Protein AF-A0A661FJ66-F1 (afdb_monomer_lite)

Sequence (486 aa):
MSYEKLQQGLIRDVRQMFIFALSGGVLSVCLPQYFNLPLLAVVLPLLCMIIYTWVGYLHSVDSAFMEQFADSVYYLGFLLTLVALVVSLYFYQSDSLEASLLTANFSLALITTIFGLAVRIFINNFQLDLNSIERQVMTEVEHAANELVRKAKLISMQLDVSHQETQIAIQQSIEQAAEGMQKMASLMEKNTQASTTALLNNIQTTNQTISGVVDVFAKNIQNIKLPEEIFAEKLSTPLERLLIRLDETQVLLKEVNIGQGKISQSTQSIVSSISSTATEVDILAKSIGLFNDKLQANTKLNDDFFQVVKDVSTLSEKTLGISESLDQQAEKSSLAMQNFTKLVGAVNSLPDELDTMSFKLKQSSKHVSSAFQAIADNTGSGAKIGADLQDIAHALTNTKETVEQISNFGMHVTSTFKRLETFNTLMEQHTQLMADMGGVAQVDIDLAKQHQQEMAGILQQSRESLGFMQRDLITSIKQNNERLAD

Secondary structure (DSSP, 8-state):
--HHHHHHHHHHHHHHHHHHHHHHHHHHHHHHHHTT-TTHHHHHHHHHHHHHHHHHHHH---HHHHHHHHHHHHHHHHHHHHHHHHHHHHHTTSS---HHHHHHHHHHHHHHHHHHHHHHHHHHHH---HHHHHHHHHHHHHHHHHHHHHHHHHHHHHHHHHHHHHHHHHHHHHHHHHHHHHHHHHHHHHHHHHHHHHHHHHHHHHHHHHHHHHHHHHHHHHTS---HHHIIIIIHHHHHHHHHHHHHHHHHHHHHHHHHHHHHHHHHHHHHHHHHHHHHHHHHHHHHHHHHHHHHHHHHHHHHHHHHHHHHHHHHHHHHHHHHHHHHHHHHHHHHHHHHHHHHHHHHHHHHHHHHHHHHHHHHHHHHHHHHHHHHTT-THHHHHHHHHHHHHHHHHHHHHHHHHHHHHHHHHHHHHHHHHHHHHHHHHHHHHHHHHHHHHHHHHHHHHHHHHHHHHHHHHHHHHHHHHHHHHHHHHHHHHHHHH-

Structure (mmCIF, N/CA/C/O backbone):
data_AF-A0A661FJ66-F1
#
_entry.id   AF-A0A661FJ66-F1
#
loop_
_atom_site.group_PDB
_atom_site.id
_atom_site.type_symbol
_atom_site.label_atom_id
_atom_site.label_alt_id
_atom_site.label_comp_id
_atom_site.label_asym_id
_atom_site.label_entity_id
_atom_site.label_seq_id
_atom_site.pdbx_PDB_ins_code
_atom_site.Cartn_x
_atom_site.Cartn_y
_atom_site.Cartn_z
_atom_site.occupancy
_atom_site.B_iso_or_equiv
_atom_site.auth_seq_id
_atom_site.auth_comp_id
_atom_site.auth_asym_id
_atom_site.auth_atom_id
_atom_site.pdbx_PDB_model_num
ATOM 1 N N . MET A 1 1 ? 34.028 13.816 -15.581 1.00 44.03 1 MET A N 1
ATOM 2 C CA . MET A 1 1 ? 34.763 14.773 -16.439 1.00 44.03 1 MET A CA 1
ATOM 3 C C . MET A 1 1 ? 33.722 15.773 -16.922 1.00 44.03 1 MET A C 1
ATOM 5 O O . MET A 1 1 ? 32.737 15.336 -17.489 1.00 44.03 1 MET A O 1
ATOM 9 N N . SER A 1 2 ? 33.840 17.032 -16.487 1.00 42.62 2 SER A N 1
ATOM 10 C CA . SER A 1 2 ? 32.706 17.938 -16.207 1.00 42.62 2 SER A CA 1
ATOM 11 C C . SER A 1 2 ? 31.762 18.189 -17.392 1.00 42.62 2 SER A C 1
ATOM 13 O O . SER A 1 2 ? 32.231 18.527 -18.478 1.00 42.62 2 SER A O 1
ATOM 15 N N . TYR A 1 3 ? 30.452 18.101 -17.133 1.00 43.50 3 TYR A N 1
ATOM 16 C CA . TYR A 1 3 ? 29.336 18.486 -18.014 1.00 43.50 3 TYR A CA 1
ATOM 17 C C . TYR A 1 3 ? 29.543 19.890 -18.624 1.00 43.50 3 TYR A C 1
ATOM 19 O O . TYR A 1 3 ? 29.245 20.132 -19.791 1.00 43.50 3 TYR A O 1
ATOM 27 N N . GLU A 1 4 ? 30.207 20.783 -17.881 1.00 47.69 4 GLU A N 1
ATOM 28 C CA . GLU A 1 4 ? 30.599 22.123 -18.338 1.00 47.69 4 GLU A CA 1
ATOM 29 C C . GLU A 1 4 ? 31.575 22.123 -19.524 1.00 47.69 4 GLU A C 1
ATOM 31 O O . GLU A 1 4 ? 31.501 23.006 -20.376 1.00 47.69 4 GLU A O 1
ATOM 36 N N . LYS A 1 5 ? 32.500 21.154 -19.611 1.00 50.59 5 LYS A N 1
ATOM 37 C CA . LYS A 1 5 ? 33.467 21.090 -20.724 1.00 50.59 5 LYS A CA 1
ATOM 38 C C . LYS A 1 5 ? 32.805 20.646 -22.027 1.00 50.59 5 LYS A C 1
ATOM 40 O O . LYS A 1 5 ? 33.220 21.105 -23.089 1.00 50.59 5 LYS A O 1
ATOM 45 N N . LEU A 1 6 ? 31.788 19.786 -21.943 1.00 52.44 6 LEU A N 1
ATOM 46 C CA . LEU A 1 6 ? 30.985 19.360 -23.092 1.00 52.44 6 LEU A CA 1
ATOM 47 C C . LEU A 1 6 ? 30.108 20.515 -23.597 1.00 52.44 6 LEU A C 1
ATOM 49 O O . LEU A 1 6 ? 30.172 20.839 -24.782 1.00 52.44 6 LEU A O 1
ATOM 53 N N . GLN A 1 7 ? 29.413 21.225 -22.698 1.00 53.22 7 GLN A N 1
ATOM 54 C CA . GLN A 1 7 ? 28.643 22.424 -23.061 1.00 53.22 7 GLN A CA 1
ATOM 55 C C . GLN A 1 7 ? 29.524 23.533 -23.662 1.00 53.22 7 GLN A C 1
ATOM 57 O O . GLN A 1 7 ? 29.154 24.144 -24.663 1.00 53.22 7 GLN A O 1
ATOM 62 N N . GLN A 1 8 ? 30.723 23.772 -23.115 1.00 55.19 8 GLN A N 1
ATOM 63 C CA . GLN A 1 8 ? 31.659 24.755 -23.677 1.00 55.19 8 GLN A CA 1
ATOM 64 C C . GLN A 1 8 ? 32.150 24.397 -25.089 1.00 55.19 8 GLN A C 1
ATOM 66 O O . GLN A 1 8 ? 32.392 25.306 -25.887 1.00 55.19 8 GLN A O 1
ATOM 71 N N . GLY A 1 9 ? 32.308 23.106 -25.404 1.00 59.19 9 GLY A N 1
ATOM 72 C CA . GLY A 1 9 ? 32.660 22.638 -26.748 1.00 59.19 9 GLY A CA 1
ATOM 73 C C . GLY A 1 9 ? 31.541 22.903 -27.755 1.00 59.19 9 GLY A C 1
ATOM 74 O O . GLY A 1 9 ? 31.776 23.553 -28.772 1.00 59.19 9 GLY A O 1
ATOM 75 N N . LEU A 1 10 ? 30.317 22.505 -27.401 1.00 57.72 10 LEU A N 1
ATOM 76 C CA . LEU A 1 10 ? 29.104 22.693 -28.204 1.00 57.72 10 LEU A CA 1
ATOM 77 C C . LEU A 1 10 ? 28.857 24.167 -28.564 1.00 57.72 10 LEU A C 1
ATOM 79 O O . LEU A 1 10 ? 28.682 24.515 -29.731 1.00 57.72 10 LEU A O 1
ATOM 83 N N . ILE A 1 11 ? 28.915 25.059 -27.568 1.00 59.00 11 ILE A N 1
ATOM 84 C CA . ILE A 1 11 ? 28.684 26.503 -27.751 1.00 59.00 11 ILE A CA 1
ATOM 85 C C . ILE A 1 11 ? 29.738 27.118 -28.688 1.00 59.00 11 ILE A C 1
ATOM 87 O O . ILE A 1 11 ? 29.454 28.057 -29.443 1.00 59.00 11 ILE A O 1
ATOM 91 N N . ARG A 1 12 ? 30.977 26.607 -28.656 1.00 61.66 12 ARG A N 1
ATOM 92 C CA . ARG A 1 12 ? 32.063 27.101 -29.509 1.00 61.66 12 ARG A CA 1
ATOM 93 C C . ARG A 1 12 ? 31.820 26.767 -30.981 1.00 61.66 12 ARG A C 1
ATOM 95 O O . ARG A 1 12 ? 32.084 27.634 -31.818 1.00 61.66 12 ARG A O 1
ATOM 102 N N . ASP A 1 13 ? 31.295 25.582 -31.271 1.00 69.62 13 ASP A N 1
ATOM 103 C CA . ASP A 1 13 ? 31.026 25.127 -32.637 1.00 69.62 13 ASP A CA 1
ATOM 104 C C . ASP A 1 13 ? 29.830 25.872 -33.254 1.00 69.62 13 ASP A C 1
ATOM 106 O O . ASP A 1 13 ? 29.953 26.391 -34.367 1.00 69.62 13 ASP A O 1
ATOM 110 N N . VAL A 1 14 ? 28.735 26.085 -32.501 1.00 71.75 14 VAL A N 1
ATOM 111 C CA . VAL A 1 14 ? 27.588 26.901 -32.969 1.00 71.75 14 VAL A CA 1
ATOM 112 C C . VAL A 1 14 ? 28.029 28.317 -33.326 1.00 71.75 14 VAL A C 1
ATOM 114 O O . VAL A 1 14 ? 27.687 28.839 -34.389 1.00 71.75 14 VAL A O 1
ATOM 117 N N . ARG A 1 15 ? 28.827 28.948 -32.455 1.00 78.88 15 ARG A N 1
ATOM 118 C CA . ARG A 1 15 ? 29.300 30.321 -32.665 1.00 78.88 15 ARG A CA 1
ATOM 119 C C . ARG A 1 15 ? 30.150 30.445 -33.927 1.00 78.88 15 ARG A C 1
ATOM 121 O O . ARG A 1 15 ? 30.012 31.427 -34.652 1.00 78.88 15 ARG A O 1
ATOM 128 N N . GLN A 1 16 ? 31.034 29.482 -34.189 1.00 80.00 16 GLN A N 1
ATOM 129 C CA . GLN A 1 16 ? 31.866 29.498 -35.393 1.00 80.00 16 GLN A CA 1
ATOM 130 C C . GLN A 1 16 ? 31.014 29.335 -36.653 1.00 80.00 16 GLN A C 1
ATOM 132 O O . GLN A 1 16 ? 31.129 30.155 -37.565 1.00 80.00 16 GLN A O 1
ATOM 137 N N . MET A 1 17 ? 30.106 28.355 -36.677 1.00 80.81 17 MET A N 1
ATOM 138 C CA . MET A 1 17 ? 29.196 28.143 -37.807 1.00 80.81 17 MET A CA 1
ATOM 139 C C . MET A 1 17 ? 28.312 29.369 -38.072 1.00 80.81 17 MET A C 1
ATOM 141 O O . MET A 1 17 ? 28.157 29.780 -39.221 1.00 80.81 17 MET A O 1
ATOM 145 N N . PHE A 1 18 ? 27.788 29.999 -37.015 1.00 85.62 18 PHE A N 1
ATOM 146 C CA . PHE A 1 18 ? 26.965 31.203 -37.120 1.00 85.62 18 PHE A CA 1
ATOM 147 C C . PHE A 1 18 ? 27.736 32.390 -37.711 1.00 85.62 18 PHE A C 1
ATOM 149 O O . PHE A 1 18 ? 27.224 33.073 -38.592 1.00 85.62 18 PHE A O 1
ATOM 156 N N . ILE A 1 19 ? 28.980 32.633 -37.280 1.00 87.00 19 ILE A N 1
ATOM 157 C CA . ILE A 1 19 ? 29.797 33.742 -37.804 1.00 87.00 19 ILE A CA 1
ATOM 158 C C . ILE A 1 19 ? 30.110 33.545 -39.295 1.00 87.00 19 ILE A C 1
ATOM 160 O O . ILE A 1 19 ? 30.040 34.507 -40.067 1.00 87.00 19 ILE A O 1
ATOM 164 N N . PHE A 1 20 ? 30.425 32.315 -39.717 1.00 86.50 20 PHE A N 1
ATOM 165 C CA . PHE A 1 20 ? 30.637 32.005 -41.134 1.00 86.50 20 PHE A CA 1
ATOM 166 C C . PHE A 1 20 ? 29.362 32.206 -41.960 1.00 86.50 20 PHE A C 1
ATOM 168 O O . PHE A 1 20 ? 29.415 32.855 -43.006 1.00 86.50 20 PHE A O 1
ATOM 175 N N . ALA A 1 21 ? 28.219 31.719 -41.471 1.00 86.94 21 ALA A N 1
ATOM 176 C CA . ALA A 1 21 ? 26.930 31.886 -42.139 1.00 86.94 21 ALA A CA 1
ATOM 177 C C . ALA A 1 21 ? 26.502 33.359 -42.219 1.00 86.94 21 ALA A C 1
ATOM 179 O O . ALA A 1 21 ? 26.069 33.815 -43.274 1.00 86.94 21 ALA A O 1
ATOM 180 N N . LEU A 1 22 ? 26.693 34.136 -41.149 1.00 89.00 22 LEU A N 1
ATOM 181 C CA . LEU A 1 22 ? 26.397 35.568 -41.125 1.00 89.00 22 LEU A CA 1
ATOM 182 C C . LEU A 1 22 ? 27.273 36.334 -42.120 1.00 89.00 22 LEU A C 1
ATOM 184 O O . LEU A 1 22 ? 26.761 37.127 -42.904 1.00 89.00 22 LEU A O 1
ATOM 188 N N . SER A 1 23 ? 28.581 36.073 -42.131 1.00 88.88 23 SER A N 1
ATOM 189 C CA . SER A 1 23 ? 29.508 36.745 -43.050 1.00 88.88 23 SER A CA 1
ATOM 190 C C . SER A 1 23 ? 29.183 36.419 -44.510 1.00 88.88 23 SER A C 1
ATOM 192 O O . SER A 1 23 ? 29.128 37.317 -45.351 1.00 88.88 23 SER A O 1
ATOM 194 N N . GLY A 1 24 ? 28.903 35.145 -44.806 1.00 87.56 24 GLY A N 1
ATOM 195 C CA . GLY A 1 24 ? 28.470 34.701 -46.131 1.00 87.56 24 GLY A CA 1
ATOM 196 C C . GLY A 1 24 ? 27.129 35.308 -46.550 1.00 87.56 24 GLY A C 1
ATOM 197 O O . GLY A 1 24 ? 26.995 35.791 -47.673 1.00 87.56 24 GLY A O 1
ATOM 198 N N . GLY A 1 25 ? 26.162 35.362 -45.633 1.00 86.06 25 GLY A N 1
ATOM 199 C CA . GLY A 1 25 ? 24.853 35.966 -45.867 1.00 86.06 25 GLY A CA 1
ATOM 200 C C . GLY A 1 25 ? 24.925 37.477 -46.113 1.00 86.06 25 GLY A C 1
ATOM 201 O O . GLY A 1 25 ? 24.265 37.979 -47.016 1.00 86.06 25 GLY A O 1
ATOM 202 N N . VAL A 1 26 ? 25.774 38.213 -45.392 1.00 87.00 26 VAL A N 1
ATOM 203 C CA . VAL A 1 26 ? 25.980 39.656 -45.623 1.00 87.00 26 VAL A CA 1
ATOM 204 C C . VAL A 1 26 ? 26.604 39.913 -46.995 1.00 87.00 26 VAL A C 1
ATOM 206 O O . VAL A 1 26 ? 26.113 40.754 -47.747 1.00 87.00 26 VAL A O 1
ATOM 209 N N . LEU A 1 27 ? 27.643 39.158 -47.368 1.00 86.81 27 LEU A N 1
ATOM 210 C CA . LEU A 1 27 ? 28.235 39.244 -48.710 1.00 86.81 27 LEU A CA 1
ATOM 211 C C . LEU A 1 27 ? 27.202 38.937 -49.795 1.00 86.81 27 LEU A C 1
ATOM 213 O O . LEU A 1 27 ? 27.142 39.615 -50.819 1.00 86.81 27 LEU A O 1
ATOM 217 N N . SER A 1 28 ? 26.355 37.947 -49.536 1.00 84.06 28 SER A N 1
ATOM 218 C CA . SER A 1 28 ? 25.264 37.559 -50.412 1.00 84.06 28 SER A CA 1
ATOM 219 C C . SER A 1 28 ? 24.199 38.646 -50.601 1.00 84.06 28 SER A C 1
ATOM 221 O O . SER A 1 28 ? 23.550 38.650 -51.645 1.00 84.06 28 SER A O 1
ATOM 223 N N . VAL A 1 29 ? 23.986 39.531 -49.626 1.00 82.81 29 VAL A N 1
ATOM 224 C CA . VAL A 1 29 ? 23.084 40.685 -49.764 1.00 82.81 29 VAL A CA 1
ATOM 225 C C . VAL A 1 29 ? 23.770 41.810 -50.546 1.00 82.81 29 VAL A C 1
ATOM 227 O O . VAL A 1 29 ? 23.157 42.424 -51.416 1.00 82.81 29 VAL A O 1
ATOM 230 N N . CYS A 1 30 ? 25.048 42.079 -50.266 1.00 81.25 30 CYS A N 1
ATOM 231 C CA . CYS A 1 30 ? 25.768 43.223 -50.830 1.00 81.25 30 CYS A CA 1
ATOM 232 C C . CYS A 1 30 ? 26.208 43.022 -52.291 1.00 81.25 30 CYS A C 1
ATOM 234 O O . CYS A 1 30 ? 26.119 43.952 -53.093 1.00 81.25 30 CYS A O 1
ATOM 236 N N . LEU A 1 31 ? 26.688 41.826 -52.655 1.00 81.31 31 LEU A N 1
ATOM 237 C CA . LEU A 1 31 ? 27.251 41.562 -53.986 1.00 81.31 31 LEU A CA 1
ATOM 238 C C . LEU A 1 31 ? 26.231 41.761 -55.122 1.00 81.31 31 LEU A C 1
ATOM 240 O O . LEU A 1 31 ? 26.556 42.466 -56.076 1.00 81.31 31 LEU A O 1
ATOM 244 N N . PRO A 1 32 ? 24.996 41.226 -55.059 1.00 78.75 32 PRO A N 1
ATOM 245 C CA . PRO A 1 32 ? 24.031 41.391 -56.146 1.00 78.75 32 PRO A CA 1
ATOM 246 C C . PRO A 1 32 ? 23.573 42.835 -56.369 1.00 78.75 32 PRO A C 1
ATOM 248 O O . PRO A 1 32 ? 23.230 43.189 -57.497 1.00 78.75 32 PRO A O 1
ATOM 251 N N . GLN A 1 33 ? 23.599 43.673 -55.325 1.00 71.50 33 GLN A N 1
ATOM 252 C CA . GLN A 1 33 ? 23.277 45.097 -55.453 1.00 71.50 33 GLN A CA 1
ATOM 253 C C . GLN A 1 33 ? 24.368 45.865 -56.207 1.00 71.50 33 GLN A C 1
ATOM 255 O O . GLN A 1 33 ? 24.053 46.759 -56.982 1.00 71.50 33 GLN A O 1
ATOM 260 N N . TYR A 1 34 ? 25.634 45.457 -56.081 1.00 74.69 34 TYR A N 1
ATOM 261 C CA . TYR A 1 34 ? 26.729 46.031 -56.869 1.00 74.69 34 TYR A CA 1
ATOM 262 C C . TYR A 1 34 ? 26.624 45.703 -58.372 1.00 74.69 34 TYR A C 1
ATOM 264 O O . TYR A 1 34 ? 27.042 46.495 -59.212 1.00 74.69 34 TYR A O 1
ATOM 272 N N . PHE A 1 35 ? 26.041 44.550 -58.721 1.00 76.00 35 PHE A N 1
ATOM 273 C CA . PHE A 1 35 ? 25.871 44.088 -60.107 1.00 76.00 35 PHE A CA 1
ATOM 274 C C . PHE A 1 35 ? 24.471 44.357 -60.698 1.00 76.00 35 PHE A C 1
ATOM 276 O O . PHE A 1 35 ? 24.186 43.883 -61.797 1.00 76.00 35 PHE A O 1
ATOM 283 N N . ASN A 1 36 ? 23.602 45.109 -60.006 1.00 68.38 36 ASN A N 1
ATOM 284 C CA . ASN A 1 36 ? 22.223 45.421 -60.424 1.00 68.38 36 ASN A CA 1
ATOM 285 C C . ASN A 1 36 ? 21.328 44.187 -60.696 1.00 68.38 36 ASN A C 1
ATOM 287 O O . ASN A 1 36 ? 20.531 44.177 -61.634 1.00 68.38 36 ASN A O 1
ATOM 291 N N . LEU A 1 37 ? 21.424 43.140 -59.866 1.00 74.31 37 LEU A N 1
ATOM 292 C CA . LEU A 1 37 ? 20.605 41.920 -59.970 1.00 74.31 37 LEU A CA 1
ATOM 293 C C . LEU A 1 37 ? 19.643 41.775 -58.766 1.00 74.31 37 LEU A C 1
ATOM 295 O O . LEU A 1 37 ? 19.960 41.060 -57.811 1.00 74.31 37 LEU A O 1
ATOM 299 N N . PRO A 1 38 ? 18.446 42.399 -58.792 1.00 66.88 38 PRO A N 1
ATOM 300 C CA . PRO A 1 38 ? 17.554 42.488 -57.627 1.00 66.88 38 PRO A CA 1
ATOM 301 C C . PRO A 1 38 ? 16.993 41.137 -57.155 1.00 66.88 38 PRO A C 1
ATOM 303 O O . PRO A 1 38 ? 16.912 40.891 -55.956 1.00 66.88 38 PRO A O 1
ATOM 306 N N . LEU A 1 39 ? 16.683 40.208 -58.069 1.00 70.50 39 LEU A N 1
ATOM 307 C CA . LEU A 1 39 ? 16.221 38.860 -57.697 1.00 70.50 39 LEU A CA 1
ATOM 308 C C . LEU A 1 39 ? 17.291 38.066 -56.933 1.00 70.50 39 LEU A C 1
ATOM 310 O O . LEU A 1 39 ? 16.989 37.317 -56.002 1.00 70.50 39 LEU A O 1
ATOM 314 N N . LEU A 1 40 ? 18.557 38.244 -57.310 1.00 76.62 40 LEU A N 1
ATOM 315 C CA . LEU A 1 40 ? 19.666 37.501 -56.725 1.00 76.62 40 LEU A CA 1
ATOM 316 C C . LEU A 1 40 ? 20.029 38.028 -55.326 1.00 76.62 40 LEU A C 1
ATOM 318 O O . LEU A 1 40 ? 20.506 37.259 -54.495 1.00 76.62 40 LEU A O 1
ATOM 322 N N . ALA A 1 41 ? 19.710 39.296 -55.035 1.00 69.94 41 ALA A N 1
ATOM 323 C CA . ALA A 1 41 ? 19.883 39.927 -53.723 1.00 69.94 41 ALA A CA 1
ATOM 324 C C . ALA A 1 41 ? 19.042 39.283 -52.607 1.00 69.94 41 ALA A C 1
ATOM 326 O O . ALA A 1 41 ? 19.308 39.513 -51.431 1.00 69.94 41 ALA A O 1
ATOM 327 N N . VAL A 1 42 ? 18.042 38.472 -52.965 1.00 71.44 42 VAL A N 1
ATOM 328 C CA . VAL A 1 42 ? 17.103 37.838 -52.028 1.00 71.44 42 VAL A CA 1
ATOM 329 C C . VAL A 1 42 ? 17.269 36.324 -52.007 1.00 71.44 42 VAL A C 1
ATOM 331 O O . VAL A 1 42 ? 17.284 35.708 -50.940 1.00 71.44 42 VAL A O 1
ATOM 334 N N . VAL A 1 43 ? 17.394 35.709 -53.183 1.00 81.44 43 VAL A N 1
ATOM 335 C CA . VAL A 1 43 ? 17.500 34.249 -53.290 1.00 81.44 43 VAL A CA 1
ATOM 336 C C . VAL A 1 43 ? 18.784 33.751 -52.629 1.00 81.44 43 VAL A C 1
ATOM 338 O O . VAL A 1 43 ? 18.773 32.719 -51.964 1.00 81.44 43 VAL A O 1
ATOM 341 N N . LEU A 1 44 ? 19.883 34.493 -52.769 1.00 84.38 44 LEU A N 1
ATOM 342 C CA . LEU A 1 44 ? 21.197 34.069 -52.293 1.00 84.38 44 LEU A CA 1
ATOM 343 C C . LEU A 1 44 ? 21.297 34.099 -50.744 1.00 84.38 44 LEU A C 1
ATOM 345 O O . LEU A 1 44 ? 21.761 33.106 -50.176 1.00 84.38 44 LEU A O 1
ATOM 349 N N . PRO A 1 45 ? 20.758 35.115 -50.029 1.00 85.00 45 PRO A N 1
ATOM 350 C CA . PRO A 1 45 ? 20.703 35.096 -48.563 1.00 85.00 45 PRO A CA 1
ATOM 351 C C . PRO A 1 45 ? 19.798 33.995 -48.006 1.00 85.00 45 PRO A C 1
ATOM 353 O O . PRO A 1 45 ? 20.155 33.338 -47.027 1.00 85.00 45 PRO A O 1
ATOM 356 N N . LEU A 1 46 ? 18.652 33.746 -48.650 1.00 85.69 46 LEU A N 1
ATOM 357 C CA . LEU A 1 46 ? 17.751 32.660 -48.262 1.00 85.69 46 LEU A CA 1
ATOM 358 C C . LEU A 1 46 ? 18.417 31.290 -48.451 1.00 85.69 46 LEU A C 1
ATOM 360 O O . LEU A 1 46 ? 18.339 30.431 -47.577 1.00 85.69 46 LEU A O 1
ATOM 364 N N . LEU A 1 47 ? 19.130 31.098 -49.562 1.00 88.38 47 LEU A N 1
ATOM 365 C CA . LEU A 1 47 ? 19.888 29.879 -49.834 1.00 88.38 47 LEU A CA 1
ATOM 366 C C . LEU A 1 47 ? 20.998 29.677 -48.789 1.00 88.38 47 LEU A C 1
ATOM 368 O O . LEU A 1 47 ? 21.171 28.567 -48.287 1.00 88.38 47 LEU A O 1
ATOM 372 N N . CYS A 1 48 ? 21.688 30.747 -48.384 1.00 87.88 48 CYS A N 1
ATOM 373 C CA . CYS A 1 48 ? 22.669 30.705 -47.298 1.00 87.88 48 CYS A CA 1
ATOM 374 C C . CYS A 1 48 ? 22.039 30.244 -45.970 1.00 87.88 48 CYS A C 1
ATOM 376 O O . CYS A 1 48 ? 22.592 29.368 -45.302 1.00 87.88 48 CYS A O 1
ATOM 378 N N . MET A 1 49 ? 20.849 30.751 -45.625 1.00 88.44 49 MET A N 1
ATOM 379 C CA . MET A 1 49 ? 20.102 30.289 -44.449 1.00 88.44 49 MET A CA 1
ATOM 380 C C . MET A 1 49 ? 19.678 28.820 -44.542 1.00 88.44 49 MET A C 1
ATOM 382 O O . MET A 1 49 ? 19.755 28.105 -43.543 1.00 88.44 49 MET A O 1
ATOM 386 N N . ILE A 1 50 ? 19.250 28.354 -45.719 1.00 89.69 50 ILE A N 1
ATOM 387 C CA . ILE A 1 50 ? 18.865 26.952 -45.940 1.00 89.69 50 ILE A CA 1
ATOM 388 C C . ILE A 1 50 ? 20.075 26.033 -45.755 1.00 89.69 50 ILE A C 1
ATOM 390 O O . ILE A 1 50 ? 19.979 25.048 -45.027 1.00 89.69 50 ILE A O 1
ATOM 394 N N . ILE A 1 51 ? 21.225 26.371 -46.349 1.00 88.75 51 ILE A N 1
ATOM 395 C CA . ILE A 1 51 ? 22.465 25.598 -46.183 1.00 88.75 51 ILE A CA 1
ATOM 396 C C . ILE A 1 51 ? 22.885 25.568 -44.714 1.00 88.75 51 ILE A C 1
ATOM 398 O O . ILE A 1 51 ? 23.207 24.503 -44.195 1.00 88.75 51 ILE A O 1
ATOM 402 N N . TYR A 1 52 ? 22.856 26.714 -44.031 1.00 88.19 52 TYR A N 1
ATOM 403 C CA . TYR A 1 52 ? 23.195 26.793 -42.612 1.00 88.19 52 TYR A CA 1
ATOM 404 C C . TYR A 1 52 ? 22.277 25.911 -41.752 1.00 88.19 52 TYR A C 1
ATOM 406 O O . TYR A 1 52 ? 22.764 25.133 -40.933 1.00 88.19 52 TYR A O 1
ATOM 414 N N . THR A 1 53 ? 20.965 25.975 -41.995 1.00 87.06 53 THR A N 1
ATOM 415 C CA . THR A 1 53 ? 19.962 25.157 -41.296 1.00 87.06 53 THR A CA 1
ATOM 416 C C . THR A 1 53 ? 20.195 23.666 -41.536 1.00 87.06 53 THR A C 1
ATOM 418 O O . THR A 1 53 ? 20.190 22.879 -40.594 1.00 87.06 53 THR A O 1
ATOM 421 N N . TRP A 1 54 ? 20.454 23.278 -42.787 1.00 87.50 54 TRP A N 1
ATOM 422 C CA . TRP A 1 54 ? 20.708 21.892 -43.174 1.00 87.50 54 TRP A CA 1
ATOM 423 C C . TRP A 1 54 ? 21.978 21.328 -42.529 1.00 87.50 54 TRP A C 1
ATOM 425 O O . TRP A 1 54 ? 21.953 20.252 -41.937 1.00 87.50 54 TRP A O 1
ATOM 435 N N . VAL A 1 55 ? 23.091 22.063 -42.609 1.00 84.06 55 VAL A N 1
ATOM 436 C CA . VAL A 1 55 ? 24.380 21.631 -42.045 1.00 84.06 55 VAL A CA 1
ATOM 437 C C . VAL A 1 55 ? 24.303 21.493 -40.528 1.00 84.06 55 VAL A C 1
ATOM 439 O O . VAL A 1 55 ? 24.837 20.522 -39.991 1.00 84.06 55 VAL A O 1
ATOM 442 N N . GLY A 1 56 ? 23.634 22.430 -39.850 1.00 82.75 56 GLY A N 1
ATOM 443 C CA . GLY A 1 56 ? 23.448 22.346 -38.406 1.00 82.75 56 GLY A CA 1
ATOM 444 C C . GLY A 1 56 ? 22.546 21.184 -38.007 1.00 82.75 56 GLY A C 1
ATOM 445 O O . GLY A 1 56 ? 22.929 20.430 -37.126 1.00 82.75 56 GLY A O 1
ATOM 446 N N . TYR A 1 57 ? 21.442 20.946 -38.726 1.00 80.94 57 TYR A N 1
ATOM 447 C CA . TYR A 1 57 ? 20.564 19.799 -38.471 1.00 80.94 57 TYR A CA 1
ATOM 448 C C . TYR A 1 57 ? 21.293 18.449 -38.594 1.00 80.94 57 TYR A C 1
ATOM 450 O O . TYR A 1 57 ? 21.080 17.568 -37.769 1.00 80.94 57 TYR A O 1
ATOM 458 N N . LEU A 1 58 ? 22.197 18.292 -39.571 1.00 76.50 58 LEU A N 1
ATOM 459 C CA . LEU A 1 58 ? 22.999 17.067 -39.731 1.00 76.50 58 LEU A CA 1
ATOM 460 C C . LEU A 1 58 ? 24.040 16.853 -38.616 1.00 76.50 58 LEU A C 1
ATOM 462 O O . LEU A 1 58 ? 24.454 15.718 -38.397 1.00 76.50 58 LEU A O 1
ATOM 466 N N . HIS A 1 59 ? 24.496 17.918 -37.951 1.00 71.44 59 HIS A N 1
ATOM 467 C CA . HIS A 1 59 ? 25.483 17.840 -36.864 1.00 71.44 59 HIS A CA 1
ATOM 468 C C . HIS A 1 59 ? 24.844 17.738 -35.470 1.00 71.44 59 HIS A C 1
ATOM 470 O O . HIS A 1 59 ? 25.557 17.566 -34.480 1.00 71.44 59 HIS A O 1
ATOM 476 N N . SER A 1 60 ? 23.520 17.846 -35.374 1.00 61.47 60 SER A N 1
ATOM 477 C CA . SER A 1 60 ? 22.795 17.879 -34.108 1.00 61.47 60 SER A CA 1
ATOM 478 C C . SER A 1 60 ? 22.608 16.489 -33.506 1.00 61.47 60 SER A C 1
ATOM 480 O O . SER A 1 60 ? 21.785 15.711 -33.979 1.00 61.47 60 SER A O 1
ATOM 482 N N . VAL A 1 61 ? 23.341 16.201 -32.429 1.00 55.28 61 VAL A N 1
ATOM 483 C CA . VAL A 1 61 ? 23.239 14.938 -31.667 1.00 55.28 61 VAL A CA 1
ATOM 484 C C . VAL A 1 61 ? 22.544 15.133 -30.307 1.00 55.28 61 VAL A C 1
ATOM 486 O O . VAL A 1 61 ? 22.101 14.163 -29.705 1.00 55.28 61 VAL A O 1
ATOM 489 N N . ASP A 1 62 ? 22.410 16.376 -29.827 1.00 63.41 62 ASP A N 1
ATOM 490 C CA . ASP A 1 62 ? 21.946 16.700 -28.468 1.00 63.41 62 ASP A CA 1
ATOM 491 C C . ASP A 1 62 ? 20.752 17.681 -28.487 1.00 63.41 62 ASP A C 1
ATOM 493 O O . ASP A 1 62 ? 20.715 18.610 -29.303 1.00 63.41 62 ASP A O 1
ATOM 497 N N . SER A 1 63 ? 19.776 17.500 -27.592 1.00 61.22 63 SER A N 1
ATOM 498 C CA . SER A 1 63 ? 18.539 18.301 -27.535 1.00 61.22 63 SER A CA 1
ATOM 499 C C . SER A 1 63 ? 18.812 19.745 -27.101 1.00 61.22 63 SER A C 1
ATOM 501 O O . SER A 1 63 ? 18.298 20.690 -27.703 1.00 61.22 63 SER A O 1
ATOM 503 N N . ALA A 1 64 ? 19.735 19.944 -26.154 1.00 64.06 64 ALA A N 1
ATOM 504 C CA . ALA A 1 64 ? 20.153 21.276 -25.710 1.00 64.06 64 ALA A CA 1
ATOM 505 C C . ALA A 1 64 ? 20.900 22.067 -26.807 1.00 64.06 64 ALA A C 1
ATOM 507 O O . ALA A 1 64 ? 20.821 23.296 -26.863 1.00 64.06 64 ALA A O 1
ATOM 508 N N . PHE A 1 65 ? 21.615 21.375 -27.705 1.00 74.06 65 PHE A N 1
ATOM 509 C CA . PHE A 1 65 ? 22.247 21.998 -28.875 1.00 74.06 65 PHE A CA 1
ATOM 510 C C . PHE A 1 65 ? 21.206 22.510 -29.865 1.00 74.06 65 PHE A C 1
ATOM 512 O O . PHE A 1 65 ? 21.342 23.608 -30.402 1.00 74.06 65 PHE A O 1
ATOM 519 N N . MET A 1 66 ? 20.174 21.702 -30.105 1.00 74.50 66 MET A N 1
ATOM 520 C CA . MET A 1 66 ? 19.135 21.996 -31.082 1.00 74.50 66 MET A CA 1
ATOM 521 C C . MET A 1 66 ? 18.305 23.216 -30.712 1.00 74.50 66 MET A C 1
ATOM 523 O O . MET A 1 66 ? 18.035 24.031 -31.591 1.00 74.50 66 MET A O 1
ATOM 527 N N . GLU A 1 67 ? 17.980 23.393 -29.432 1.00 76.94 67 GLU A N 1
ATOM 528 C CA . GLU A 1 67 ? 17.243 24.569 -28.960 1.00 76.94 67 GLU A CA 1
ATOM 529 C C . GLU A 1 67 ? 18.043 25.865 -29.191 1.00 76.94 67 GLU A C 1
ATOM 531 O O . GLU A 1 67 ? 17.543 26.838 -29.764 1.00 76.94 67 GLU A O 1
ATOM 536 N N . GLN A 1 68 ? 19.334 25.861 -28.840 1.00 80.25 68 GLN A N 1
ATOM 537 C CA . GLN A 1 68 ? 20.204 27.022 -29.037 1.00 80.25 68 GLN A CA 1
ATOM 538 C C . GLN A 1 68 ? 20.517 27.283 -30.523 1.00 80.25 68 GLN A C 1
ATOM 540 O O . GLN A 1 68 ? 20.652 28.437 -30.942 1.00 80.25 68 GLN A O 1
ATOM 545 N N . PHE A 1 69 ? 20.617 26.228 -31.333 1.00 84.94 69 PHE A N 1
ATOM 546 C CA . PHE A 1 69 ? 20.801 26.317 -32.781 1.00 84.94 69 PHE A CA 1
ATOM 547 C C . PHE A 1 69 ? 19.550 26.857 -33.496 1.00 84.94 69 PHE A C 1
ATOM 549 O O . PHE A 1 69 ? 19.644 27.689 -34.400 1.00 84.94 69 PHE A O 1
ATOM 556 N N . ALA A 1 70 ? 18.360 26.435 -33.075 1.00 85.56 70 ALA A N 1
ATOM 557 C CA . ALA A 1 70 ? 17.096 26.946 -33.593 1.00 85.56 70 ALA A CA 1
ATOM 558 C C . ALA A 1 70 ? 16.960 28.459 -33.353 1.00 85.56 70 ALA A C 1
ATOM 560 O O . ALA A 1 70 ? 16.569 29.212 -34.254 1.00 85.56 70 ALA A O 1
ATOM 561 N N . ASP A 1 71 ? 17.367 28.922 -32.169 1.00 87.62 71 ASP A N 1
ATOM 562 C CA . ASP A 1 71 ? 17.449 30.346 -31.856 1.00 87.62 71 ASP A CA 1
ATOM 563 C C . ASP A 1 71 ? 18.473 31.068 -32.748 1.00 87.62 71 ASP A C 1
ATOM 565 O O . ASP A 1 71 ? 18.190 32.159 -33.253 1.00 87.62 71 ASP A O 1
ATOM 569 N N . SER A 1 72 ? 19.638 30.470 -33.027 1.00 89.00 72 SER A N 1
ATOM 570 C CA . SER A 1 72 ? 20.641 31.095 -33.899 1.00 89.00 72 SER A CA 1
ATOM 571 C C . SER A 1 72 ? 20.185 31.208 -35.358 1.00 89.00 72 SER A C 1
ATOM 573 O O . SER A 1 72 ? 20.447 32.234 -35.986 1.00 89.00 72 SER A O 1
ATOM 575 N N . VAL A 1 73 ? 19.448 30.234 -35.905 1.00 89.38 73 VAL A N 1
ATOM 576 C CA . VAL A 1 73 ? 18.842 30.334 -37.252 1.00 89.38 73 VAL A CA 1
ATOM 577 C C . VAL A 1 73 ? 17.827 31.482 -37.322 1.00 89.38 73 VAL A C 1
ATOM 579 O O . VAL A 1 73 ? 17.814 32.243 -38.295 1.00 89.38 73 VAL A O 1
ATOM 582 N N . TYR A 1 74 ? 17.017 31.656 -36.277 1.00 92.25 74 TYR A N 1
ATOM 583 C CA . TYR A 1 74 ? 16.080 32.774 -36.176 1.00 92.25 74 TYR A CA 1
ATOM 584 C C . TYR A 1 74 ? 16.802 34.129 -36.172 1.00 92.25 74 TYR A C 1
ATOM 586 O O . TYR A 1 74 ? 16.477 35.012 -36.973 1.00 92.25 74 TYR A O 1
ATOM 594 N N . TYR A 1 75 ? 17.827 34.284 -35.327 1.00 91.81 75 TYR A N 1
ATOM 595 C CA . TYR A 1 75 ? 18.613 35.519 -35.274 1.00 91.81 75 TYR A CA 1
ATOM 596 C C . TYR A 1 75 ? 19.366 35.798 -36.578 1.00 91.81 75 TYR A C 1
ATOM 598 O O . TYR A 1 75 ? 19.498 36.960 -36.964 1.00 91.81 75 TYR A O 1
ATOM 606 N N . LEU A 1 76 ? 19.814 34.760 -37.291 1.00 90.06 76 LEU A N 1
ATOM 607 C CA . LEU A 1 76 ? 20.451 34.911 -38.597 1.00 90.06 76 LEU A CA 1
ATOM 608 C C . LEU A 1 76 ? 19.495 35.555 -39.611 1.00 90.06 76 LEU A C 1
ATOM 610 O O . LEU A 1 76 ? 19.861 36.539 -40.251 1.00 90.06 76 LEU A O 1
ATOM 614 N N . GLY A 1 77 ? 18.259 35.057 -39.723 1.00 89.94 77 GLY A N 1
ATOM 615 C CA . GLY A 1 77 ? 17.260 35.614 -40.647 1.00 89.94 77 GLY A CA 1
ATOM 616 C C . GLY A 1 77 ? 16.870 37.050 -40.315 1.00 89.94 77 GLY A C 1
ATOM 617 O O . GLY A 1 77 ? 16.779 37.898 -41.206 1.00 89.94 77 GLY A O 1
ATOM 618 N N . PHE A 1 78 ? 16.732 37.347 -39.023 1.00 90.69 78 PHE A N 1
ATOM 619 C CA . PHE A 1 78 ? 16.484 38.703 -38.542 1.00 90.69 78 PHE A CA 1
ATOM 620 C C . PHE A 1 78 ? 17.615 39.672 -38.930 1.00 90.69 78 PHE A C 1
ATOM 622 O O . PHE A 1 78 ? 17.360 40.741 -39.490 1.00 90.69 78 PHE A O 1
ATOM 629 N N . LEU A 1 79 ? 18.875 39.295 -38.689 1.00 90.88 79 LEU A N 1
ATOM 630 C CA . LEU A 1 79 ? 20.028 40.139 -39.012 1.00 90.88 79 LEU A CA 1
ATOM 631 C C . LEU A 1 79 ? 20.198 40.340 -40.519 1.00 90.88 79 LEU A C 1
ATOM 633 O O . LEU A 1 79 ? 20.455 41.462 -40.952 1.00 90.88 79 LEU A O 1
ATOM 637 N N . LEU A 1 80 ? 20.015 39.294 -41.328 1.00 87.69 80 LEU A N 1
ATOM 638 C CA . LEU A 1 80 ? 20.090 39.418 -42.786 1.00 87.69 80 LEU A CA 1
ATOM 639 C C . LEU A 1 80 ? 18.987 40.326 -43.338 1.00 87.69 80 LEU A C 1
ATOM 641 O O . LEU A 1 80 ? 19.252 41.117 -44.242 1.00 87.69 80 LEU A O 1
ATOM 645 N N . THR A 1 81 ? 17.790 40.294 -42.745 1.00 89.06 81 THR A N 1
ATOM 646 C CA . THR A 1 81 ? 16.704 41.225 -43.089 1.00 89.06 81 THR A CA 1
ATOM 647 C C . THR A 1 81 ? 17.081 42.672 -42.763 1.00 89.06 81 THR A C 1
ATOM 649 O O . THR A 1 81 ? 16.890 43.556 -43.597 1.00 89.06 81 THR A O 1
ATOM 652 N N . LEU A 1 82 ? 17.659 42.930 -41.583 1.00 88.19 82 LEU A N 1
ATOM 653 C CA . LEU A 1 82 ? 18.134 44.267 -41.208 1.00 88.19 82 LEU A CA 1
ATOM 654 C C . LEU A 1 82 ? 19.237 44.775 -42.142 1.00 88.19 82 LEU A C 1
ATOM 656 O O . LEU A 1 82 ? 19.218 45.936 -42.544 1.00 88.19 82 LEU A O 1
ATOM 660 N N . VAL A 1 83 ? 20.179 43.912 -42.521 1.00 86.88 83 VAL A N 1
ATOM 661 C CA . VAL A 1 83 ? 21.242 44.270 -43.467 1.00 86.88 83 VAL A CA 1
ATOM 662 C C . VAL A 1 83 ? 20.651 44.571 -44.844 1.00 86.88 83 VAL A C 1
ATOM 664 O O . VAL A 1 83 ? 20.957 45.614 -45.414 1.00 86.88 83 VAL A O 1
ATOM 667 N N . ALA A 1 84 ? 19.749 43.730 -45.354 1.00 83.38 84 ALA A N 1
ATOM 668 C CA . ALA A 1 84 ? 19.066 43.966 -46.626 1.00 83.38 84 ALA A CA 1
ATOM 669 C C . ALA A 1 84 ? 18.288 45.289 -46.636 1.00 83.38 84 ALA A C 1
ATOM 671 O O . ALA A 1 84 ? 18.316 46.013 -47.632 1.00 83.38 84 ALA A O 1
ATOM 672 N N . LEU A 1 85 ? 17.657 45.641 -45.516 1.00 83.25 85 LEU A N 1
ATOM 673 C CA . LEU A 1 85 ? 16.991 46.923 -45.307 1.00 83.25 85 LEU A CA 1
ATOM 674 C C . LEU A 1 85 ? 17.949 48.114 -45.377 1.00 83.25 85 LEU A C 1
ATOM 676 O O . LEU A 1 85 ? 17.704 49.059 -46.127 1.00 83.25 85 LEU A O 1
ATOM 680 N N . VAL A 1 86 ? 19.043 48.066 -44.615 1.00 84.25 86 VAL A N 1
ATOM 681 C CA . VAL A 1 86 ? 20.048 49.139 -44.578 1.00 84.25 86 VAL A CA 1
ATOM 682 C C . VAL A 1 86 ? 20.667 49.349 -45.958 1.00 84.25 86 VAL A C 1
ATOM 684 O O . VAL A 1 86 ? 20.775 50.485 -46.416 1.00 84.25 86 VAL A O 1
ATOM 687 N N . VAL A 1 87 ? 21.026 48.263 -46.643 1.00 80.44 87 VAL A N 1
ATOM 688 C CA . VAL A 1 87 ? 21.631 48.322 -47.978 1.00 80.44 87 VAL A CA 1
ATOM 689 C C . VAL A 1 87 ? 20.619 48.854 -49.002 1.00 80.44 87 VAL A C 1
ATOM 691 O O . VAL A 1 87 ? 20.945 49.772 -49.751 1.00 80.44 87 VAL A O 1
ATOM 694 N N . SER A 1 88 ? 19.366 48.383 -48.976 1.00 77.81 88 SER A N 1
ATOM 695 C CA . SER A 1 88 ? 18.316 48.881 -49.881 1.00 77.81 88 SER A CA 1
ATOM 696 C C . SER A 1 88 ? 18.050 50.382 -49.705 1.00 77.81 88 SER A C 1
ATOM 698 O O . SER A 1 88 ? 17.857 51.085 -50.693 1.00 77.81 88 SER A O 1
ATOM 700 N N . LEU A 1 89 ? 18.087 50.898 -48.470 1.00 79.31 89 LEU A N 1
ATOM 701 C CA . LEU A 1 89 ? 17.941 52.334 -48.191 1.00 79.31 89 LEU A CA 1
ATOM 702 C C . LEU A 1 89 ? 19.164 53.161 -48.610 1.00 79.31 89 LEU A C 1
ATOM 704 O O . LEU A 1 89 ? 19.010 54.316 -49.003 1.00 79.31 89 LEU A O 1
ATOM 708 N N . TYR A 1 90 ? 20.368 52.591 -48.532 1.00 78.19 90 TYR A N 1
ATOM 709 C CA . TYR A 1 90 ? 21.602 53.262 -48.940 1.00 78.19 90 TYR A CA 1
ATOM 710 C C . TYR A 1 90 ? 21.647 53.501 -50.457 1.00 78.19 90 TYR A C 1
ATOM 712 O O . TYR A 1 90 ? 21.897 54.622 -50.897 1.00 78.19 90 TYR A O 1
ATOM 720 N N . PHE A 1 91 ? 21.334 52.479 -51.260 1.00 70.44 91 PHE A N 1
ATOM 721 C CA . PHE A 1 91 ? 21.337 52.590 -52.724 1.00 70.44 91 PHE A CA 1
ATOM 722 C C . PHE A 1 91 ? 20.164 53.424 -53.276 1.00 70.44 91 PHE A C 1
ATOM 724 O O . PHE A 1 91 ? 20.301 54.059 -54.324 1.00 70.44 91 PHE A O 1
ATOM 731 N N . TYR A 1 92 ? 19.050 53.520 -52.539 1.00 68.00 92 TYR A N 1
ATOM 732 C CA . TYR A 1 92 ? 17.876 54.330 -52.901 1.00 68.00 92 TYR A CA 1
ATOM 733 C C . TYR A 1 92 ? 18.153 55.847 -52.987 1.00 68.00 92 TYR A C 1
ATOM 735 O O . TYR A 1 92 ? 17.373 56.577 -53.589 1.00 68.00 92 TYR A O 1
ATOM 743 N N . GLN A 1 93 ? 19.266 56.352 -52.437 1.00 62.81 93 GLN A N 1
ATOM 744 C CA . GLN A 1 93 ? 19.601 57.786 -52.494 1.00 62.81 93 GLN A CA 1
ATOM 745 C C . GLN A 1 93 ? 20.076 58.277 -53.877 1.00 62.81 93 GLN A C 1
ATOM 747 O O . GLN A 1 93 ? 20.242 59.483 -54.049 1.00 62.81 93 GLN A O 1
ATOM 752 N N . SER A 1 94 ? 20.321 57.381 -54.842 1.00 56.88 94 SER A N 1
ATOM 753 C CA . SER A 1 94 ? 21.131 57.700 -56.031 1.00 56.88 94 SER A CA 1
ATOM 754 C C . SER A 1 94 ? 20.437 57.657 -57.398 1.00 56.88 94 SER A C 1
ATOM 756 O O . SER A 1 94 ? 21.041 58.146 -58.348 1.00 56.88 94 SER A O 1
ATOM 758 N N . ASP A 1 95 ? 19.194 57.175 -57.530 1.00 55.00 95 ASP A N 1
ATOM 759 C CA . ASP A 1 95 ? 18.523 57.117 -58.841 1.00 55.00 95 ASP A CA 1
ATOM 760 C C . ASP A 1 95 ? 16.993 57.294 -58.778 1.00 55.00 95 ASP A C 1
ATOM 762 O O . ASP A 1 95 ? 16.361 57.139 -57.732 1.00 55.00 95 ASP A O 1
ATOM 766 N N . SER A 1 96 ? 16.406 57.687 -59.912 1.00 52.19 96 SER A N 1
ATOM 767 C CA . SER A 1 96 ? 15.005 58.106 -60.085 1.00 52.19 96 SER A CA 1
ATOM 768 C C . SER A 1 96 ? 13.943 57.135 -59.535 1.00 52.19 96 SER A C 1
ATOM 770 O O . SER A 1 96 ? 14.071 55.920 -59.643 1.00 52.19 96 SER A O 1
ATOM 772 N N . LEU A 1 97 ? 12.859 57.716 -58.997 1.00 53.41 97 LEU A N 1
ATOM 773 C CA . LEU A 1 97 ? 11.737 57.080 -58.292 1.00 53.41 97 LEU A CA 1
ATOM 774 C C . LEU A 1 97 ? 11.175 55.793 -58.945 1.00 53.41 97 LEU A C 1
ATOM 776 O O . LEU A 1 97 ? 10.314 55.869 -59.820 1.00 53.41 97 LEU A O 1
ATOM 780 N N . GLU A 1 98 ? 11.495 54.62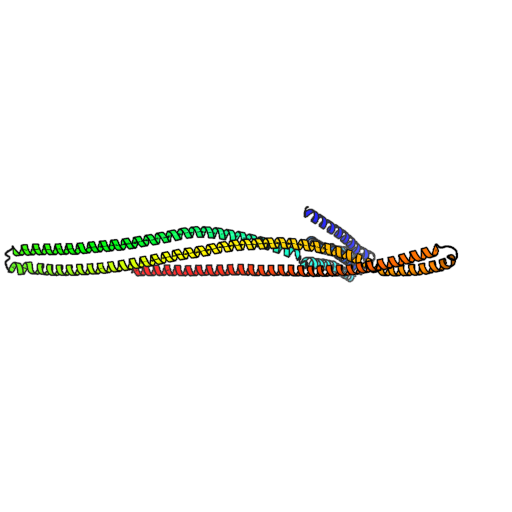7 -58.374 1.00 62.72 98 GLU A N 1
ATOM 781 C CA . GLU A 1 98 ? 10.666 53.412 -58.461 1.00 62.72 98 GLU A CA 1
ATOM 782 C C . GLU A 1 98 ? 10.401 52.830 -57.059 1.00 62.72 98 GLU A C 1
ATOM 784 O O . GLU A 1 98 ? 11.053 51.897 -56.589 1.00 62.72 98 GLU A O 1
ATOM 789 N N . ALA A 1 99 ? 9.396 53.374 -56.363 1.00 64.50 99 ALA A N 1
ATOM 790 C CA . ALA A 1 99 ? 8.947 52.878 -55.053 1.00 64.50 99 ALA A CA 1
ATOM 791 C C . ALA A 1 99 ? 8.487 51.400 -55.080 1.00 64.50 99 ALA A C 1
ATOM 793 O O . ALA A 1 99 ? 8.466 50.722 -54.048 1.00 64.50 99 ALA A O 1
ATOM 794 N N . SER A 1 100 ? 8.149 50.882 -56.264 1.00 66.25 100 SER A N 1
ATOM 795 C CA . SER A 1 100 ? 7.809 49.480 -56.516 1.00 66.25 100 SER A CA 1
ATOM 796 C C . SER A 1 100 ? 8.988 48.536 -56.266 1.00 66.25 100 SER A C 1
ATOM 798 O O . SER A 1 100 ? 8.806 47.507 -55.617 1.00 66.25 100 SER A O 1
ATOM 800 N N . LEU A 1 101 ? 10.196 48.891 -56.716 1.00 67.12 101 LEU A N 1
ATOM 801 C CA . LEU A 1 101 ? 11.397 48.063 -56.566 1.00 67.12 101 LEU A CA 1
ATOM 802 C C . LEU A 1 101 ? 11.844 47.982 -55.100 1.00 67.12 101 LEU A C 1
ATOM 804 O O . LEU A 1 101 ? 12.188 46.907 -54.606 1.00 67.12 101 LEU A O 1
ATOM 808 N N . LEU A 1 102 ? 11.767 49.106 -54.381 1.00 71.31 102 LEU A N 1
ATOM 809 C CA . LEU A 1 102 ? 12.052 49.163 -52.946 1.00 71.31 102 LEU A CA 1
ATOM 810 C C . LEU A 1 102 ? 11.090 48.267 -52.156 1.00 71.31 102 LEU A C 1
ATOM 812 O O . LEU A 1 102 ? 11.521 47.473 -51.320 1.00 71.31 102 LEU A O 1
ATOM 816 N N . THR A 1 103 ? 9.794 48.364 -52.459 1.00 72.56 103 THR A N 1
ATOM 817 C CA . THR A 1 103 ? 8.763 47.546 -51.808 1.00 72.56 103 THR A CA 1
ATOM 818 C C . THR A 1 103 ? 8.974 46.058 -52.097 1.00 72.56 103 THR A C 1
ATOM 820 O O . THR A 1 103 ? 8.907 45.247 -51.178 1.00 72.56 103 THR A O 1
ATOM 823 N N . ALA A 1 104 ? 9.306 45.694 -53.340 1.00 69.38 104 ALA A N 1
ATOM 824 C CA . ALA A 1 104 ? 9.569 44.310 -53.727 1.00 69.38 104 ALA A CA 1
ATOM 825 C C . ALA A 1 104 ? 10.788 43.716 -52.999 1.00 69.38 104 ALA A C 1
ATOM 827 O O . ALA A 1 104 ? 10.689 42.626 -52.437 1.00 69.38 104 ALA A O 1
ATOM 828 N N . ASN A 1 105 ? 11.907 44.444 -52.938 1.00 72.12 105 ASN A N 1
ATOM 829 C CA . ASN A 1 105 ? 13.110 44.005 -52.221 1.00 72.12 105 ASN A CA 1
ATOM 830 C C . ASN A 1 105 ? 12.867 43.895 -50.708 1.00 72.12 105 ASN A C 1
ATOM 832 O O . ASN A 1 105 ? 13.360 42.968 -50.066 1.00 72.12 105 ASN A O 1
ATOM 836 N N . PHE A 1 106 ? 12.056 44.794 -50.147 1.00 73.94 106 PHE A N 1
ATOM 837 C CA . PHE A 1 106 ? 11.658 44.747 -48.743 1.00 73.94 106 PHE A CA 1
ATOM 838 C C . PHE A 1 106 ? 10.784 43.528 -48.418 1.00 73.94 106 PHE A C 1
ATOM 840 O O . PHE A 1 106 ? 11.093 42.773 -47.495 1.00 73.94 106 PHE A O 1
ATOM 847 N N . SER A 1 107 ? 9.722 43.293 -49.194 1.00 74.19 107 SER A N 1
ATOM 848 C CA . SER A 1 107 ? 8.835 42.136 -49.013 1.00 74.19 107 SER A CA 1
ATOM 849 C C . SER A 1 107 ? 9.573 40.811 -49.175 1.00 74.19 107 SER A C 1
ATOM 851 O O . SER A 1 107 ? 9.306 39.854 -48.453 1.00 74.19 107 SER A O 1
ATOM 853 N N . LEU A 1 108 ? 10.531 40.765 -50.096 1.00 73.00 108 LEU A N 1
ATOM 854 C CA . LEU A 1 108 ? 11.370 39.602 -50.318 1.00 73.00 108 LEU A CA 1
ATOM 855 C C . LEU A 1 108 ? 12.387 39.374 -49.182 1.00 73.00 108 LEU A C 1
ATOM 857 O O . LEU A 1 108 ? 12.594 38.229 -48.783 1.00 73.00 108 LEU A O 1
ATOM 861 N N . ALA A 1 109 ? 12.967 40.426 -48.594 1.00 78.94 109 ALA A N 1
ATOM 862 C CA . ALA A 1 109 ? 13.847 40.299 -47.427 1.00 78.94 109 ALA A CA 1
ATOM 863 C C . ALA A 1 109 ? 13.114 39.718 -46.201 1.00 78.94 109 ALA A C 1
ATOM 865 O O . ALA A 1 109 ? 13.674 38.875 -45.497 1.00 78.94 109 ALA A O 1
ATOM 866 N N . LEU A 1 110 ? 11.839 40.078 -45.991 1.00 84.69 110 LEU A N 1
ATOM 867 C CA . LEU A 1 110 ? 11.004 39.541 -44.903 1.00 84.69 110 LEU A CA 1
ATOM 868 C C . LEU A 1 110 ? 10.848 38.011 -44.946 1.00 84.69 110 LEU A C 1
ATOM 870 O O . LEU A 1 110 ? 10.675 37.389 -43.896 1.00 84.69 110 LEU A O 1
ATOM 874 N N . ILE A 1 111 ? 10.976 37.383 -46.121 1.00 86.31 111 ILE A N 1
ATOM 875 C CA . ILE A 1 111 ? 10.918 35.919 -46.270 1.00 86.31 111 ILE A CA 1
ATOM 876 C C . ILE A 1 111 ? 12.024 35.234 -45.454 1.00 86.31 111 ILE A C 1
ATOM 878 O O . ILE A 1 111 ? 11.783 34.178 -44.874 1.00 86.31 111 ILE A O 1
ATOM 882 N N . THR A 1 112 ? 13.207 35.845 -45.334 1.00 86.19 112 THR A N 1
ATOM 883 C CA . THR A 1 112 ? 14.314 35.284 -44.536 1.00 86.19 112 THR A CA 1
ATOM 884 C C . THR A 1 112 ? 13.992 35.254 -43.037 1.00 86.19 112 THR A C 1
ATOM 886 O O . THR A 1 112 ? 14.304 34.278 -42.354 1.00 86.19 112 THR A O 1
ATOM 889 N N . THR A 1 113 ? 13.268 36.259 -42.533 1.00 90.94 113 THR A N 1
ATOM 890 C CA . THR A 1 113 ? 12.772 36.280 -41.147 1.00 90.94 113 THR A CA 1
ATOM 891 C C . THR A 1 113 ? 11.656 35.256 -40.932 1.00 90.94 113 THR A C 1
ATOM 893 O O . THR A 1 113 ? 11.671 34.537 -39.933 1.00 90.94 113 THR A O 1
ATOM 896 N N . ILE A 1 114 ? 10.712 35.146 -41.874 1.00 89.56 114 ILE A N 1
ATOM 897 C CA . ILE A 1 114 ? 9.630 34.149 -41.805 1.00 89.56 114 ILE A CA 1
ATOM 898 C C . ILE A 1 114 ? 10.214 32.732 -41.784 1.00 89.56 114 ILE A C 1
ATOM 900 O O . ILE A 1 114 ? 9.815 31.916 -40.957 1.00 89.56 114 ILE A O 1
ATOM 904 N N . PHE A 1 115 ? 11.193 32.456 -42.648 1.00 90.38 115 PHE A N 1
ATOM 905 C CA . PHE A 1 115 ? 11.885 31.172 -42.689 1.00 90.38 115 PHE A CA 1
ATOM 906 C C . PHE A 1 115 ? 12.612 30.872 -41.370 1.00 90.38 115 PHE A C 1
ATOM 908 O O . PHE A 1 115 ? 12.433 29.794 -40.808 1.00 90.38 115 PHE A O 1
ATOM 915 N N . GLY A 1 116 ? 13.364 31.838 -40.828 1.00 88.19 116 GLY A N 1
ATOM 916 C CA . GLY A 1 116 ? 14.054 31.675 -39.545 1.00 88.19 116 GLY A CA 1
ATOM 917 C C . GLY A 1 116 ? 13.103 31.377 -38.381 1.00 88.19 116 GLY A C 1
ATOM 918 O O . GLY A 1 116 ? 13.385 30.511 -37.554 1.00 88.19 116 GLY A O 1
ATOM 919 N N . LEU A 1 117 ? 11.941 32.038 -38.340 1.00 90.00 117 LEU A N 1
ATOM 920 C CA . LEU A 1 117 ? 10.906 31.769 -37.339 1.00 90.00 117 LEU A CA 1
ATOM 921 C C . LEU A 1 117 ? 10.272 30.380 -37.526 1.00 90.00 117 LEU A C 1
ATOM 923 O O . LEU A 1 117 ? 10.071 29.663 -36.549 1.00 90.00 117 LEU A O 1
ATOM 927 N N . ALA A 1 118 ? 9.973 29.987 -38.767 1.00 87.25 118 ALA A N 1
ATOM 928 C CA . ALA A 1 118 ? 9.367 28.693 -39.069 1.00 87.25 118 ALA A CA 1
ATOM 929 C C . ALA A 1 118 ? 10.272 27.526 -38.646 1.00 87.25 118 ALA A C 1
ATOM 931 O O . ALA A 1 118 ? 9.800 26.585 -38.009 1.00 87.25 118 ALA A O 1
ATOM 932 N N . VAL A 1 119 ? 11.575 27.620 -38.929 1.00 87.00 119 VAL A N 1
ATOM 933 C CA . VAL A 1 119 ? 12.569 26.627 -38.493 1.00 87.00 119 VAL A CA 1
ATOM 934 C C . VAL A 1 119 ? 12.639 26.556 -36.968 1.00 87.00 119 VAL A C 1
ATOM 936 O O . VAL A 1 119 ? 12.616 25.460 -36.412 1.00 87.00 119 VAL A O 1
ATOM 939 N N . ARG A 1 120 ? 12.653 27.707 -36.281 1.00 86.06 120 ARG A N 1
ATOM 940 C CA . ARG A 1 120 ? 12.663 27.757 -34.813 1.00 86.06 120 ARG A CA 1
ATOM 941 C C . ARG A 1 120 ? 11.459 27.044 -34.204 1.00 86.06 120 ARG A C 1
ATOM 943 O O . ARG A 1 120 ? 11.611 26.248 -33.285 1.00 86.06 120 ARG A O 1
ATOM 950 N N . ILE A 1 121 ? 10.265 27.317 -34.730 1.00 84.56 121 ILE A N 1
ATOM 951 C CA . ILE A 1 121 ? 9.027 26.679 -34.268 1.00 84.56 121 ILE A CA 1
ATOM 952 C C . ILE A 1 121 ? 9.080 25.172 -34.523 1.00 84.56 121 ILE A C 1
ATOM 954 O O . ILE A 1 121 ? 8.720 24.409 -33.630 1.00 84.56 121 ILE A O 1
ATOM 958 N N . PHE A 1 122 ? 9.539 24.756 -35.706 1.00 83.50 122 PHE A N 1
ATOM 959 C CA . PHE A 1 122 ? 9.624 23.349 -36.085 1.00 83.50 122 PHE A CA 1
ATOM 960 C C . PHE A 1 122 ? 10.578 22.560 -35.180 1.00 83.50 122 PHE A C 1
ATOM 962 O O . PHE A 1 122 ? 10.219 21.492 -34.701 1.00 83.50 122 PHE A O 1
ATOM 969 N N . ILE A 1 123 ? 11.767 23.093 -34.897 1.00 80.88 123 ILE A N 1
ATOM 970 C CA . ILE A 1 123 ? 12.752 22.401 -34.058 1.00 80.88 123 ILE A CA 1
ATOM 971 C C . ILE A 1 123 ? 12.311 22.398 -32.588 1.00 80.88 123 ILE A C 1
ATOM 973 O O . ILE A 1 123 ? 12.300 21.339 -31.967 1.00 80.88 123 ILE A O 1
ATOM 977 N N . ASN A 1 124 ? 11.876 23.540 -32.045 1.00 77.50 124 ASN A N 1
ATOM 978 C CA . ASN A 1 124 ? 11.606 23.652 -30.608 1.00 77.50 124 ASN A CA 1
ATOM 979 C C . ASN A 1 124 ? 10.272 23.024 -30.176 1.00 77.50 124 ASN A C 1
ATOM 981 O O . ASN A 1 124 ? 10.172 22.560 -29.048 1.00 77.50 124 ASN A O 1
ATOM 985 N N . ASN A 1 125 ? 9.235 23.008 -31.026 1.00 72.06 125 ASN A N 1
ATOM 986 C CA . ASN A 1 125 ? 7.925 22.460 -30.629 1.00 72.06 125 ASN A CA 1
ATOM 987 C C . ASN A 1 125 ? 7.728 20.984 -30.995 1.00 72.06 125 ASN A C 1
ATOM 989 O O . ASN A 1 125 ? 6.827 20.358 -30.444 1.00 72.06 125 ASN A O 1
ATOM 993 N N . PHE A 1 126 ? 8.518 20.424 -31.919 1.00 65.38 126 PHE A N 1
ATOM 994 C CA . PHE A 1 126 ? 8.336 19.039 -32.378 1.00 65.38 126 PHE A CA 1
ATOM 995 C C . PHE A 1 126 ? 9.431 18.069 -31.908 1.00 65.38 126 PHE A C 1
ATOM 997 O O . PHE A 1 126 ? 9.356 16.884 -32.228 1.00 65.38 126 PHE A O 1
ATOM 1004 N N . GLN A 1 127 ? 10.415 18.516 -31.119 1.00 60.03 127 GLN A N 1
ATOM 1005 C CA . GLN A 1 127 ? 11.323 17.608 -30.411 1.00 60.03 127 GLN A CA 1
ATOM 1006 C C . GLN A 1 127 ? 10.656 17.067 -29.142 1.00 60.03 127 GLN A C 1
ATOM 1008 O O . GLN A 1 127 ? 10.826 17.591 -28.047 1.00 60.03 127 GLN A O 1
ATOM 1013 N N . LEU A 1 128 ? 9.881 15.996 -29.302 1.00 49.97 128 LEU A N 1
ATOM 1014 C CA . LEU A 1 128 ? 9.554 15.097 -28.199 1.00 49.97 128 LEU A CA 1
ATOM 1015 C C . LEU A 1 128 ? 10.759 14.178 -27.990 1.00 49.97 128 LEU A C 1
ATOM 1017 O O . LEU A 1 128 ? 10.982 13.253 -28.769 1.00 49.97 128 LEU A O 1
ATOM 1021 N N . ASP A 1 129 ? 11.562 14.463 -26.973 1.00 50.25 129 ASP A N 1
ATOM 1022 C CA . ASP A 1 129 ? 12.653 13.583 -26.564 1.00 50.25 129 ASP A CA 1
ATOM 1023 C C . ASP A 1 129 ? 12.071 12.393 -25.783 1.00 50.25 129 ASP A C 1
ATOM 1025 O O . ASP A 1 129 ? 11.779 12.473 -24.592 1.00 50.25 129 ASP A O 1
ATOM 1029 N N . LEU A 1 130 ? 11.819 11.290 -26.490 1.00 46.75 130 LEU A N 1
ATOM 1030 C CA . LEU A 1 130 ? 11.196 10.084 -25.934 1.00 46.75 130 LEU A CA 1
ATOM 1031 C C . LEU A 1 130 ? 12.085 9.395 -24.879 1.00 46.75 130 LEU A C 1
ATOM 1033 O O . LEU A 1 130 ? 11.567 8.782 -23.948 1.00 46.75 130 LEU A O 1
ATOM 1037 N N . ASN A 1 131 ? 13.408 9.565 -24.963 1.00 47.72 131 ASN A N 1
ATOM 1038 C CA . ASN A 1 131 ? 14.368 8.903 -24.075 1.00 47.72 131 ASN A CA 1
ATOM 1039 C C . ASN A 1 131 ? 14.506 9.599 -22.712 1.00 47.72 131 ASN A C 1
ATOM 1041 O O . ASN A 1 131 ? 14.788 8.947 -21.702 1.00 47.72 131 ASN A O 1
ATOM 1045 N N . SER A 1 132 ? 14.312 10.921 -22.649 1.00 49.03 132 SER A N 1
ATOM 1046 C CA . SER A 1 132 ? 14.319 11.648 -21.373 1.00 49.03 132 SER A CA 1
ATOM 1047 C C . SER A 1 132 ? 13.037 11.417 -20.577 1.00 49.03 132 SER A C 1
ATOM 1049 O O . SER A 1 132 ? 13.109 11.303 -19.353 1.00 49.03 132 SER A O 1
ATOM 1051 N N . ILE A 1 133 ? 11.900 11.234 -21.253 1.00 50.44 133 ILE A N 1
ATOM 1052 C CA . ILE A 1 133 ? 10.620 10.906 -20.612 1.00 50.44 133 ILE A CA 1
ATOM 1053 C C . ILE A 1 133 ? 10.690 9.535 -19.924 1.00 50.44 133 ILE A C 1
ATOM 1055 O O . ILE A 1 133 ? 10.295 9.428 -18.767 1.00 50.44 133 ILE A O 1
ATOM 1059 N N . GLU A 1 134 ? 11.255 8.504 -20.561 1.00 48.09 134 GLU A N 1
ATOM 1060 C CA . GLU A 1 134 ? 11.378 7.167 -19.953 1.00 48.09 134 GLU A CA 1
ATOM 1061 C C . GLU A 1 134 ? 12.262 7.180 -18.694 1.00 48.09 134 GLU A C 1
ATOM 1063 O O . GLU A 1 134 ? 11.878 6.661 -17.642 1.00 48.09 134 GLU A O 1
ATOM 1068 N N . ARG A 1 135 ? 13.423 7.847 -18.759 1.00 54.53 135 ARG A N 1
ATOM 1069 C CA . ARG A 1 135 ? 14.331 7.990 -17.607 1.00 54.53 135 ARG A CA 1
ATOM 1070 C C . ARG A 1 135 ? 13.710 8.795 -16.472 1.00 54.53 135 ARG A C 1
ATOM 1072 O O . ARG A 1 135 ? 13.900 8.456 -15.303 1.00 54.53 135 ARG A O 1
ATOM 1079 N N . GLN A 1 136 ? 12.976 9.852 -16.802 1.00 51.62 136 GLN A N 1
ATOM 1080 C CA . GLN A 1 136 ? 12.318 10.702 -15.819 1.00 51.62 136 GLN A CA 1
ATOM 1081 C C . GLN A 1 136 ? 11.154 9.967 -15.141 1.00 51.62 136 GLN A C 1
ATOM 1083 O O . GLN A 1 136 ? 11.077 9.974 -13.915 1.00 51.62 136 GLN A O 1
ATOM 1088 N N . VAL A 1 137 ? 10.337 9.234 -15.905 1.00 55.03 137 VAL A N 1
ATOM 1089 C CA . VAL A 1 137 ? 9.253 8.391 -15.376 1.00 55.03 137 VAL A CA 1
ATOM 1090 C C . VAL A 1 137 ? 9.804 7.268 -14.495 1.00 55.03 137 VAL A C 1
ATOM 1092 O O . VAL A 1 137 ? 9.301 7.064 -13.395 1.00 55.03 137 VAL A O 1
ATOM 1095 N N . MET A 1 138 ? 10.876 6.580 -14.905 1.00 55.25 138 MET A N 1
ATOM 1096 C CA . MET A 1 138 ? 11.504 5.539 -14.076 1.00 55.25 138 MET A CA 1
ATOM 1097 C C . MET A 1 138 ? 12.048 6.094 -12.755 1.00 55.25 138 MET A C 1
ATOM 1099 O O . MET A 1 138 ? 11.861 5.480 -11.705 1.00 55.25 138 MET A O 1
ATOM 1103 N N . THR A 1 139 ? 12.657 7.283 -12.785 1.00 61.75 139 THR A N 1
ATOM 1104 C CA . THR A 1 139 ? 13.173 7.943 -11.575 1.00 61.75 139 THR A CA 1
ATOM 1105 C C . THR A 1 139 ? 12.035 8.394 -10.653 1.00 61.75 139 THR A C 1
ATOM 1107 O O . THR A 1 139 ? 12.124 8.237 -9.437 1.00 61.75 139 THR A O 1
ATOM 1110 N N . GLU A 1 140 ? 10.940 8.924 -11.207 1.00 59.94 140 GLU A N 1
ATOM 1111 C CA . GLU A 1 140 ? 9.754 9.314 -10.436 1.00 59.94 140 GLU A CA 1
ATOM 1112 C C . GLU A 1 140 ? 9.039 8.104 -9.819 1.00 59.94 140 GLU A C 1
ATOM 1114 O O . GLU A 1 140 ? 8.643 8.163 -8.652 1.00 59.94 140 GLU A O 1
ATOM 1119 N N . VAL A 1 141 ? 8.939 6.987 -10.547 1.00 60.91 141 VAL A N 1
ATOM 1120 C CA . VAL A 1 141 ? 8.389 5.719 -10.040 1.00 60.91 141 VAL A CA 1
ATOM 1121 C C . VAL A 1 141 ? 9.256 5.161 -8.913 1.00 60.91 141 VAL A C 1
ATOM 1123 O O . VAL A 1 141 ? 8.720 4.757 -7.881 1.00 60.91 141 VAL A O 1
ATOM 1126 N N . GLU A 1 142 ? 10.584 5.184 -9.052 1.00 64.00 142 GLU A N 1
ATOM 1127 C CA . GLU A 1 142 ? 11.503 4.759 -7.991 1.00 64.00 142 GLU A CA 1
ATOM 1128 C C . GLU A 1 142 ? 11.342 5.623 -6.731 1.00 64.00 142 GLU A C 1
ATOM 1130 O O . GLU A 1 142 ? 11.240 5.106 -5.612 1.00 64.00 142 GLU A O 1
ATOM 1135 N N . HIS A 1 143 ? 11.256 6.945 -6.901 1.00 67.88 143 HIS A N 1
ATOM 1136 C CA . HIS A 1 143 ? 11.071 7.873 -5.790 1.00 67.88 143 HIS A CA 1
ATOM 1137 C C . HIS A 1 143 ? 9.719 7.678 -5.093 1.00 67.88 143 HIS A C 1
ATOM 1139 O O . HIS A 1 143 ? 9.665 7.632 -3.859 1.00 67.88 143 HIS A O 1
ATOM 1145 N N . ALA A 1 144 ? 8.642 7.518 -5.865 1.00 63.25 144 ALA A N 1
ATOM 1146 C CA . ALA A 1 144 ? 7.300 7.272 -5.353 1.00 63.25 144 ALA A CA 1
ATOM 1147 C C . ALA A 1 144 ? 7.201 5.916 -4.637 1.00 63.25 144 ALA A C 1
ATOM 1149 O O . ALA A 1 144 ? 6.618 5.839 -3.554 1.00 63.25 144 ALA A O 1
ATOM 1150 N N . ALA A 1 145 ? 7.822 4.865 -5.183 1.00 63.12 145 ALA A N 1
ATOM 1151 C CA . ALA A 1 145 ? 7.890 3.548 -4.557 1.00 63.12 145 ALA A CA 1
ATOM 1152 C C . ALA A 1 145 ? 8.643 3.605 -3.220 1.00 63.12 145 ALA A C 1
ATOM 1154 O O . ALA A 1 145 ? 8.143 3.111 -2.207 1.00 63.12 145 ALA A O 1
ATOM 1155 N N . ASN A 1 146 ? 9.798 4.277 -3.175 1.00 68.12 146 ASN A N 1
ATOM 1156 C CA . ASN A 1 146 ? 10.565 4.462 -1.941 1.00 68.12 146 ASN A CA 1
ATOM 1157 C C . ASN A 1 146 ? 9.808 5.293 -0.892 1.00 68.12 146 ASN A C 1
ATOM 1159 O O . ASN A 1 146 ? 9.866 4.996 0.306 1.00 68.12 146 ASN A O 1
ATOM 1163 N N . GLU A 1 147 ? 9.077 6.326 -1.313 1.00 70.94 147 GLU A N 1
ATOM 1164 C CA . GLU A 1 147 ? 8.270 7.136 -0.402 1.00 70.94 147 GLU A CA 1
ATOM 1165 C C . GLU A 1 147 ? 7.070 6.356 0.151 1.00 70.94 147 GLU A C 1
ATOM 1167 O O . GLU A 1 147 ? 6.810 6.407 1.359 1.00 70.94 147 GLU A O 1
ATOM 1172 N N . LEU A 1 148 ? 6.378 5.590 -0.698 1.00 66.50 148 LEU A N 1
ATOM 1173 C CA . LEU A 1 148 ? 5.288 4.699 -0.299 1.00 66.50 148 LEU A CA 1
ATOM 1174 C C . LEU A 1 148 ? 5.779 3.673 0.723 1.00 66.50 148 LEU A C 1
ATOM 1176 O O . LEU A 1 148 ? 5.184 3.531 1.789 1.00 66.50 148 LEU A O 1
ATOM 1180 N N . VAL A 1 149 ? 6.909 3.029 0.439 1.00 69.12 149 VAL A N 1
ATOM 1181 C CA . VAL A 1 149 ? 7.578 2.076 1.328 1.00 69.12 149 VAL A CA 1
ATOM 1182 C C . VAL A 1 149 ? 7.893 2.700 2.688 1.00 69.12 149 VAL A C 1
ATOM 1184 O O . VAL A 1 149 ? 7.6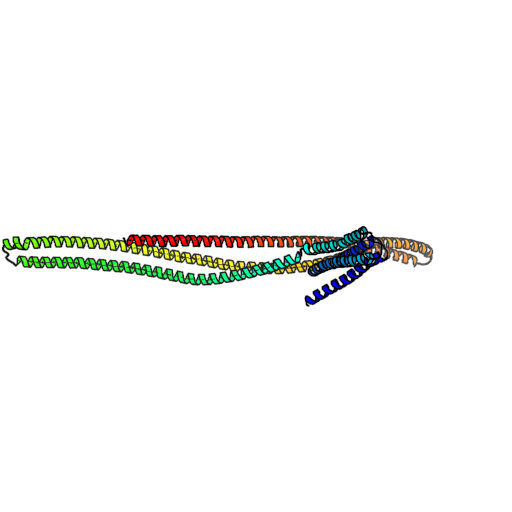00 2.122 3.740 1.00 69.12 149 VAL A O 1
ATOM 1187 N N . ARG A 1 150 ? 8.459 3.909 2.698 1.00 70.31 150 ARG A N 1
ATOM 1188 C CA . ARG A 1 150 ? 8.794 4.612 3.938 1.00 70.31 150 ARG A CA 1
ATOM 1189 C C . ARG A 1 150 ? 7.543 4.957 4.747 1.00 70.31 150 ARG A C 1
ATOM 1191 O O . ARG A 1 150 ? 7.542 4.770 5.965 1.00 70.31 150 ARG A O 1
ATOM 1198 N N . LYS A 1 151 ? 6.488 5.455 4.097 1.00 68.25 151 LYS A N 1
ATOM 1199 C CA . LYS A 1 151 ? 5.213 5.781 4.757 1.00 68.25 151 LYS A CA 1
ATOM 1200 C C . LYS A 1 151 ? 4.516 4.526 5.282 1.00 68.25 151 LYS A C 1
ATOM 1202 O O . LYS A 1 151 ? 4.075 4.535 6.428 1.00 68.25 151 LYS A O 1
ATOM 1207 N N . ALA A 1 152 ? 4.496 3.442 4.509 1.00 63.81 152 ALA A N 1
ATOM 1208 C CA . ALA A 1 152 ? 3.958 2.150 4.928 1.00 63.81 152 ALA A CA 1
ATOM 1209 C C . ALA A 1 152 ? 4.676 1.617 6.176 1.00 63.81 152 ALA A C 1
ATOM 1211 O O . ALA A 1 152 ? 4.022 1.193 7.125 1.00 63.81 152 ALA A O 1
ATOM 1212 N N . LYS A 1 153 ? 6.010 1.736 6.240 1.00 69.38 153 LYS A N 1
ATOM 1213 C CA . LYS A 1 153 ? 6.795 1.345 7.422 1.00 69.38 153 LYS A CA 1
ATOM 1214 C C . LYS A 1 153 ? 6.451 2.163 8.668 1.00 69.38 153 LYS A C 1
ATOM 1216 O O . LYS A 1 153 ? 6.323 1.598 9.750 1.00 69.38 153 LYS A O 1
ATOM 1221 N N . LEU A 1 154 ? 6.297 3.481 8.529 1.00 71.25 154 LEU A N 1
ATOM 1222 C CA . LEU A 1 154 ? 5.917 4.352 9.647 1.00 71.25 154 LEU A CA 1
ATOM 1223 C C . LEU A 1 154 ? 4.514 4.024 10.167 1.00 71.25 154 LEU A C 1
ATOM 1225 O O . LEU A 1 154 ? 4.324 3.925 11.376 1.00 71.25 154 LEU A O 1
ATOM 1229 N N . ILE A 1 155 ? 3.561 3.806 9.257 1.00 67.00 155 ILE A N 1
ATOM 1230 C CA . ILE A 1 155 ? 2.202 3.385 9.608 1.00 67.00 155 ILE A CA 1
ATOM 1231 C C . ILE A 1 155 ? 2.235 2.024 10.307 1.00 67.00 155 ILE A C 1
ATOM 1233 O O . ILE A 1 155 ? 1.602 1.879 11.344 1.00 67.00 155 ILE A O 1
ATOM 1237 N N . SER A 1 156 ? 3.008 1.062 9.791 1.00 67.81 156 SER A N 1
ATOM 1238 C CA . SER A 1 156 ? 3.154 -0.270 10.390 1.00 67.81 156 SER A CA 1
ATOM 1239 C C . SER A 1 156 ? 3.690 -0.188 11.823 1.00 67.81 156 SER A C 1
ATOM 1241 O O . SER A 1 156 ? 3.063 -0.703 12.741 1.00 67.81 156 SER A O 1
ATOM 1243 N N . MET A 1 157 ? 4.777 0.560 12.051 1.00 71.62 157 MET A N 1
ATOM 1244 C CA . MET A 1 157 ? 5.343 0.747 13.395 1.00 71.62 157 MET A CA 1
ATOM 1245 C C . MET A 1 157 ? 4.372 1.436 14.361 1.00 71.62 157 MET A C 1
ATOM 1247 O O . MET A 1 157 ? 4.274 1.051 15.523 1.00 71.62 157 MET A O 1
ATOM 1251 N N . GLN A 1 158 ? 3.666 2.473 13.903 1.00 66.88 158 GLN A N 1
ATOM 1252 C CA . GLN A 1 158 ? 2.729 3.203 14.754 1.00 66.88 158 GLN A CA 1
ATOM 1253 C C . GLN A 1 158 ? 1.480 2.375 15.073 1.00 66.88 158 GLN A C 1
ATOM 1255 O O . GLN A 1 158 ? 0.963 2.455 16.187 1.00 66.88 158 GLN A O 1
ATOM 1260 N N . LEU A 1 159 ? 1.025 1.562 14.117 1.00 68.38 159 LEU A N 1
ATOM 1261 C CA . LEU A 1 159 ? -0.062 0.616 14.316 1.00 68.38 159 LEU A CA 1
ATOM 1262 C C . LEU A 1 159 ? 0.337 -0.469 15.321 1.00 68.38 159 LEU A C 1
ATOM 1264 O O . LEU A 1 159 ? -0.455 -0.757 16.208 1.00 68.38 159 LEU A O 1
ATOM 1268 N N . ASP A 1 160 ? 1.561 -0.998 15.241 1.00 71.00 160 ASP A N 1
ATOM 1269 C CA . ASP A 1 160 ? 2.070 -2.038 16.145 1.00 71.00 160 ASP A CA 1
ATOM 1270 C C . ASP A 1 160 ? 2.144 -1.546 17.604 1.00 71.00 160 ASP A C 1
ATOM 1272 O O . ASP A 1 160 ? 1.592 -2.170 18.510 1.00 71.00 160 ASP A O 1
ATOM 1276 N N . VAL A 1 161 ? 2.712 -0.352 17.830 1.00 72.75 161 VAL A N 1
ATOM 1277 C CA . VAL A 1 161 ? 2.773 0.268 19.169 1.00 72.75 161 VAL A CA 1
ATOM 1278 C C . VAL A 1 161 ? 1.376 0.589 19.704 1.00 72.75 161 VAL A C 1
ATOM 1280 O O . VAL A 1 161 ? 1.043 0.216 20.829 1.00 72.75 161 VAL A O 1
ATOM 1283 N N . SER A 1 162 ? 0.538 1.252 18.899 1.00 65.00 162 SER A N 1
ATOM 1284 C CA . SER A 1 162 ? -0.832 1.594 19.297 1.00 65.00 162 SER A CA 1
ATOM 1285 C C . SER A 1 162 ? -1.639 0.345 19.638 1.00 65.00 162 SER A C 1
ATOM 1287 O O . SER A 1 162 ? -2.462 0.369 20.553 1.00 65.00 162 SER A O 1
ATOM 1289 N N . HIS A 1 163 ? -1.424 -0.738 18.897 1.00 68.31 163 HIS A N 1
ATOM 1290 C CA . HIS A 1 163 ? -2.104 -2.005 19.097 1.00 68.31 163 HIS A CA 1
ATOM 1291 C C . HIS A 1 163 ? -1.670 -2.672 20.398 1.00 68.31 163 HIS A C 1
ATOM 1293 O O . HIS A 1 163 ? -2.523 -3.057 21.194 1.00 68.31 163 HIS A O 1
ATOM 1299 N N . GLN A 1 164 ? -0.367 -2.724 20.668 1.00 71.25 164 GLN A N 1
ATOM 1300 C CA . GLN A 1 164 ? 0.171 -3.320 21.887 1.00 71.25 164 GLN A CA 1
ATOM 1301 C C . GLN A 1 164 ? -0.307 -2.580 23.149 1.00 71.25 164 GLN A C 1
ATOM 1303 O O . GLN A 1 164 ? -0.738 -3.213 24.115 1.00 71.25 164 GLN A O 1
ATOM 1308 N N . GLU A 1 165 ? -0.311 -1.243 23.131 1.00 71.19 165 GLU A N 1
ATOM 1309 C CA . GLU A 1 165 ? -0.835 -0.436 24.242 1.00 71.19 165 GLU A CA 1
ATOM 1310 C C . GLU A 1 165 ? -2.346 -0.623 24.428 1.00 71.19 165 GLU A C 1
ATOM 1312 O O . GLU A 1 165 ? -2.819 -0.845 25.547 1.00 71.19 165 GLU A O 1
ATOM 1317 N N . THR A 1 166 ? -3.108 -0.593 23.330 1.00 69.94 166 THR A N 1
ATOM 1318 C CA . THR A 1 166 ? -4.567 -0.777 23.363 1.00 69.94 166 THR A CA 1
ATOM 1319 C C . THR A 1 166 ? -4.935 -2.180 23.845 1.00 69.94 166 THR A C 1
ATOM 1321 O O . THR A 1 166 ? -5.865 -2.334 24.633 1.00 69.94 166 THR A O 1
ATOM 1324 N N . GLN A 1 167 ? -4.183 -3.204 23.440 1.00 68.56 167 GLN A N 1
ATOM 1325 C CA . GLN A 1 167 ? -4.379 -4.585 23.868 1.00 68.56 167 GLN A CA 1
ATOM 1326 C C . GLN A 1 167 ? -4.187 -4.736 25.375 1.00 68.56 167 GLN A C 1
ATOM 1328 O O . GLN A 1 167 ? -5.056 -5.292 26.046 1.00 68.56 167 GLN A O 1
ATOM 1333 N N . ILE A 1 168 ? -3.073 -4.230 25.912 1.00 76.56 168 ILE A N 1
ATOM 1334 C CA . ILE A 1 168 ? -2.787 -4.302 27.350 1.00 76.56 168 ILE A CA 1
ATOM 1335 C C . ILE A 1 168 ? -3.885 -3.576 28.133 1.00 76.56 168 ILE A C 1
ATOM 1337 O O . ILE A 1 168 ? -4.409 -4.124 29.103 1.00 76.56 168 ILE A O 1
ATOM 1341 N N . ALA A 1 169 ? -4.286 -2.384 27.682 1.00 72.56 169 ALA A N 1
ATOM 1342 C CA . ALA A 1 169 ? -5.330 -1.600 28.332 1.00 72.56 169 ALA A CA 1
ATOM 1343 C C . ALA A 1 169 ? -6.695 -2.307 28.314 1.00 72.56 169 ALA A C 1
ATOM 1345 O O . ALA A 1 169 ? -7.386 -2.350 29.335 1.00 72.56 169 ALA A O 1
ATOM 1346 N N . ILE A 1 170 ? -7.084 -2.891 27.177 1.00 73.75 170 ILE A N 1
ATOM 1347 C CA . ILE A 1 170 ? -8.339 -3.636 27.053 1.00 73.75 170 ILE A CA 1
ATOM 1348 C C . ILE A 1 170 ? -8.304 -4.887 27.928 1.00 73.75 170 ILE A C 1
ATOM 1350 O O . ILE A 1 170 ? -9.260 -5.137 28.656 1.00 73.75 170 ILE A O 1
ATOM 1354 N N . GLN A 1 171 ? -7.217 -5.656 27.895 1.00 76.75 171 GLN A N 1
ATOM 1355 C CA . GLN A 1 171 ? -7.115 -6.897 28.654 1.00 76.75 171 GLN A CA 1
ATOM 1356 C C . GLN A 1 171 ? -7.177 -6.635 30.162 1.00 76.75 171 GLN A C 1
ATOM 1358 O O . GLN A 1 171 ? -7.956 -7.280 30.861 1.00 76.75 171 GLN A O 1
ATOM 1363 N N . GLN A 1 172 ? -6.463 -5.613 30.641 1.00 81.19 172 GLN A N 1
ATOM 1364 C CA . GLN A 1 172 ? -6.557 -5.159 32.030 1.00 81.19 172 GLN A CA 1
ATOM 1365 C C . GLN A 1 172 ? -7.968 -4.678 32.389 1.00 81.19 172 GLN A C 1
ATOM 1367 O O . GLN A 1 172 ? -8.465 -4.995 33.466 1.00 81.19 172 GLN A O 1
ATOM 1372 N N . SER A 1 173 ? -8.633 -3.939 31.496 1.00 75.31 173 SER A N 1
ATOM 1373 C CA . SER A 1 173 ? -9.993 -3.439 31.739 1.00 75.31 173 SER A CA 1
ATOM 1374 C C . SER A 1 173 ? -11.019 -4.570 31.823 1.00 75.31 173 SER A C 1
ATOM 1376 O O . SER A 1 173 ? -11.892 -4.542 32.686 1.00 75.31 173 SER A O 1
ATOM 1378 N N . ILE A 1 174 ? -10.906 -5.577 30.953 1.00 79.38 174 ILE A N 1
ATOM 1379 C CA . ILE A 1 174 ? -11.761 -6.771 30.948 1.00 79.38 174 ILE A CA 1
ATOM 1380 C C . ILE A 1 174 ? -11.564 -7.566 32.238 1.00 79.38 174 ILE A C 1
ATOM 1382 O O . ILE A 1 174 ? -12.547 -7.935 32.878 1.00 79.38 174 ILE A O 1
ATOM 1386 N N . GLU A 1 175 ? -10.317 -7.805 32.641 1.00 81.81 175 GLU A N 1
ATOM 1387 C CA . GLU A 1 175 ? -10.005 -8.562 33.855 1.00 81.81 175 GLU A CA 1
ATOM 1388 C C . GLU A 1 175 ? -10.512 -7.835 35.109 1.00 81.81 175 GLU A C 1
ATOM 1390 O O . GLU A 1 175 ? -11.219 -8.422 35.929 1.00 81.81 175 GLU A O 1
ATOM 1395 N N . GLN A 1 176 ? -10.282 -6.521 35.203 1.00 83.56 176 GLN A N 1
ATOM 1396 C CA . GLN A 1 176 ? -10.817 -5.691 36.287 1.00 83.56 176 GLN A CA 1
ATOM 1397 C C . GLN A 1 176 ? -12.350 -5.652 36.303 1.00 83.56 176 GLN A C 1
ATOM 1399 O O . GLN A 1 176 ? -12.951 -5.688 37.380 1.00 83.56 176 GLN A O 1
ATOM 1404 N N . ALA A 1 177 ? -12.999 -5.591 35.136 1.00 77.69 177 ALA A N 1
ATOM 1405 C CA . ALA A 1 177 ? -14.453 -5.627 35.036 1.00 77.69 177 ALA A CA 1
ATOM 1406 C C . ALA A 1 177 ? -15.004 -6.979 35.505 1.00 77.69 177 ALA A C 1
ATOM 1408 O O . ALA A 1 177 ? -15.917 -7.007 36.330 1.00 77.69 177 ALA A O 1
ATOM 1409 N N . ALA A 1 178 ? -14.417 -8.090 35.052 1.00 80.56 178 ALA A N 1
ATOM 1410 C CA . ALA A 1 178 ? -14.822 -9.435 35.446 1.00 80.56 178 ALA A CA 1
ATOM 1411 C C . ALA A 1 178 ? -14.665 -9.658 36.961 1.00 80.56 178 ALA A C 1
ATOM 1413 O O . ALA A 1 178 ? -15.613 -10.087 37.626 1.00 80.56 178 ALA A O 1
ATOM 1414 N N . GLU A 1 179 ? -13.514 -9.300 37.535 1.00 85.69 179 GLU A N 1
ATOM 1415 C CA . GLU A 1 179 ? -13.286 -9.388 38.981 1.00 85.69 179 GLU A CA 1
ATOM 1416 C C . GLU A 1 179 ? -14.222 -8.471 39.779 1.00 85.69 179 GLU A C 1
ATOM 1418 O O . GLU A 1 179 ? -14.787 -8.875 40.801 1.00 85.69 179 GLU A O 1
ATOM 1423 N N . GLY A 1 180 ? -14.399 -7.227 39.324 1.00 84.62 180 GLY A N 1
ATOM 1424 C CA . GLY A 1 180 ? -15.272 -6.244 39.962 1.00 84.62 180 GLY A CA 1
ATOM 1425 C C . GLY A 1 180 ? -16.727 -6.705 39.985 1.00 84.62 180 GLY A C 1
ATOM 1426 O O . GLY A 1 180 ? -17.403 -6.597 41.011 1.00 84.62 180 GLY A O 1
ATOM 1427 N N . MET A 1 181 ? -17.188 -7.298 38.887 1.00 82.38 181 MET A N 1
ATOM 1428 C CA . MET A 1 181 ? -18.519 -7.877 38.758 1.00 82.38 181 MET A CA 1
ATOM 1429 C C . MET A 1 181 ? -18.722 -9.082 39.678 1.00 82.38 181 MET A C 1
ATOM 1431 O O . MET A 1 181 ? -19.732 -9.143 40.381 1.00 82.38 181 MET A O 1
ATOM 1435 N N . GLN A 1 182 ? -17.755 -10.000 39.758 1.00 85.38 182 GLN A N 1
ATOM 1436 C CA . GLN A 1 182 ? -17.827 -11.133 40.689 1.00 85.38 182 GLN A CA 1
ATOM 1437 C C . GLN A 1 182 ? -17.857 -10.675 42.154 1.00 85.38 182 GLN A C 1
ATOM 1439 O O . GLN A 1 182 ? -18.677 -11.155 42.943 1.00 85.38 182 GLN A O 1
ATOM 1444 N N . LYS A 1 183 ? -17.015 -9.700 42.524 1.00 88.56 183 LYS A N 1
ATOM 1445 C CA . LYS A 1 183 ? -17.042 -9.091 43.864 1.00 88.56 183 LYS A CA 1
ATOM 1446 C C . LYS A 1 183 ? -18.382 -8.432 44.158 1.00 88.56 183 LYS A C 1
ATOM 1448 O O . LYS A 1 183 ? -18.904 -8.612 45.256 1.00 88.56 183 LYS A O 1
ATOM 1453 N N . MET A 1 184 ? -18.944 -7.694 43.201 1.00 83.38 184 MET A N 1
ATOM 1454 C CA . MET A 1 184 ? -20.244 -7.043 43.358 1.00 83.38 184 MET A CA 1
ATOM 1455 C C . MET A 1 184 ? -21.361 -8.070 43.570 1.00 83.38 184 MET A C 1
ATOM 1457 O O . MET A 1 184 ? -22.144 -7.919 44.505 1.00 83.38 184 MET A O 1
ATOM 1461 N N . ALA A 1 185 ? -21.402 -9.139 42.768 1.00 86.69 185 ALA A N 1
ATOM 1462 C CA . ALA A 1 185 ? -22.374 -10.220 42.926 1.00 86.69 185 ALA A CA 1
ATOM 1463 C C . ALA A 1 185 ? -22.305 -10.842 44.332 1.00 86.69 185 ALA A C 1
ATOM 1465 O O . ALA A 1 185 ? -23.319 -10.928 45.026 1.00 86.69 185 ALA A O 1
ATOM 1466 N N . SER A 1 186 ? -21.095 -11.180 44.792 1.00 89.31 186 SER A N 1
ATOM 1467 C CA . SER A 1 186 ? -20.874 -11.740 46.130 1.00 89.31 186 SER A CA 1
ATOM 1468 C C . SER A 1 186 ? -21.263 -10.768 47.253 1.00 89.31 186 SER A C 1
ATOM 1470 O O . SER A 1 186 ? -21.904 -11.164 48.230 1.00 89.31 186 SER A O 1
ATOM 1472 N N . LEU A 1 187 ? -20.917 -9.483 47.120 1.00 89.00 187 LEU A N 1
ATOM 1473 C CA . LEU A 1 187 ? -21.283 -8.447 48.087 1.00 89.00 187 LEU A CA 1
ATOM 1474 C C . LEU A 1 187 ? -22.799 -8.261 48.166 1.00 89.00 187 LEU A C 1
ATOM 1476 O O . LEU A 1 187 ? -23.333 -8.176 49.270 1.00 89.00 187 LEU A O 1
ATOM 1480 N N . MET A 1 188 ? -23.497 -8.230 47.028 1.00 85.88 188 MET A N 1
ATOM 1481 C CA . MET A 1 188 ? -24.954 -8.096 46.991 1.00 85.88 188 MET A CA 1
ATOM 1482 C C . MET A 1 188 ? -25.659 -9.280 47.650 1.00 85.88 188 MET A C 1
ATOM 1484 O O . MET A 1 188 ? -26.579 -9.074 48.448 1.00 85.88 188 MET A O 1
ATOM 1488 N N . GLU A 1 189 ? -25.218 -10.504 47.359 1.00 88.31 189 GLU A N 1
ATOM 1489 C CA . GLU A 1 189 ? -25.783 -11.719 47.946 1.00 88.31 189 GLU A CA 1
ATOM 1490 C C . GLU A 1 189 ? -25.558 -11.750 49.463 1.00 88.31 189 GLU A C 1
ATOM 1492 O O . GLU A 1 189 ? -26.511 -11.893 50.235 1.00 88.31 189 GLU A O 1
ATOM 1497 N N . LYS A 1 190 ? -24.325 -11.473 49.909 1.00 90.38 190 LYS A N 1
ATOM 1498 C CA . LYS A 1 190 ? -23.977 -11.397 51.333 1.00 90.38 190 LYS A CA 1
ATOM 1499 C C . LYS A 1 190 ? -24.773 -10.318 52.066 1.00 90.38 190 LYS A C 1
ATOM 1501 O O . LYS A 1 190 ? -25.273 -10.573 53.161 1.00 90.38 190 LYS A O 1
ATOM 1506 N N . ASN A 1 191 ? -24.903 -9.124 51.487 1.00 87.00 191 ASN A N 1
ATOM 1507 C CA . ASN A 1 191 ? -25.627 -8.018 52.112 1.00 87.00 191 ASN A CA 1
ATOM 1508 C C . ASN A 1 191 ? -27.131 -8.321 52.198 1.00 87.00 191 ASN A C 1
ATOM 1510 O O . ASN A 1 191 ? -27.744 -8.132 53.244 1.00 87.00 191 ASN A O 1
ATOM 1514 N N . THR A 1 192 ? -27.711 -8.897 51.143 1.00 88.00 192 THR A N 1
ATOM 1515 C CA . THR A 1 192 ? -29.117 -9.330 51.121 1.00 88.00 192 THR A CA 1
ATOM 1516 C C . THR A 1 192 ? -29.391 -10.425 52.150 1.00 88.00 192 THR A C 1
ATOM 1518 O O . THR A 1 192 ? -30.394 -10.368 52.866 1.00 88.00 192 THR A O 1
ATOM 1521 N N . GLN A 1 193 ? -28.496 -11.405 52.281 1.00 88.12 193 GLN A N 1
ATOM 1522 C CA . GLN A 1 193 ? -28.629 -12.478 53.263 1.00 88.12 193 GLN A CA 1
ATOM 1523 C C . GLN A 1 193 ? -28.472 -11.961 54.699 1.00 88.12 193 GLN A C 1
ATOM 1525 O O . GLN A 1 193 ? -29.256 -12.335 55.577 1.00 88.12 193 GLN A O 1
ATOM 1530 N N . ALA A 1 194 ? -27.516 -11.057 54.936 1.00 89.44 194 ALA A N 1
ATOM 1531 C CA . ALA A 1 194 ? -27.332 -10.396 56.224 1.00 89.44 194 ALA A CA 1
ATOM 1532 C C . ALA A 1 194 ? -28.567 -9.567 56.609 1.00 89.44 194 ALA A C 1
ATOM 1534 O O . ALA A 1 194 ? -29.088 -9.735 57.711 1.00 89.44 194 ALA A O 1
ATOM 1535 N N . SER A 1 195 ? -29.094 -8.746 55.692 1.00 84.88 195 SER A N 1
ATOM 1536 C CA . SER A 1 195 ? -30.324 -7.973 55.908 1.00 84.88 195 SER A CA 1
ATOM 1537 C C . SER A 1 195 ? -31.533 -8.865 56.172 1.00 84.88 195 SER A C 1
ATOM 1539 O O . SER A 1 195 ? -32.293 -8.587 57.094 1.00 84.88 195 SER A O 1
ATOM 1541 N N . THR A 1 196 ? -31.688 -9.965 55.428 1.00 85.38 196 THR A N 1
ATOM 1542 C CA . THR A 1 196 ? -32.787 -10.925 55.633 1.00 85.38 196 THR A CA 1
ATOM 1543 C C . THR A 1 196 ? -32.706 -11.566 57.016 1.00 85.38 196 THR A C 1
ATOM 1545 O O . THR A 1 196 ? -33.696 -11.613 57.741 1.00 85.38 196 THR A O 1
ATOM 1548 N N . THR A 1 197 ? -31.512 -12.003 57.420 1.00 88.62 197 THR A N 1
ATOM 1549 C CA . THR A 1 197 ? -31.282 -12.615 58.737 1.00 88.62 197 THR A CA 1
ATOM 1550 C C . THR A 1 197 ? -31.534 -11.613 59.866 1.00 88.62 197 THR A C 1
ATOM 1552 O O . THR A 1 197 ? -32.200 -11.937 60.847 1.00 88.62 197 THR A O 1
ATOM 1555 N N . ALA A 1 198 ? -31.052 -10.375 59.718 1.00 88.44 198 ALA A N 1
ATOM 1556 C CA . ALA A 1 198 ? -31.278 -9.305 60.685 1.00 88.44 198 ALA A CA 1
ATOM 1557 C C . ALA A 1 198 ? -32.769 -8.957 60.815 1.00 88.44 198 ALA A C 1
ATOM 1559 O O . ALA A 1 198 ? -33.264 -8.805 61.929 1.00 88.44 198 ALA A O 1
ATOM 1560 N N . LEU A 1 199 ? -33.501 -8.887 59.699 1.00 87.12 199 LEU A N 1
ATOM 1561 C CA . LEU A 1 199 ? -34.948 -8.664 59.696 1.00 87.12 199 LEU A CA 1
ATOM 1562 C C . LEU A 1 199 ? -35.703 -9.792 60.395 1.00 87.12 199 LEU A C 1
ATOM 1564 O O . LEU A 1 199 ? -36.524 -9.506 61.261 1.00 87.12 199 LEU A O 1
ATOM 1568 N N . LEU A 1 200 ? -35.402 -11.056 60.084 1.00 86.44 200 LEU A N 1
ATOM 1569 C CA . LEU A 1 200 ? -36.034 -12.203 60.745 1.00 86.44 200 LEU A CA 1
ATOM 1570 C C . LEU A 1 200 ? -35.780 -12.195 62.259 1.00 86.44 200 LEU A C 1
ATOM 1572 O O . LEU A 1 200 ? -36.720 -12.356 63.038 1.00 86.44 200 LEU A O 1
ATOM 1576 N N . ASN A 1 201 ? -34.541 -11.922 62.678 1.00 89.38 201 ASN A N 1
ATOM 1577 C CA . ASN A 1 201 ? -34.193 -11.789 64.094 1.00 89.38 201 ASN A CA 1
ATOM 1578 C C . ASN A 1 201 ? -34.934 -10.625 64.767 1.00 89.38 201 ASN A C 1
ATOM 1580 O O . ASN A 1 201 ? -35.427 -10.782 65.885 1.00 89.38 201 ASN A O 1
ATOM 1584 N N . ASN A 1 202 ? -35.054 -9.476 64.097 1.00 86.44 202 ASN A N 1
ATOM 1585 C CA . ASN A 1 202 ? -35.799 -8.329 64.613 1.00 86.44 202 ASN A CA 1
ATOM 1586 C C . ASN A 1 202 ? -37.292 -8.644 64.744 1.00 86.44 202 ASN A C 1
ATOM 1588 O O . ASN A 1 202 ? -37.849 -8.416 65.810 1.00 86.44 202 ASN A O 1
ATOM 1592 N N . ILE A 1 203 ? -37.925 -9.240 63.727 1.00 85.81 203 ILE A N 1
ATOM 1593 C CA . ILE A 1 203 ? -39.337 -9.658 63.779 1.00 85.81 203 ILE A CA 1
ATOM 1594 C C . ILE A 1 203 ? -39.564 -10.623 64.947 1.00 85.81 203 ILE A C 1
ATOM 1596 O O . ILE A 1 203 ? -40.508 -10.456 65.719 1.00 85.81 203 ILE A O 1
ATOM 1600 N N . GLN A 1 204 ? -38.681 -11.610 65.117 1.00 87.00 204 GLN A N 1
ATOM 1601 C CA . GLN A 1 204 ? -38.771 -12.565 66.217 1.00 87.00 204 GLN A CA 1
ATOM 1602 C C . GLN A 1 204 ? -38.605 -11.885 67.582 1.00 87.00 204 GLN A C 1
ATOM 1604 O O . GLN A 1 204 ? -39.394 -12.143 68.490 1.00 87.00 204 GLN A O 1
ATOM 1609 N N . THR A 1 205 ? -37.634 -10.982 67.717 1.00 88.62 205 THR A N 1
ATOM 1610 C CA . THR A 1 205 ? -37.389 -10.227 68.955 1.00 88.62 205 THR A CA 1
ATOM 1611 C C . THR A 1 205 ? -38.564 -9.307 69.284 1.00 88.62 205 THR A C 1
ATOM 1613 O O . THR A 1 205 ? -39.002 -9.249 70.433 1.00 88.62 205 THR A O 1
ATOM 1616 N N . THR A 1 206 ? -39.127 -8.622 68.286 1.00 84.62 206 THR A N 1
ATOM 1617 C CA . THR A 1 206 ? -40.314 -7.778 68.441 1.00 84.62 206 THR A CA 1
ATOM 1618 C C . THR A 1 206 ? -41.515 -8.612 68.874 1.00 84.62 206 THR A C 1
ATOM 1620 O O . THR A 1 206 ? -42.172 -8.245 69.843 1.00 84.62 206 THR A O 1
ATOM 1623 N N . ASN A 1 207 ? -41.755 -9.769 68.250 1.00 82.75 207 ASN A N 1
ATOM 1624 C CA . ASN A 1 207 ? -42.833 -10.678 68.650 1.00 82.75 207 ASN A CA 1
ATOM 1625 C C . ASN A 1 207 ? -42.657 -11.197 70.084 1.00 82.75 207 ASN A C 1
ATOM 1627 O O . ASN A 1 207 ? -43.615 -11.197 70.855 1.00 82.75 207 ASN A O 1
ATOM 1631 N N . GLN A 1 208 ? -41.440 -11.589 70.474 1.00 87.31 208 GLN A N 1
ATOM 1632 C CA . GLN A 1 208 ? -41.140 -12.010 71.846 1.00 87.31 208 GLN A CA 1
ATOM 1633 C C . GLN A 1 208 ? -41.345 -10.872 72.850 1.00 87.31 208 GLN A C 1
ATOM 1635 O O . GLN A 1 208 ? -41.919 -11.089 73.915 1.00 87.31 208 GLN A O 1
ATOM 1640 N N . THR A 1 209 ? -40.922 -9.654 72.504 1.00 87.31 209 THR A N 1
ATOM 1641 C CA . THR A 1 209 ? -41.092 -8.470 73.355 1.00 87.31 209 THR A CA 1
ATOM 1642 C C . THR A 1 209 ? -42.570 -8.134 73.532 1.00 87.31 209 THR A C 1
ATOM 1644 O O . THR A 1 209 ? -43.019 -7.938 74.657 1.00 87.31 209 THR A O 1
ATOM 1647 N N . ILE A 1 210 ? -43.342 -8.122 72.441 1.00 83.94 210 ILE A N 1
ATOM 1648 C CA . ILE A 1 210 ? -44.791 -7.899 72.470 1.00 83.94 210 ILE A CA 1
ATOM 1649 C C . ILE A 1 210 ? -45.472 -8.960 73.335 1.00 83.94 210 ILE A C 1
ATOM 1651 O O . ILE A 1 210 ? -46.211 -8.604 74.249 1.00 83.94 210 ILE A O 1
ATOM 1655 N N . SER A 1 211 ? -45.186 -10.244 73.100 1.00 83.94 211 SER A N 1
ATOM 1656 C CA . SER A 1 211 ? -45.756 -11.342 73.888 1.00 83.94 211 SER A CA 1
ATOM 1657 C C . SER A 1 211 ? -45.416 -11.202 75.371 1.00 83.94 211 SER A C 1
ATOM 1659 O O . SER A 1 211 ? -46.300 -11.312 76.212 1.00 83.94 211 SER A O 1
ATOM 1661 N N . GLY A 1 212 ? -44.159 -10.892 75.701 1.00 86.88 212 GLY A N 1
ATOM 1662 C CA . GLY A 1 212 ? -43.723 -10.704 77.083 1.00 86.88 212 GLY A CA 1
ATOM 1663 C C . GLY A 1 212 ? -44.399 -9.516 77.771 1.00 86.88 212 GLY A C 1
ATOM 1664 O O . GLY A 1 212 ? -44.819 -9.631 78.921 1.00 86.88 212 GLY A O 1
ATOM 1665 N N . VAL A 1 213 ? -44.556 -8.384 77.074 1.00 84.44 213 VAL A N 1
ATOM 1666 C CA . VAL A 1 213 ? -45.276 -7.211 77.599 1.00 84.44 213 VAL A CA 1
ATOM 1667 C C . VAL A 1 213 ? -46.753 -7.539 77.826 1.00 84.44 213 VAL A C 1
ATOM 1669 O O . VAL A 1 213 ? -47.289 -7.194 78.880 1.00 84.44 213 VAL A O 1
ATOM 1672 N N . VAL A 1 214 ? -47.397 -8.237 76.884 1.00 83.81 214 VAL A N 1
ATOM 1673 C CA . VAL A 1 214 ? -48.795 -8.680 77.010 1.00 83.81 214 VAL A CA 1
ATOM 1674 C C . VAL A 1 214 ? -48.961 -9.654 78.180 1.00 83.81 214 VAL A C 1
ATOM 1676 O O . VAL A 1 214 ? -49.877 -9.475 78.979 1.00 83.81 214 VAL A O 1
ATOM 1679 N N . ASP A 1 215 ? -48.055 -10.619 78.354 1.00 84.44 215 ASP A N 1
ATOM 1680 C CA . ASP A 1 215 ? -48.091 -11.584 79.461 1.00 84.44 215 ASP A CA 1
ATOM 1681 C C . ASP A 1 215 ? -47.915 -10.915 80.831 1.00 84.44 215 ASP A C 1
ATOM 1683 O O . ASP A 1 215 ? -48.636 -11.225 81.785 1.00 84.44 215 ASP A O 1
ATOM 1687 N N . VAL A 1 216 ? -46.963 -9.981 80.952 1.00 86.25 216 VAL A N 1
ATOM 1688 C CA . VAL A 1 216 ? -46.748 -9.210 82.188 1.00 86.25 216 VAL A CA 1
ATOM 1689 C C . VAL A 1 216 ? -47.967 -8.345 82.493 1.00 86.25 216 VAL A C 1
ATOM 1691 O O . VAL A 1 216 ? -48.422 -8.302 83.637 1.00 86.25 216 VAL A O 1
ATOM 1694 N N . PHE A 1 217 ? -48.528 -7.688 81.478 1.00 82.75 217 PHE A N 1
ATOM 1695 C CA . PHE A 1 217 ? -49.739 -6.893 81.628 1.00 82.75 217 PHE A CA 1
ATOM 1696 C C . PHE A 1 217 ? -50.932 -7.751 82.074 1.00 82.75 217 PHE A C 1
ATOM 1698 O O . PHE A 1 217 ? -51.605 -7.400 83.043 1.00 82.75 217 PHE A O 1
ATOM 1705 N N . ALA A 1 218 ? -51.148 -8.909 81.443 1.00 80.81 218 ALA A N 1
ATOM 1706 C CA . ALA A 1 218 ? -52.211 -9.848 81.796 1.00 80.81 218 ALA A CA 1
ATOM 1707 C C . ALA A 1 218 ? -52.083 -10.346 83.246 1.00 80.81 218 ALA A C 1
ATOM 1709 O O . ALA A 1 218 ? -53.064 -10.331 83.993 1.00 80.81 218 ALA A O 1
ATOM 1710 N N . LYS A 1 219 ? -50.869 -10.715 83.680 1.00 83.81 219 LYS A N 1
ATOM 1711 C CA . LYS A 1 219 ? -50.591 -11.097 85.077 1.00 83.81 219 LYS A CA 1
ATOM 1712 C C . LYS A 1 219 ? -50.861 -9.959 86.060 1.00 83.81 219 LYS A C 1
ATOM 1714 O O . LYS A 1 219 ? -51.436 -10.190 87.122 1.00 83.81 219 LYS A O 1
ATOM 1719 N N . ASN A 1 220 ? -50.461 -8.735 85.720 1.00 81.88 220 ASN A N 1
ATOM 1720 C CA . ASN A 1 220 ? -50.682 -7.572 86.577 1.00 81.88 220 ASN A CA 1
ATOM 1721 C C . ASN A 1 220 ? -52.175 -7.244 86.716 1.00 81.88 220 ASN A C 1
ATOM 1723 O O . ASN A 1 220 ? -52.616 -6.942 87.820 1.00 81.88 220 ASN A O 1
ATOM 1727 N N . ILE A 1 221 ? -52.962 -7.366 85.641 1.00 76.31 221 ILE A N 1
ATOM 1728 C CA . ILE A 1 221 ? -54.422 -7.181 85.673 1.00 76.31 221 ILE A CA 1
ATOM 1729 C C . ILE A 1 221 ? -55.094 -8.254 86.544 1.00 76.31 221 ILE A C 1
ATOM 1731 O O . ILE A 1 221 ? -55.946 -7.916 87.360 1.00 76.31 221 ILE A O 1
ATOM 1735 N N . GLN A 1 222 ? -54.693 -9.528 86.433 1.00 73.94 222 GLN A N 1
ATOM 1736 C CA 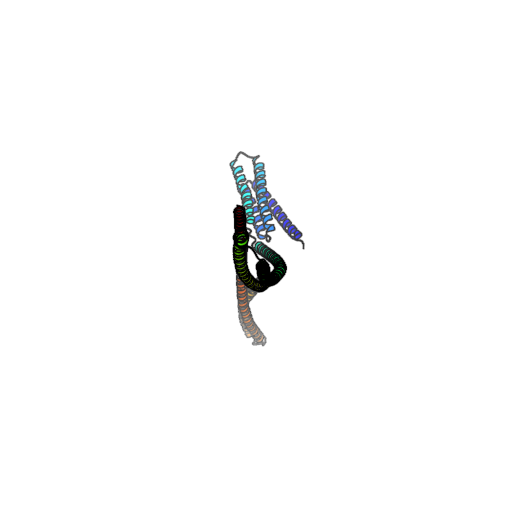. GLN A 1 222 ? -55.263 -10.619 87.246 1.00 73.94 222 GLN A CA 1
ATOM 1737 C C . GLN A 1 222 ? -55.068 -10.422 88.757 1.00 73.94 222 GLN A C 1
ATOM 1739 O O . GLN A 1 222 ? -55.903 -10.853 89.550 1.00 73.94 222 GLN A O 1
ATOM 1744 N N . ASN A 1 223 ? -53.984 -9.758 89.162 1.00 74.38 223 ASN A N 1
ATOM 1745 C CA . ASN A 1 223 ? -53.674 -9.502 90.569 1.00 74.38 223 ASN A CA 1
ATOM 1746 C C . ASN A 1 223 ? -54.400 -8.278 91.155 1.00 74.38 223 ASN A C 1
ATOM 1748 O O . ASN A 1 223 ? -54.330 -8.049 92.364 1.00 74.38 223 ASN A O 1
ATOM 1752 N N . ILE A 1 224 ? -55.105 -7.491 90.337 1.00 71.44 224 ILE A N 1
ATOM 1753 C CA . ILE A 1 224 ? -55.828 -6.299 90.782 1.00 71.44 224 ILE A CA 1
ATOM 1754 C C . ILE A 1 224 ? -57.330 -6.614 90.818 1.00 71.44 224 ILE A C 1
ATOM 1756 O O . ILE A 1 224 ? -57.950 -6.872 89.790 1.00 71.44 224 ILE A O 1
ATOM 1760 N N . LYS A 1 225 ? -57.954 -6.534 92.002 1.00 65.19 225 LYS A N 1
ATOM 1761 C CA . LYS A 1 225 ? -59.423 -6.541 92.132 1.00 65.19 225 LYS A CA 1
ATOM 1762 C C . LYS A 1 225 ? -59.985 -5.195 91.669 1.00 65.19 225 LYS A C 1
ATOM 1764 O O . LYS A 1 225 ? -60.167 -4.287 92.477 1.00 65.19 225 LYS A O 1
ATOM 1769 N N . LEU A 1 226 ? -60.219 -5.055 90.368 1.00 66.44 226 LEU A N 1
ATOM 1770 C CA . LEU A 1 226 ? -60.881 -3.886 89.789 1.00 66.44 226 LEU A CA 1
ATOM 1771 C C . LEU A 1 226 ? -62.412 -4.006 89.918 1.00 66.44 226 LEU A C 1
ATOM 1773 O O . LEU A 1 226 ? -62.958 -5.055 89.576 1.00 66.44 226 LEU A O 1
ATOM 1777 N N . PRO A 1 227 ? -63.118 -2.953 90.371 1.00 72.75 227 PRO A N 1
ATOM 1778 C CA . PRO A 1 227 ? -64.569 -2.844 90.211 1.00 72.75 227 PRO A CA 1
ATOM 1779 C C . PRO A 1 227 ? -64.955 -2.856 88.721 1.00 72.75 227 PRO A C 1
ATOM 1781 O O . PRO A 1 227 ? -64.262 -2.230 87.914 1.00 72.75 227 PRO A O 1
ATOM 1784 N N . GLU A 1 228 ? -66.064 -3.517 88.362 1.00 68.50 228 GLU A N 1
ATOM 1785 C CA . GLU A 1 228 ? -66.549 -3.638 86.969 1.00 68.50 228 GLU A CA 1
ATOM 1786 C C . GLU A 1 228 ? -66.673 -2.282 86.254 1.00 6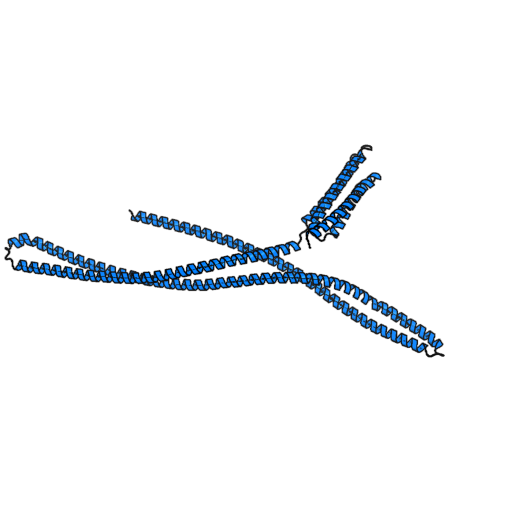8.50 228 GLU A C 1
ATOM 1788 O O . GLU A 1 228 ? -66.295 -2.166 85.089 1.00 68.50 228 GLU A O 1
ATOM 1793 N N . GLU A 1 229 ? -67.111 -1.236 86.960 1.00 68.38 229 GLU A N 1
ATOM 1794 C CA . GLU A 1 229 ? -67.287 0.113 86.403 1.00 68.38 229 GLU A CA 1
ATOM 1795 C C . GLU A 1 229 ? -65.964 0.754 85.955 1.00 68.38 229 GLU A C 1
ATOM 1797 O O . GLU A 1 229 ? -65.892 1.310 84.863 1.00 68.38 229 GLU A O 1
ATOM 1802 N N . ILE A 1 230 ? -64.877 0.623 86.727 1.00 71.19 230 ILE A N 1
ATOM 1803 C CA . ILE A 1 230 ? -63.571 1.193 86.341 1.00 71.19 230 ILE A CA 1
ATOM 1804 C C . ILE A 1 230 ? -62.982 0.439 85.144 1.00 71.19 230 ILE A C 1
ATOM 1806 O O . ILE A 1 230 ? -62.356 1.046 84.271 1.00 71.19 230 ILE A O 1
ATOM 1810 N N . PHE A 1 231 ? -63.196 -0.874 85.072 1.00 73.62 231 PHE A N 1
ATOM 1811 C CA . PHE A 1 231 ? -62.740 -1.671 83.939 1.00 73.62 231 PHE A CA 1
ATOM 1812 C C . PHE A 1 231 ? -63.486 -1.290 82.650 1.00 73.62 231 PHE A C 1
ATOM 1814 O O . PHE A 1 231 ? -62.857 -1.006 81.625 1.00 73.62 231 PHE A O 1
ATOM 1821 N N . ALA A 1 232 ? -64.817 -1.213 82.724 1.00 69.12 232 ALA A N 1
ATOM 1822 C CA . ALA A 1 232 ? -65.674 -0.873 81.595 1.00 69.12 232 ALA A CA 1
ATOM 1823 C C . ALA A 1 232 ? -65.485 0.577 81.115 1.00 69.12 232 ALA A C 1
ATOM 1825 O O . ALA A 1 232 ? -65.463 0.811 79.908 1.00 69.12 232 ALA A O 1
ATOM 1826 N N . GLU A 1 233 ? -65.299 1.538 82.025 1.00 71.94 233 GLU A N 1
ATOM 1827 C CA . GLU A 1 233 ? -65.301 2.970 81.693 1.00 71.94 233 GLU A CA 1
ATOM 1828 C C . GLU A 1 233 ? -63.897 3.549 81.408 1.00 71.94 233 GLU A C 1
ATOM 1830 O O . GLU A 1 233 ? -63.766 4.500 80.637 1.00 71.94 233 GLU A O 1
ATOM 1835 N N . LYS A 1 234 ? -62.822 2.993 81.997 1.00 76.38 234 LYS A N 1
ATOM 1836 C CA . LYS A 1 234 ? -61.449 3.542 81.875 1.00 76.38 234 LYS A CA 1
ATOM 1837 C C . LYS A 1 234 ? -60.474 2.658 81.093 1.00 76.38 234 LYS A C 1
ATOM 1839 O O . LYS A 1 234 ? -59.522 3.195 80.529 1.00 76.38 234 LYS A O 1
ATOM 1844 N N . LEU A 1 235 ? -60.659 1.334 81.084 1.00 76.50 235 LEU A N 1
ATOM 1845 C CA . LEU A 1 235 ? -59.681 0.375 80.538 1.00 76.50 235 LEU A CA 1
ATOM 1846 C C . LEU A 1 235 ? -60.102 -0.263 79.210 1.00 76.50 235 LEU A C 1
ATOM 1848 O O . LEU A 1 235 ? -59.219 -0.580 78.417 1.00 76.50 235 LEU A O 1
ATOM 1852 N N . SER A 1 236 ? -61.404 -0.392 78.936 1.00 78.69 236 SER A N 1
ATOM 1853 C CA . SER A 1 236 ? -61.941 -1.003 77.708 1.00 78.69 236 SER A CA 1
ATOM 1854 C C . SER A 1 236 ? -61.399 -0.354 76.425 1.00 78.69 236 SER A C 1
ATOM 1856 O O . SER A 1 236 ? -60.758 -1.023 75.616 1.00 78.69 236 SER A O 1
ATOM 1858 N N . THR A 1 237 ? -61.563 0.963 76.269 1.00 84.44 237 THR A N 1
ATOM 1859 C CA . THR A 1 237 ? -61.141 1.698 75.067 1.00 84.44 237 THR A CA 1
ATOM 1860 C C . THR A 1 237 ? -59.619 1.686 74.852 1.00 84.44 237 THR A C 1
ATOM 1862 O O . THR A 1 237 ? -59.187 1.461 73.721 1.00 84.44 237 THR A O 1
ATOM 1865 N N . PRO A 1 238 ? -58.758 1.909 75.870 1.00 82.44 238 PRO A N 1
ATOM 1866 C CA . PRO A 1 238 ? -57.313 1.738 75.707 1.00 82.44 238 PRO A CA 1
ATOM 1867 C C . PRO A 1 238 ? -56.890 0.317 75.308 1.00 82.44 238 PRO A C 1
ATOM 1869 O O . PRO A 1 238 ? -55.993 0.182 74.478 1.00 82.44 238 PRO A O 1
ATOM 1872 N N . LEU A 1 239 ? -57.526 -0.725 75.861 1.00 81.62 239 LEU A N 1
ATOM 1873 C CA . LEU A 1 239 ? -57.253 -2.127 75.506 1.00 81.62 239 LEU A CA 1
ATOM 1874 C C . LEU A 1 239 ? -57.662 -2.439 74.066 1.00 81.62 239 LEU A C 1
ATOM 1876 O O . LEU A 1 239 ? -56.914 -3.088 73.342 1.00 81.62 239 LEU A O 1
ATOM 1880 N N . GLU A 1 240 ? -58.814 -1.936 73.637 1.00 84.81 240 GLU A N 1
ATOM 1881 C CA . GLU A 1 240 ? -59.289 -2.077 72.263 1.00 84.81 240 GLU A CA 1
ATOM 1882 C C . GLU A 1 240 ? -58.345 -1.376 71.275 1.00 84.81 240 GLU A C 1
ATOM 1884 O O . GLU A 1 240 ? -57.930 -1.970 70.281 1.00 84.81 240 GLU A O 1
ATOM 1889 N N . ARG A 1 241 ? -57.888 -0.154 71.592 1.00 85.19 241 ARG A N 1
ATOM 1890 C CA . ARG A 1 241 ? -56.862 0.536 70.789 1.00 85.19 241 ARG A CA 1
ATOM 1891 C C . ARG A 1 241 ? -55.536 -0.217 70.760 1.00 85.19 241 ARG A C 1
ATOM 1893 O O . ARG A 1 241 ? -54.883 -0.228 69.721 1.00 85.19 241 ARG A O 1
ATOM 1900 N N . LEU A 1 242 ? -55.122 -0.819 71.875 1.00 84.19 242 LEU A N 1
ATOM 1901 C CA . LEU A 1 242 ? -53.908 -1.633 71.929 1.00 84.19 242 LEU A CA 1
ATOM 1902 C C . LEU A 1 242 ? -54.038 -2.863 71.024 1.00 84.19 242 LEU A C 1
ATOM 1904 O O . LEU A 1 242 ? -53.116 -3.139 70.265 1.00 84.19 242 LEU A O 1
ATOM 1908 N N . LEU A 1 243 ? -55.173 -3.567 71.071 1.00 82.50 243 LEU A N 1
ATOM 1909 C CA . LEU A 1 243 ? -55.453 -4.720 70.210 1.00 82.50 243 LEU A CA 1
ATOM 1910 C C . LEU A 1 243 ? -55.399 -4.343 68.729 1.00 82.50 243 LEU A C 1
ATOM 1912 O O . LEU A 1 243 ? -54.702 -5.008 67.968 1.00 82.50 243 LEU A O 1
ATOM 1916 N N . ILE A 1 244 ? -56.048 -3.240 68.344 1.00 87.69 244 ILE A N 1
ATOM 1917 C CA . ILE A 1 244 ? -55.992 -2.715 66.971 1.00 87.69 244 ILE A CA 1
ATOM 1918 C C . ILE A 1 244 ? -54.544 -2.408 66.577 1.00 87.69 244 ILE A C 1
ATOM 1920 O O . ILE A 1 244 ? -54.084 -2.831 65.522 1.00 87.69 244 ILE A O 1
ATOM 1924 N N . ARG A 1 245 ? -53.787 -1.727 67.446 1.00 85.12 245 ARG A N 1
ATOM 1925 C CA . ARG A 1 245 ? -52.388 -1.379 67.170 1.00 85.12 245 ARG A CA 1
ATOM 1926 C C . ARG A 1 245 ? -51.508 -2.619 67.017 1.00 85.12 245 ARG A C 1
ATOM 1928 O O . ARG A 1 245 ? -50.614 -2.631 66.176 1.00 85.12 245 ARG A O 1
ATOM 1935 N N . LEU A 1 246 ? -51.733 -3.653 67.825 1.00 84.62 246 LEU A N 1
ATOM 1936 C CA . LEU A 1 246 ? -51.010 -4.922 67.734 1.00 84.62 246 LEU A CA 1
ATOM 1937 C C . LEU A 1 246 ? -51.310 -5.645 66.420 1.00 84.62 246 LEU A C 1
ATOM 1939 O O . LEU A 1 246 ? -50.380 -6.148 65.790 1.00 84.62 246 LEU A O 1
ATOM 1943 N N . ASP A 1 247 ? -52.569 -5.639 65.987 1.00 84.81 247 ASP A N 1
ATOM 1944 C CA . ASP A 1 247 ? -52.987 -6.220 64.711 1.00 84.81 247 ASP A CA 1
ATOM 1945 C C . ASP A 1 247 ? -52.363 -5.464 63.523 1.00 84.81 247 ASP A C 1
ATOM 1947 O O . ASP A 1 247 ? -51.696 -6.065 62.679 1.00 84.81 247 ASP A O 1
ATOM 1951 N N . GLU A 1 248 ? -52.427 -4.126 63.533 1.00 87.62 248 GLU A N 1
ATOM 1952 C CA . GLU A 1 248 ? -51.738 -3.263 62.560 1.00 87.62 248 GLU A CA 1
ATOM 1953 C C . GLU A 1 248 ? -50.232 -3.562 62.498 1.00 87.62 248 GLU A C 1
ATOM 1955 O O . GLU A 1 248 ? -49.646 -3.654 61.418 1.00 87.62 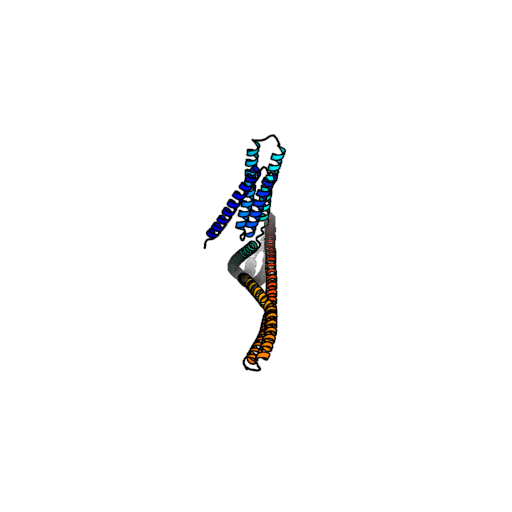248 GLU A O 1
ATOM 1960 N N . THR A 1 249 ? -49.589 -3.761 63.654 1.00 84.06 249 THR A N 1
ATOM 1961 C CA . THR A 1 249 ? -48.149 -4.051 63.717 1.00 84.06 249 THR A CA 1
ATOM 1962 C C . THR A 1 249 ? -47.828 -5.421 63.113 1.00 84.06 249 THR A C 1
ATOM 1964 O O . THR A 1 249 ? -46.846 -5.545 62.384 1.00 84.06 249 THR A O 1
ATOM 1967 N N . GLN A 1 250 ? -48.652 -6.450 63.352 1.00 82.12 250 GLN A N 1
ATOM 1968 C CA . GLN A 1 250 ? -48.469 -7.763 62.720 1.00 82.12 250 GLN A CA 1
ATOM 1969 C C . GLN A 1 250 ? -48.624 -7.699 61.198 1.00 82.12 250 GLN A C 1
ATOM 1971 O O . GLN A 1 250 ? -47.836 -8.317 60.475 1.00 82.12 250 GLN A O 1
ATOM 1976 N N . VAL A 1 251 ? -49.599 -6.929 60.705 1.00 87.00 251 VAL A N 1
ATOM 1977 C CA . VAL A 1 251 ? -49.795 -6.706 59.267 1.00 87.00 251 VAL A CA 1
ATOM 1978 C C . VAL A 1 251 ? -48.568 -6.026 58.655 1.00 87.00 251 VAL A C 1
ATOM 1980 O O . VAL A 1 251 ? -48.027 -6.533 57.671 1.00 87.00 251 VAL A O 1
ATOM 1983 N N . LEU A 1 252 ? -48.064 -4.954 59.276 1.00 86.12 252 LEU A N 1
ATOM 1984 C CA . LEU A 1 252 ? -46.863 -4.250 58.816 1.00 86.12 252 LEU A CA 1
ATOM 1985 C C . LEU A 1 252 ? -45.624 -5.158 58.808 1.00 86.12 252 LEU A C 1
ATOM 1987 O O . LEU A 1 252 ? -44.865 -5.154 57.842 1.00 86.12 252 LEU A O 1
ATOM 1991 N N . LEU A 1 253 ? -45.423 -5.984 59.841 1.00 84.31 253 LEU A N 1
ATOM 1992 C CA . LEU A 1 253 ? -44.304 -6.937 59.885 1.00 84.31 253 LEU A CA 1
ATOM 1993 C C . LEU A 1 253 ? -44.402 -7.985 58.765 1.00 84.31 253 LEU A C 1
ATOM 1995 O O . LEU A 1 253 ? -43.389 -8.354 58.166 1.00 84.31 253 LEU A O 1
ATOM 1999 N N . LYS A 1 254 ? -45.617 -8.442 58.442 1.00 84.81 254 LYS A N 1
ATOM 2000 C CA . LYS A 1 254 ? -45.859 -9.359 57.322 1.00 84.81 254 LYS A CA 1
ATOM 2001 C C . LYS A 1 254 ? -45.563 -8.694 55.978 1.00 84.81 254 LYS A C 1
ATOM 2003 O O . LYS A 1 254 ? -44.939 -9.318 55.122 1.00 84.81 254 LYS A O 1
ATOM 2008 N N . GLU A 1 255 ? -45.966 -7.440 55.802 1.00 87.19 255 GLU A N 1
ATOM 2009 C CA . GLU A 1 255 ? -45.704 -6.665 54.589 1.00 87.19 255 GLU A CA 1
ATOM 2010 C C . GLU A 1 255 ? -44.206 -6.394 54.392 1.00 87.19 255 GLU A C 1
ATOM 2012 O O . GLU A 1 255 ? -43.682 -6.614 53.299 1.00 87.19 255 GLU A O 1
ATOM 2017 N N . VAL A 1 256 ? -43.482 -6.049 55.463 1.00 85.75 256 VAL A N 1
ATOM 2018 C CA . VAL A 1 256 ? -42.015 -5.914 55.454 1.00 85.75 256 VAL A CA 1
ATOM 2019 C C . VAL A 1 256 ? -41.338 -7.232 55.064 1.00 85.75 256 VAL A C 1
ATOM 2021 O O . VAL A 1 256 ? -40.426 -7.228 54.237 1.00 85.75 256 VAL A O 1
ATOM 2024 N N . ASN A 1 257 ? -41.797 -8.373 55.589 1.00 84.50 257 ASN A N 1
ATOM 2025 C CA . ASN A 1 257 ? -41.247 -9.684 55.230 1.00 84.50 257 ASN A CA 1
ATOM 2026 C C . ASN A 1 257 ? -41.487 -10.036 53.746 1.00 84.50 257 ASN A C 1
ATOM 2028 O O . ASN A 1 257 ? -40.596 -10.553 53.071 1.00 84.50 257 ASN A O 1
ATOM 2032 N N . ILE A 1 258 ? -42.666 -9.706 53.204 1.00 88.06 258 ILE A N 1
ATOM 2033 C CA . ILE A 1 258 ? -42.967 -9.859 51.769 1.00 88.06 258 ILE A CA 1
ATOM 2034 C C . ILE A 1 258 ? -42.073 -8.936 50.927 1.00 88.06 258 ILE A C 1
ATOM 2036 O O . ILE A 1 258 ? -41.521 -9.372 49.913 1.00 88.06 258 ILE A O 1
ATOM 2040 N N . GLY A 1 259 ? -41.902 -7.678 51.346 1.00 86.75 259 GLY A N 1
ATOM 2041 C CA . GLY A 1 259 ? -40.998 -6.718 50.712 1.00 86.75 259 GLY A CA 1
ATOM 2042 C C . GLY A 1 259 ? -39.558 -7.229 50.667 1.00 86.75 259 GLY A C 1
ATOM 2043 O O . GLY A 1 259 ? -38.925 -7.192 49.613 1.00 86.75 259 GLY A O 1
ATOM 2044 N N . GLN A 1 260 ? -39.073 -7.812 51.765 1.00 85.44 260 GLN A N 1
ATOM 2045 C CA . GLN A 1 260 ? -37.749 -8.429 51.832 1.00 85.44 260 GLN A CA 1
ATOM 2046 C C . GLN A 1 260 ? -37.615 -9.640 50.897 1.00 85.44 260 GLN A C 1
ATOM 2048 O O . GLN A 1 260 ? -36.579 -9.808 50.254 1.00 85.44 260 GLN A O 1
ATOM 2053 N N . GLY A 1 261 ? -38.666 -10.455 50.760 1.00 86.06 261 GLY A N 1
ATOM 2054 C CA . GLY A 1 261 ? -38.706 -11.546 49.782 1.00 86.06 261 GLY A CA 1
ATOM 2055 C C . GLY A 1 261 ? -38.538 -11.048 48.342 1.00 86.06 261 GLY A C 1
ATOM 2056 O O . GLY A 1 261 ? -37.728 -11.592 47.592 1.00 86.06 261 GLY A O 1
ATOM 2057 N N . LYS A 1 262 ? -39.228 -9.956 47.982 1.00 88.06 262 LYS A N 1
ATOM 2058 C CA . LYS A 1 262 ? -39.066 -9.299 46.673 1.00 88.06 262 LYS A CA 1
ATOM 2059 C C . LYS A 1 262 ? -37.654 -8.743 46.479 1.00 88.06 262 LYS A C 1
ATOM 2061 O O . LYS A 1 262 ? -37.094 -8.913 45.402 1.00 88.06 262 LYS A O 1
ATOM 2066 N N . ILE A 1 263 ? -37.062 -8.126 47.507 1.00 87.12 263 ILE A N 1
ATOM 2067 C CA . ILE A 1 263 ? -35.668 -7.648 47.463 1.00 87.12 263 ILE A CA 1
ATOM 2068 C C . ILE A 1 263 ? -34.716 -8.816 47.192 1.00 87.12 263 ILE A C 1
ATOM 2070 O O . ILE A 1 263 ? -33.871 -8.711 46.311 1.00 87.12 263 ILE A O 1
ATOM 2074 N N . SER A 1 264 ? -34.890 -9.945 47.882 1.00 87.31 264 SER A N 1
ATOM 2075 C CA . SER A 1 264 ? -34.064 -11.140 47.678 1.00 87.31 264 SER A CA 1
ATOM 2076 C C . SER A 1 264 ? -34.155 -11.678 46.245 1.00 87.31 264 SER A C 1
ATOM 2078 O O . SER A 1 264 ? -33.136 -11.962 45.612 1.00 87.31 264 SER A O 1
ATOM 2080 N N . GLN A 1 265 ? -35.368 -11.732 45.689 1.00 89.00 265 GLN A N 1
ATOM 2081 C CA . GLN A 1 265 ? -35.604 -12.169 44.313 1.00 89.00 265 GLN A CA 1
ATOM 2082 C C . GLN A 1 265 ? -35.016 -11.196 43.274 1.00 89.00 265 GLN A C 1
ATOM 2084 O O . GLN A 1 265 ? -34.399 -11.626 42.295 1.00 89.00 265 GLN A O 1
ATOM 2089 N N . SER A 1 266 ? -35.157 -9.886 43.494 1.00 88.25 266 SER A N 1
ATOM 2090 C CA . SER A 1 266 ? -34.515 -8.863 42.661 1.00 88.25 266 SER A CA 1
ATOM 2091 C C . SER A 1 266 ? -32.992 -8.961 42.730 1.00 88.25 266 SER A C 1
ATOM 2093 O O . SER A 1 266 ? -32.341 -8.907 41.690 1.00 88.25 266 SER A O 1
ATOM 2095 N N . THR A 1 267 ? -32.411 -9.177 43.916 1.00 86.88 267 THR A N 1
ATOM 2096 C CA . THR A 1 267 ? -30.966 -9.396 44.066 1.00 86.88 267 THR A CA 1
ATOM 2097 C C . THR A 1 267 ? -30.507 -10.618 43.276 1.00 86.88 267 THR A C 1
ATOM 2099 O O . THR A 1 267 ? -29.532 -10.513 42.540 1.00 86.88 267 THR A O 1
ATOM 2102 N N . GLN A 1 268 ? -31.203 -11.756 43.368 1.00 88.75 268 GLN A N 1
ATOM 2103 C CA . GLN A 1 268 ? -30.856 -12.951 42.584 1.00 88.75 268 GLN A CA 1
ATOM 2104 C C . GLN A 1 268 ? -30.921 -12.690 41.078 1.00 88.75 268 GLN A C 1
ATOM 2106 O O . GLN A 1 268 ? -30.041 -13.128 40.338 1.00 88.75 268 GLN A O 1
ATOM 2111 N N . SER A 1 269 ? -31.916 -11.922 40.633 1.00 91.19 269 SER A N 1
ATOM 2112 C CA . SER A 1 269 ? -32.024 -11.514 39.231 1.00 91.19 269 SER A CA 1
ATOM 2113 C C . SER A 1 269 ? -30.823 -10.656 38.817 1.00 91.19 269 SER A C 1
ATOM 2115 O O . SER A 1 269 ? -30.192 -10.945 37.805 1.00 91.19 269 SER A O 1
ATOM 2117 N N . ILE A 1 270 ? -30.429 -9.671 39.632 1.00 87.94 270 ILE A N 1
ATOM 2118 C CA . ILE A 1 270 ? -29.244 -8.835 39.380 1.00 87.94 270 ILE A CA 1
ATOM 2119 C C . ILE A 1 270 ? -27.965 -9.679 39.351 1.00 87.94 270 ILE A C 1
ATOM 2121 O O . ILE A 1 270 ? -27.166 -9.527 38.433 1.00 87.94 270 ILE A O 1
ATOM 2125 N N . VAL A 1 271 ? -27.782 -10.601 40.300 1.00 89.62 271 VAL A N 1
ATOM 2126 C CA . VAL A 1 271 ? -26.632 -11.521 40.334 1.00 89.62 271 VAL A CA 1
ATOM 2127 C C . VAL A 1 271 ? -26.577 -12.373 39.063 1.00 89.62 271 VAL A C 1
ATOM 2129 O O . VAL A 1 271 ? -25.508 -12.513 38.469 1.00 89.62 271 VAL A O 1
ATOM 2132 N N . SER A 1 272 ? -27.719 -12.886 38.596 1.00 89.25 272 SER A N 1
ATOM 2133 C CA . SER A 1 272 ? -27.783 -13.652 37.346 1.00 89.25 272 SER A CA 1
ATOM 2134 C C . SER A 1 272 ? -27.412 -12.805 36.124 1.00 89.25 272 SER A C 1
ATOM 2136 O O . SER A 1 272 ? -26.613 -13.248 35.298 1.00 89.25 272 SER A O 1
ATOM 2138 N N . SER A 1 273 ? -27.891 -11.558 36.051 1.00 88.38 273 SER A N 1
ATOM 2139 C CA . SER A 1 273 ? -27.529 -10.617 34.989 1.00 88.38 273 SER A CA 1
ATOM 2140 C C . SER A 1 273 ? -26.039 -10.280 35.020 1.00 88.38 273 SER A C 1
ATOM 2142 O O . SER A 1 273 ? -25.394 -10.313 33.979 1.00 88.38 273 SER A O 1
ATOM 2144 N N . ILE A 1 274 ? -25.464 -10.040 36.205 1.00 86.88 274 ILE A N 1
ATOM 2145 C CA . ILE A 1 274 ? -24.023 -9.808 36.377 1.00 86.88 274 ILE A CA 1
ATOM 2146 C C . ILE A 1 274 ? -23.227 -11.020 35.877 1.00 86.88 274 ILE A C 1
ATOM 2148 O O . ILE A 1 274 ? -22.250 -10.855 35.151 1.00 86.88 274 ILE A O 1
ATOM 2152 N N . SER A 1 275 ? -23.650 -12.241 36.208 1.00 85.38 275 SER A N 1
ATOM 2153 C CA . SER A 1 275 ? -22.988 -13.458 35.724 1.00 85.38 275 SER A CA 1
ATOM 2154 C C . SER A 1 275 ? -23.074 -13.612 34.199 1.00 85.38 275 SER A C 1
ATOM 2156 O O . SER A 1 275 ? -22.102 -14.031 33.566 1.00 85.38 275 SER A O 1
ATOM 2158 N N . SER A 1 276 ? -24.215 -13.266 33.597 1.00 88.25 276 SER A N 1
ATOM 2159 C CA . SER A 1 276 ? -24.388 -13.275 32.140 1.00 88.25 276 SER A CA 1
ATOM 2160 C C . SER A 1 276 ? -23.469 -12.255 31.470 1.00 88.25 276 SER A C 1
ATOM 2162 O O . SER A 1 276 ? -22.705 -12.609 30.575 1.00 88.25 276 SER A O 1
ATOM 2164 N N . THR A 1 277 ? -23.453 -11.012 31.958 1.00 82.69 277 THR A N 1
ATOM 2165 C CA . THR A 1 277 ? -22.567 -9.962 31.441 1.00 82.69 277 THR A CA 1
ATOM 2166 C C . THR A 1 277 ? -21.091 -10.334 31.618 1.00 82.69 277 THR A C 1
ATOM 2168 O O . THR A 1 277 ? -20.292 -10.065 30.730 1.00 82.69 277 THR A O 1
ATOM 2171 N N . ALA A 1 278 ? -20.706 -11.013 32.708 1.00 80.31 278 ALA A N 1
ATOM 2172 C CA . ALA A 1 278 ? -19.323 -11.468 32.896 1.00 80.31 278 ALA A CA 1
ATOM 2173 C C . ALA A 1 278 ? -18.915 -12.468 31.804 1.00 80.31 278 ALA A C 1
ATOM 2175 O O . ALA A 1 278 ? -17.787 -12.445 31.316 1.00 80.31 278 ALA A O 1
ATOM 2176 N N . THR A 1 279 ? -19.857 -13.316 31.389 1.00 84.88 279 THR A N 1
ATOM 2177 C CA . THR A 1 279 ? -19.656 -14.281 30.304 1.00 84.88 279 THR A CA 1
ATOM 2178 C C . THR A 1 279 ? -19.536 -13.578 28.949 1.00 84.88 279 THR A C 1
ATOM 2180 O O . THR A 1 279 ? -18.672 -13.927 28.150 1.00 84.88 279 THR A O 1
ATOM 2183 N N . GLU A 1 280 ? -20.352 -12.554 28.690 1.00 84.25 280 GLU A N 1
ATOM 2184 C CA . GLU A 1 280 ? -20.241 -11.732 27.475 1.00 84.25 280 GLU A CA 1
ATOM 2185 C C . GLU A 1 280 ? -18.900 -10.988 27.401 1.00 84.25 280 GLU A C 1
ATOM 2187 O O . GLU A 1 280 ? -18.280 -10.942 26.339 1.00 84.25 280 GLU A O 1
ATOM 2192 N N . VAL A 1 281 ? -18.414 -10.466 28.531 1.00 81.38 281 VAL A N 1
ATOM 2193 C CA . VAL A 1 281 ? -17.097 -9.820 28.641 1.00 81.38 281 VAL A CA 1
ATOM 2194 C C . VAL A 1 281 ? -15.957 -10.811 28.355 1.00 81.38 281 VAL A C 1
ATOM 2196 O O . VAL A 1 281 ? -15.012 -10.457 27.651 1.00 81.38 281 VAL A O 1
ATOM 2199 N N . ASP A 1 282 ? -16.057 -12.068 28.801 1.00 80.56 282 ASP A N 1
ATOM 2200 C CA . ASP A 1 282 ? -15.093 -13.131 28.457 1.00 80.56 282 ASP A CA 1
ATOM 2201 C C . ASP A 1 282 ? -15.110 -13.482 26.955 1.00 80.56 282 ASP A C 1
ATOM 2203 O O . ASP A 1 282 ? -14.063 -13.636 26.318 1.00 80.56 282 ASP A O 1
ATOM 2207 N N . ILE A 1 283 ? -16.297 -13.559 26.345 1.00 84.12 283 ILE A N 1
ATOM 2208 C CA . ILE A 1 283 ? -16.440 -13.784 24.896 1.00 84.12 283 ILE A CA 1
ATOM 2209 C C . ILE A 1 283 ? -15.843 -12.615 24.102 1.00 84.12 283 ILE A C 1
ATOM 2211 O O . ILE A 1 283 ? -15.170 -12.829 23.085 1.00 84.12 283 ILE A O 1
ATOM 2215 N N . LEU A 1 284 ? -16.058 -11.382 24.566 1.00 80.00 284 LEU A N 1
ATOM 2216 C CA . LEU A 1 284 ? -15.453 -10.191 23.981 1.00 80.00 284 LEU A CA 1
ATOM 2217 C C . LEU A 1 284 ? -13.921 -10.269 24.061 1.00 80.00 284 LEU A C 1
ATOM 2219 O O . LEU A 1 284 ? -13.254 -10.031 23.056 1.00 80.00 284 LEU A O 1
ATOM 2223 N N . ALA A 1 285 ? -13.366 -10.691 25.201 1.00 77.81 285 ALA A N 1
ATOM 2224 C CA . ALA A 1 285 ? -11.926 -10.885 25.376 1.00 77.81 285 ALA A CA 1
ATOM 2225 C C . ALA A 1 285 ? -11.345 -11.870 24.349 1.00 77.81 285 ALA A C 1
ATOM 2227 O O . ALA A 1 285 ? -10.352 -11.574 23.683 1.00 77.81 285 ALA A O 1
ATOM 2228 N N . LYS A 1 286 ? -12.007 -13.017 24.153 1.00 82.50 286 LYS A N 1
ATOM 2229 C CA . LYS A 1 286 ? -11.619 -14.014 23.139 1.00 82.50 286 LYS A CA 1
ATOM 2230 C C . LYS A 1 286 ? -11.703 -13.463 21.718 1.00 82.50 286 LYS A C 1
ATOM 2232 O O . LYS A 1 286 ? -10.818 -13.722 20.906 1.00 82.50 286 LYS A O 1
ATOM 2237 N N . SER A 1 287 ? -12.744 -12.689 21.417 1.00 79.94 287 SER A N 1
ATOM 2238 C CA . SER A 1 287 ? -12.919 -12.064 20.100 1.00 79.94 287 SER A CA 1
ATOM 2239 C C . SER A 1 287 ? -11.823 -11.040 19.807 1.00 79.94 287 SER A C 1
ATOM 2241 O O . SER A 1 287 ? -11.328 -10.978 18.684 1.00 79.94 287 SER A O 1
ATOM 2243 N N . ILE A 1 288 ? -11.395 -10.285 20.821 1.00 76.19 288 ILE A N 1
ATOM 2244 C CA . ILE A 1 288 ? -10.271 -9.348 20.720 1.00 76.19 288 ILE A CA 1
ATOM 2245 C C . ILE A 1 288 ? -8.949 -10.096 20.517 1.00 76.19 288 ILE A C 1
ATOM 2247 O O . ILE A 1 288 ? -8.140 -9.669 19.696 1.00 76.19 288 ILE A O 1
ATOM 2251 N N . GLY A 1 289 ? -8.764 -11.253 21.161 1.00 79.25 289 GLY A N 1
ATOM 2252 C CA . GLY A 1 289 ? -7.639 -12.154 20.882 1.00 79.25 289 GLY A CA 1
ATOM 2253 C C . GLY A 1 289 ? -7.599 -12.629 19.423 1.00 79.25 289 GLY A C 1
ATOM 2254 O O . GLY A 1 289 ? -6.579 -12.494 18.755 1.00 79.25 289 GLY A O 1
ATOM 2255 N N . LEU A 1 290 ? -8.727 -13.094 18.878 1.00 80.88 290 LEU A N 1
ATOM 2256 C CA . LEU A 1 290 ? -8.813 -13.509 17.469 1.00 80.88 290 LEU A CA 1
ATOM 2257 C C . LEU A 1 290 ? -8.597 -12.348 16.489 1.00 80.88 290 LEU A C 1
ATOM 2259 O O . LEU A 1 290 ? -7.992 -12.524 15.430 1.00 80.88 290 LEU A O 1
ATOM 2263 N N . PHE A 1 291 ? -9.119 -11.165 16.815 1.00 75.31 291 PHE A N 1
ATOM 2264 C CA . PHE A 1 291 ? -8.888 -9.957 16.029 1.00 75.31 291 PHE A CA 1
ATOM 2265 C C . PHE A 1 291 ? -7.399 -9.589 16.007 1.00 75.31 291 PHE A C 1
ATOM 2267 O O . PHE A 1 291 ? -6.872 -9.285 14.938 1.00 75.31 291 PHE A O 1
ATOM 2274 N N . ASN A 1 292 ? -6.716 -9.698 17.151 1.00 72.88 292 ASN A N 1
ATOM 2275 C CA . ASN A 1 292 ? -5.273 -9.507 17.274 1.00 72.88 292 ASN A CA 1
ATOM 2276 C C . ASN A 1 292 ? -4.481 -10.467 16.373 1.00 72.88 292 ASN A C 1
ATOM 2278 O O . ASN A 1 292 ? -3.651 -10.013 15.588 1.00 72.88 292 ASN A O 1
ATOM 2282 N N . ASP A 1 293 ? -4.786 -11.765 16.407 1.00 80.19 293 ASP A N 1
ATOM 2283 C CA . ASP A 1 293 ? -4.099 -12.754 15.564 1.00 80.19 293 ASP A CA 1
ATOM 2284 C C . ASP A 1 293 ? -4.253 -12.424 14.068 1.00 80.19 293 ASP A C 1
ATOM 2286 O O . ASP A 1 293 ? -3.310 -12.532 13.279 1.00 80.19 293 ASP A O 1
ATOM 2290 N N . LYS A 1 294 ? -5.443 -11.954 13.668 1.00 75.19 294 LYS A N 1
ATOM 2291 C CA . LYS A 1 294 ? -5.717 -11.499 12.297 1.00 75.19 294 LYS A CA 1
ATOM 2292 C C . LYS A 1 294 ? -4.958 -10.229 11.926 1.00 75.19 294 LYS A C 1
ATOM 2294 O O . LYS A 1 294 ? -4.499 -10.114 10.791 1.00 75.19 294 LYS A O 1
ATOM 2299 N N . LEU A 1 295 ? -4.830 -9.284 12.851 1.00 71.94 295 LEU A N 1
ATOM 2300 C CA . LEU A 1 295 ? -4.050 -8.066 12.644 1.00 71.94 295 LEU A CA 1
ATOM 2301 C C . LEU A 1 295 ? -2.562 -8.382 12.475 1.00 71.94 295 LEU A C 1
ATOM 2303 O O . LEU A 1 295 ? -1.944 -7.861 11.552 1.00 71.94 295 LEU A O 1
ATOM 2307 N N . GLN A 1 296 ? -2.015 -9.291 13.283 1.00 75.31 296 GLN A N 1
ATOM 2308 C CA . GLN A 1 296 ? -0.623 -9.732 13.173 1.00 75.31 296 GLN A CA 1
ATOM 2309 C C . GLN A 1 296 ? -0.347 -10.483 11.857 1.00 75.31 296 GLN A C 1
ATOM 2311 O O . GLN A 1 296 ? 0.715 -10.352 11.250 1.00 75.31 296 GLN A O 1
ATOM 2316 N N . ALA A 1 297 ? -1.320 -11.251 11.361 1.00 75.56 297 ALA A N 1
ATOM 2317 C CA . ALA A 1 297 ? -1.229 -11.827 10.021 1.00 75.56 297 ALA A CA 1
ATOM 2318 C C . ALA A 1 297 ? -1.208 -10.740 8.926 1.00 75.56 297 ALA A C 1
ATOM 2320 O O . ALA A 1 297 ? -0.525 -10.894 7.914 1.00 75.56 297 ALA A O 1
ATOM 2321 N N . ASN A 1 298 ? -1.926 -9.633 9.133 1.00 69.81 298 ASN A N 1
ATOM 2322 C CA . ASN A 1 298 ? -1.973 -8.513 8.196 1.00 69.81 298 ASN A CA 1
ATOM 2323 C C . ASN A 1 298 ? -0.682 -7.671 8.216 1.00 69.81 298 ASN A C 1
ATOM 2325 O O . ASN A 1 298 ? -0.200 -7.259 7.165 1.00 69.81 298 ASN A O 1
ATOM 2329 N N . THR A 1 299 ? -0.056 -7.468 9.381 1.00 69.06 299 THR A N 1
ATOM 2330 C CA . THR A 1 299 ? 1.267 -6.819 9.447 1.00 69.06 299 THR A CA 1
ATOM 2331 C C . THR A 1 299 ? 2.322 -7.637 8.705 1.00 69.06 299 THR A C 1
ATOM 2333 O O . THR A 1 299 ? 3.099 -7.070 7.941 1.00 69.06 299 THR A O 1
ATOM 2336 N N . LYS A 1 300 ? 2.274 -8.970 8.810 1.00 74.31 300 LYS A N 1
ATOM 2337 C CA . LYS A 1 300 ? 3.133 -9.861 8.019 1.00 74.31 300 LYS A CA 1
ATOM 2338 C C . LYS A 1 300 ? 2.888 -9.753 6.508 1.00 74.31 300 LYS A C 1
ATOM 2340 O O . LYS A 1 300 ? 3.846 -9.727 5.745 1.00 74.31 300 LYS A O 1
ATOM 2345 N N . LEU A 1 301 ? 1.631 -9.641 6.070 1.00 70.19 301 LEU A N 1
ATOM 2346 C CA . LEU A 1 301 ? 1.306 -9.385 4.659 1.00 70.19 301 LEU A CA 1
ATOM 2347 C C . LEU A 1 301 ? 1.903 -8.064 4.155 1.00 70.19 301 LEU A C 1
ATOM 2349 O O . LEU A 1 301 ? 2.345 -7.989 3.011 1.00 70.19 301 LEU A O 1
ATOM 2353 N N . ASN A 1 302 ? 1.945 -7.034 5.000 1.00 68.25 302 ASN A N 1
ATOM 2354 C CA . ASN A 1 302 ? 2.603 -5.770 4.671 1.00 68.25 302 ASN A CA 1
ATOM 2355 C C . ASN A 1 302 ? 4.127 -5.921 4.527 1.00 68.25 302 ASN A C 1
ATOM 2357 O O . ASN A 1 302 ? 4.713 -5.303 3.638 1.00 68.25 302 ASN A O 1
ATOM 2361 N N . ASP A 1 303 ? 4.767 -6.744 5.361 1.00 72.44 303 ASP A N 1
ATOM 2362 C CA . ASP A 1 303 ? 6.196 -7.058 5.225 1.00 72.44 303 ASP A CA 1
ATOM 2363 C C . ASP A 1 303 ? 6.481 -7.838 3.930 1.00 72.44 303 ASP A C 1
ATOM 2365 O O . ASP A 1 303 ? 7.432 -7.526 3.209 1.00 72.44 303 ASP A O 1
ATOM 2369 N N . ASP A 1 304 ? 5.621 -8.801 3.584 1.00 73.62 304 ASP A N 1
ATOM 2370 C CA . ASP A 1 304 ? 5.708 -9.538 2.319 1.00 73.62 304 ASP A CA 1
ATOM 2371 C C . ASP A 1 304 ? 5.514 -8.592 1.117 1.00 73.62 304 ASP A C 1
ATOM 2373 O O . ASP A 1 304 ? 6.266 -8.655 0.143 1.00 73.62 304 ASP A O 1
ATOM 2377 N N . PHE A 1 305 ? 4.565 -7.652 1.193 1.00 69.69 305 PHE A N 1
ATOM 2378 C CA . PHE A 1 305 ? 4.371 -6.621 0.168 1.00 69.69 305 PHE A CA 1
ATOM 2379 C C . PHE A 1 305 ? 5.605 -5.722 0.013 1.00 69.69 305 PHE A C 1
ATOM 2381 O O . PHE A 1 305 ? 6.026 -5.435 -1.108 1.00 69.69 305 PHE A O 1
ATOM 2388 N N . PHE A 1 306 ? 6.234 -5.318 1.120 1.00 70.62 306 PHE A N 1
ATOM 2389 C CA . PHE A 1 306 ? 7.493 -4.571 1.086 1.00 70.62 306 PHE A CA 1
ATOM 2390 C C . PHE A 1 306 ? 8.595 -5.351 0.356 1.00 70.62 306 PHE A C 1
ATOM 2392 O O . PHE A 1 306 ? 9.334 -4.773 -0.445 1.00 70.62 306 PHE A O 1
ATOM 2399 N N . GLN A 1 307 ? 8.690 -6.661 0.594 1.00 71.12 307 GLN A N 1
ATOM 2400 C CA . GLN A 1 307 ? 9.653 -7.511 -0.097 1.00 71.12 307 GLN A CA 1
ATOM 2401 C C . GLN A 1 307 ? 9.371 -7.566 -1.606 1.00 71.12 307 GLN A C 1
ATOM 2403 O O . GLN A 1 307 ? 10.299 -7.407 -2.395 1.00 71.12 307 GLN A O 1
ATOM 2408 N N . VAL A 1 308 ? 8.103 -7.677 -2.012 1.00 69.44 308 VAL A N 1
ATOM 2409 C CA . VAL A 1 308 ? 7.702 -7.640 -3.430 1.00 69.44 308 VAL A CA 1
ATOM 2410 C C . VAL A 1 308 ? 8.069 -6.307 -4.087 1.00 69.44 308 VAL A C 1
ATOM 2412 O O . VAL A 1 308 ? 8.633 -6.304 -5.178 1.00 69.44 308 VAL A O 1
ATOM 2415 N N . VAL A 1 309 ? 7.810 -5.169 -3.434 1.00 66.69 309 VAL A N 1
ATOM 2416 C CA . VAL A 1 309 ? 8.179 -3.846 -3.975 1.00 66.69 309 VAL A CA 1
ATOM 2417 C C . VAL A 1 309 ? 9.693 -3.732 -4.166 1.00 66.69 309 VAL A C 1
ATOM 2419 O O . VAL A 1 309 ? 10.159 -3.224 -5.188 1.00 66.69 309 VAL A O 1
ATOM 2422 N N . LYS A 1 310 ? 10.476 -4.248 -3.214 1.00 70.31 310 LYS A N 1
ATOM 2423 C CA . LYS A 1 310 ? 11.935 -4.298 -3.333 1.00 70.31 310 LYS A CA 1
ATOM 2424 C C . LYS A 1 310 ? 12.372 -5.180 -4.503 1.00 70.31 310 LYS A C 1
ATOM 2426 O O . LYS A 1 310 ? 13.238 -4.774 -5.276 1.00 70.31 310 LYS A O 1
ATOM 2431 N N . ASP A 1 311 ? 11.763 -6.348 -4.661 1.00 71.75 311 ASP A N 1
ATOM 2432 C CA . ASP A 1 311 ? 12.079 -7.263 -5.755 1.00 71.75 311 ASP A CA 1
ATOM 2433 C C . ASP A 1 311 ? 11.760 -6.621 -7.118 1.00 71.75 311 ASP A C 1
ATOM 2435 O O . ASP A 1 311 ? 12.595 -6.675 -8.022 1.00 71.75 311 ASP A O 1
ATOM 2439 N N . VAL A 1 312 ? 10.630 -5.911 -7.245 1.00 64.88 312 VAL A N 1
ATOM 2440 C CA . VAL A 1 312 ? 10.261 -5.135 -8.447 1.00 64.88 312 VAL A CA 1
ATOM 2441 C C . VAL A 1 312 ? 11.276 -4.028 -8.745 1.00 64.88 312 VAL A C 1
ATOM 2443 O O . VAL A 1 312 ? 11.686 -3.873 -9.894 1.00 64.88 312 VAL A O 1
ATOM 2446 N N . SER A 1 313 ? 11.739 -3.294 -7.730 1.00 62.88 313 SER A N 1
ATOM 2447 C CA . SER A 1 313 ? 12.779 -2.270 -7.902 1.00 62.88 313 SER A CA 1
ATOM 2448 C C . SER A 1 313 ? 14.087 -2.875 -8.429 1.00 62.88 313 SER A C 1
ATOM 2450 O O . SER A 1 313 ? 14.635 -2.391 -9.419 1.00 62.88 313 SER A O 1
ATOM 2452 N N . THR A 1 314 ? 14.540 -4.001 -7.863 1.00 69.25 314 THR A N 1
ATOM 2453 C CA . THR A 1 314 ? 15.748 -4.684 -8.363 1.00 69.25 314 THR A CA 1
ATOM 2454 C C . THR A 1 314 ? 15.569 -5.274 -9.762 1.00 69.25 314 THR A C 1
ATOM 2456 O O . THR A 1 314 ? 16.527 -5.353 -10.533 1.00 69.25 314 THR A O 1
ATOM 2459 N N . LEU A 1 315 ? 14.353 -5.708 -10.109 1.00 66.69 315 LEU A N 1
ATOM 2460 C CA . LEU A 1 315 ? 14.031 -6.195 -11.445 1.00 66.69 315 LEU A CA 1
ATOM 2461 C C . LEU A 1 315 ? 14.079 -5.056 -12.469 1.00 66.69 315 LEU A C 1
ATOM 2463 O O . LEU A 1 315 ? 14.619 -5.255 -13.556 1.00 66.69 315 LEU A O 1
ATOM 2467 N N . SER A 1 316 ? 13.578 -3.871 -12.112 1.00 62.03 316 SER A N 1
ATOM 2468 C CA . SER A 1 316 ? 13.678 -2.663 -12.938 1.00 62.03 316 SER A CA 1
ATOM 2469 C C . SER A 1 316 ? 15.141 -2.296 -13.214 1.00 62.03 316 SER A C 1
ATOM 2471 O O . SER A 1 316 ? 15.547 -2.186 -14.371 1.00 62.03 316 SER A O 1
ATOM 2473 N N . GLU A 1 317 ? 15.976 -2.249 -12.172 1.00 65.00 317 GLU A N 1
ATOM 2474 C CA . GLU A 1 317 ? 17.407 -1.941 -12.293 1.00 65.00 317 GLU A CA 1
ATOM 2475 C C . GLU A 1 317 ? 18.143 -2.944 -13.202 1.00 65.00 317 GLU A C 1
ATOM 2477 O O . GLU A 1 317 ? 18.913 -2.566 -14.089 1.00 65.00 317 GLU A O 1
ATOM 2482 N N . LYS A 1 318 ? 17.851 -4.243 -13.051 1.00 66.38 318 LYS A N 1
ATOM 2483 C CA . LYS A 1 318 ? 18.395 -5.284 -13.938 1.00 66.38 318 LYS A CA 1
ATOM 2484 C C . LYS A 1 318 ? 17.909 -5.146 -15.379 1.00 66.38 318 LYS A C 1
ATOM 2486 O O . LYS A 1 318 ? 18.684 -5.407 -16.296 1.00 66.38 318 LYS A O 1
ATOM 2491 N N . THR A 1 319 ? 16.653 -4.761 -15.585 1.00 57.94 319 THR A N 1
ATOM 2492 C CA . THR A 1 319 ? 16.067 -4.590 -16.923 1.00 57.94 319 THR A CA 1
ATOM 2493 C C . THR A 1 319 ? 16.717 -3.416 -17.655 1.00 57.94 319 THR A C 1
ATOM 2495 O O . THR A 1 319 ? 17.079 -3.563 -18.821 1.00 57.94 319 THR A O 1
ATOM 2498 N N . LEU A 1 320 ? 16.985 -2.308 -16.957 1.00 60.28 320 LEU A N 1
ATOM 2499 C CA . LEU A 1 320 ? 17.757 -1.181 -17.494 1.00 60.28 320 LEU A CA 1
ATOM 2500 C C . LEU A 1 320 ? 19.167 -1.607 -17.926 1.00 60.28 320 LEU A C 1
ATOM 2502 O O . LEU A 1 320 ? 19.593 -1.295 -19.037 1.00 60.28 320 LEU A O 1
ATOM 2506 N N . GLY A 1 321 ? 19.865 -2.387 -17.093 1.00 65.25 321 GLY A N 1
ATOM 2507 C CA . GLY A 1 321 ? 21.191 -2.909 -17.439 1.00 65.25 321 GLY A CA 1
ATOM 2508 C C . GLY A 1 321 ? 21.181 -3.855 -18.649 1.00 65.25 321 GLY A C 1
ATOM 2509 O O . GLY A 1 321 ? 22.103 -3.826 -19.467 1.00 65.25 321 GLY A O 1
ATOM 2510 N N . ILE A 1 322 ? 20.137 -4.679 -18.800 1.00 63.03 322 ILE A N 1
ATOM 2511 C CA . ILE A 1 322 ? 19.954 -5.538 -19.983 1.00 63.03 322 ILE A CA 1
ATOM 2512 C C . ILE A 1 322 ? 19.699 -4.691 -21.234 1.00 63.03 322 ILE A C 1
ATOM 2514 O O . ILE A 1 322 ? 20.279 -4.993 -22.274 1.00 63.03 322 ILE A O 1
ATOM 2518 N N . SER A 1 323 ? 18.886 -3.636 -21.133 1.00 57.84 323 SER A N 1
ATOM 2519 C CA . SER A 1 323 ? 18.607 -2.722 -22.247 1.00 57.84 323 SER A CA 1
ATOM 2520 C C . SER A 1 323 ? 19.889 -2.052 -22.758 1.00 57.84 323 SER A C 1
ATOM 2522 O O . SER A 1 323 ? 20.225 -2.168 -23.934 1.00 57.84 323 SER A O 1
ATOM 2524 N N . GLU A 1 324 ? 20.700 -1.489 -21.854 1.00 64.56 324 GLU A N 1
ATOM 2525 C CA . GLU A 1 324 ? 21.993 -0.882 -22.211 1.00 64.56 324 GLU A CA 1
ATOM 2526 C C . GLU A 1 324 ? 22.956 -1.899 -22.851 1.00 64.56 324 GLU A C 1
ATOM 2528 O O . GLU A 1 324 ? 23.671 -1.600 -23.812 1.00 64.56 324 GLU A O 1
ATOM 2533 N N . SER A 1 325 ? 22.954 -3.135 -22.347 1.00 63.62 325 SER A N 1
ATOM 2534 C CA . SER A 1 325 ? 23.764 -4.222 -22.903 1.00 63.62 325 SER A CA 1
ATOM 2535 C C . SER A 1 325 ? 23.301 -4.632 -24.307 1.00 63.62 325 SER A C 1
ATOM 2537 O O . SER A 1 325 ? 24.136 -4.950 -25.158 1.00 63.62 325 SER A O 1
ATOM 2539 N N . LEU A 1 326 ? 21.986 -4.643 -24.555 1.00 58.91 326 LEU A N 1
ATOM 2540 C CA . LEU A 1 326 ? 21.394 -4.955 -25.855 1.00 58.91 326 LEU A CA 1
ATOM 2541 C C . LEU A 1 326 ? 21.712 -3.874 -26.885 1.00 58.91 326 LEU A C 1
ATOM 2543 O O . LEU A 1 326 ? 22.126 -4.232 -27.985 1.00 58.91 326 LEU A O 1
ATOM 2547 N N . ASP A 1 327 ? 21.637 -2.594 -26.522 1.00 58.91 327 ASP A N 1
ATOM 2548 C CA . ASP A 1 327 ? 22.014 -1.485 -27.408 1.00 58.91 327 ASP A CA 1
ATOM 2549 C C . ASP A 1 327 ? 23.480 -1.578 -27.841 1.00 58.91 327 ASP A C 1
ATOM 2551 O O . ASP A 1 327 ? 23.798 -1.575 -29.035 1.00 58.91 327 ASP A O 1
ATOM 2555 N N . GLN A 1 328 ? 24.391 -1.778 -26.884 1.00 68.50 328 GLN A N 1
ATOM 2556 C CA . GLN A 1 328 ? 25.813 -1.954 -27.189 1.00 68.50 328 GLN A CA 1
ATOM 2557 C C . GLN A 1 328 ? 26.072 -3.188 -28.068 1.00 68.50 328 GLN A C 1
ATOM 2559 O O . GLN A 1 328 ? 26.973 -3.191 -28.915 1.00 68.50 328 GLN A O 1
ATOM 2564 N N . GLN A 1 329 ? 25.312 -4.266 -27.863 1.00 64.69 329 GLN A N 1
ATOM 2565 C CA . GLN A 1 329 ? 25.431 -5.491 -28.649 1.00 64.69 329 GLN A CA 1
ATOM 2566 C C . GLN A 1 329 ? 24.820 -5.345 -30.052 1.00 64.69 329 GLN A C 1
ATOM 2568 O O . GLN A 1 329 ? 25.348 -5.930 -31.006 1.00 64.69 329 GLN A O 1
ATOM 2573 N N . ALA A 1 330 ? 23.748 -4.565 -30.196 1.00 60.16 330 ALA A N 1
ATOM 2574 C CA . ALA A 1 330 ? 23.114 -4.237 -31.466 1.00 60.16 330 ALA A CA 1
ATOM 2575 C C . ALA A 1 330 ? 24.044 -3.375 -32.330 1.00 60.16 330 ALA A C 1
ATOM 2577 O O . ALA A 1 330 ? 24.266 -3.698 -33.500 1.00 60.16 330 ALA A O 1
ATOM 2578 N N . GLU A 1 331 ? 24.690 -2.364 -31.744 1.00 65.06 331 GLU A N 1
ATOM 2579 C CA . GLU A 1 331 ? 25.668 -1.517 -32.435 1.00 65.06 331 GLU A CA 1
ATOM 2580 C C . GLU A 1 331 ? 26.875 -2.337 -32.927 1.00 65.06 331 GLU A C 1
ATOM 2582 O O . GLU A 1 331 ? 27.243 -2.295 -34.108 1.00 65.06 331 GLU A O 1
ATOM 2587 N N . LYS A 1 332 ? 27.441 -3.187 -32.057 1.00 68.19 332 LYS A N 1
ATOM 2588 C CA . LYS A 1 332 ? 28.529 -4.111 -32.427 1.00 68.19 332 LYS A CA 1
ATOM 2589 C C . LYS A 1 332 ? 28.105 -5.112 -33.504 1.00 68.19 332 LYS A C 1
ATOM 2591 O O . LYS A 1 332 ? 28.890 -5.391 -34.413 1.00 68.19 332 LYS A O 1
ATOM 2596 N N . SER A 1 333 ? 26.883 -5.644 -33.428 1.00 58.53 333 SER A N 1
ATOM 2597 C CA . SER A 1 333 ? 26.338 -6.557 -34.442 1.00 58.53 333 SER A CA 1
ATOM 2598 C C . SER A 1 333 ? 26.145 -5.874 -35.787 1.00 58.53 333 SER A C 1
ATOM 2600 O O . SER A 1 333 ? 26.479 -6.468 -36.808 1.00 58.53 333 SER A O 1
ATOM 2602 N N . SER A 1 334 ? 25.666 -4.630 -35.804 1.00 63.56 334 SER A N 1
ATOM 2603 C CA . SER A 1 334 ? 25.508 -3.838 -37.026 1.00 63.56 334 SER A CA 1
ATOM 2604 C C . SER A 1 334 ? 26.855 -3.604 -37.716 1.00 63.56 334 SER A C 1
ATOM 2606 O O . SER A 1 334 ? 27.009 -3.873 -38.911 1.00 63.56 334 SER A O 1
ATOM 2608 N N . LEU A 1 335 ? 27.884 -3.221 -36.951 1.00 67.81 335 LEU A N 1
ATOM 2609 C CA . LEU A 1 335 ? 29.241 -3.046 -37.472 1.00 67.81 335 LEU A CA 1
ATOM 2610 C C . LEU A 1 335 ? 29.823 -4.363 -38.020 1.00 67.81 335 LEU A C 1
ATOM 2612 O O . LEU A 1 335 ? 30.393 -4.399 -39.116 1.00 67.81 335 LEU A O 1
ATOM 2616 N N . ALA A 1 336 ? 29.658 -5.463 -37.279 1.00 64.62 336 ALA A N 1
ATOM 2617 C CA . ALA A 1 336 ? 30.095 -6.790 -37.703 1.00 64.62 336 ALA A CA 1
ATOM 2618 C C . ALA A 1 336 ? 29.375 -7.242 -38.981 1.00 64.62 336 ALA A C 1
ATOM 2620 O O . ALA A 1 336 ? 30.024 -7.727 -39.907 1.00 64.62 336 ALA A O 1
ATOM 2621 N N . MET A 1 337 ? 28.064 -7.015 -39.073 1.00 62.94 337 MET A N 1
ATOM 2622 C CA . MET A 1 337 ? 27.246 -7.309 -40.247 1.00 62.94 337 MET A CA 1
ATOM 2623 C C . MET A 1 337 ? 27.692 -6.497 -41.462 1.00 62.94 337 MET A C 1
ATOM 2625 O O . MET A 1 337 ? 27.781 -7.035 -42.566 1.00 62.94 337 MET A O 1
ATOM 2629 N N . GLN A 1 338 ? 28.031 -5.221 -41.280 1.00 68.69 338 GLN A N 1
ATOM 2630 C CA . GLN A 1 338 ? 28.514 -4.375 -42.367 1.00 68.69 338 GLN A CA 1
ATOM 2631 C C . GLN A 1 338 ? 29.866 -4.873 -42.907 1.00 68.69 338 GLN A C 1
ATOM 2633 O O . GLN A 1 338 ? 30.060 -4.961 -44.122 1.00 68.69 338 GLN A O 1
ATOM 2638 N N . ASN A 1 339 ? 30.783 -5.262 -42.018 1.00 72.31 339 ASN A N 1
ATOM 2639 C CA . ASN A 1 339 ? 32.070 -5.849 -42.401 1.00 72.31 339 ASN A CA 1
ATOM 2640 C C . ASN A 1 339 ? 31.904 -7.225 -43.057 1.00 72.31 339 ASN A C 1
ATOM 2642 O O . ASN A 1 339 ? 32.549 -7.515 -44.064 1.00 72.31 339 ASN A O 1
ATOM 2646 N N . PHE A 1 340 ? 31.002 -8.050 -42.533 1.00 68.75 340 PHE A N 1
ATOM 2647 C CA . PHE A 1 340 ? 30.715 -9.370 -43.078 1.00 68.75 340 PHE A CA 1
ATOM 2648 C C . PHE A 1 340 ? 30.035 -9.287 -44.449 1.00 68.75 340 PHE A C 1
ATOM 2650 O O . PHE A 1 340 ? 30.407 -10.015 -45.359 1.00 68.75 340 PHE A O 1
ATOM 2657 N N . THR A 1 341 ? 29.112 -8.346 -44.647 1.00 67.56 341 THR A N 1
ATOM 2658 C CA . THR A 1 341 ? 28.464 -8.099 -45.946 1.00 67.56 341 THR A CA 1
ATOM 2659 C C . THR A 1 341 ? 29.485 -7.662 -46.998 1.00 67.56 341 THR A C 1
ATOM 2661 O O . THR A 1 341 ? 29.448 -8.151 -48.126 1.00 67.56 341 THR A O 1
ATOM 2664 N N . LYS A 1 342 ? 30.450 -6.804 -46.630 1.00 72.12 342 LYS A N 1
ATOM 2665 C CA . LYS A 1 342 ? 31.579 -6.447 -47.509 1.00 72.12 342 LYS A CA 1
ATOM 2666 C C . LYS A 1 342 ? 32.428 -7.671 -47.867 1.00 72.12 342 LYS A C 1
ATOM 2668 O O . LYS A 1 342 ? 32.784 -7.839 -49.030 1.00 72.12 342 LYS A O 1
ATOM 2673 N N . LEU A 1 343 ? 32.719 -8.533 -46.890 1.00 69.38 343 LEU A N 1
ATOM 2674 C CA . LEU A 1 343 ? 33.482 -9.764 -47.103 1.00 69.38 343 LEU A CA 1
ATOM 2675 C C . LEU A 1 343 ? 32.738 -10.751 -48.014 1.00 69.38 343 LEU A C 1
ATOM 2677 O O . LEU A 1 343 ? 33.326 -11.241 -48.968 1.00 69.38 343 LEU A O 1
ATOM 2681 N N . VAL A 1 344 ? 31.449 -11.006 -47.770 1.00 67.75 344 VAL A N 1
ATOM 2682 C CA . VAL A 1 344 ? 30.610 -11.875 -48.615 1.00 67.75 344 VAL A CA 1
ATOM 2683 C C . VAL A 1 344 ? 30.514 -11.326 -50.036 1.00 67.75 344 VAL A C 1
ATOM 2685 O O . VAL A 1 344 ? 30.621 -12.095 -50.986 1.00 67.75 344 VAL A O 1
ATOM 2688 N N . GLY A 1 345 ? 30.386 -10.006 -50.203 1.00 70.31 345 GLY A N 1
ATOM 2689 C CA . GLY A 1 345 ? 30.427 -9.365 -51.519 1.00 70.31 345 GLY A CA 1
ATOM 2690 C C . GLY A 1 345 ? 31.730 -9.647 -52.275 1.00 70.31 345 GLY A C 1
ATOM 2691 O O . GLY A 1 345 ? 31.682 -10.023 -53.441 1.00 70.31 345 GLY A O 1
ATOM 2692 N N . ALA A 1 346 ? 32.878 -9.541 -51.598 1.00 71.44 346 ALA A N 1
ATOM 2693 C CA . ALA A 1 346 ? 34.187 -9.853 -52.177 1.00 71.44 346 ALA A CA 1
ATOM 2694 C C . ALA A 1 346 ? 34.391 -11.358 -52.439 1.00 71.44 346 ALA A C 1
ATOM 2696 O O . ALA A 1 346 ? 35.031 -11.742 -53.415 1.00 71.44 346 ALA A O 1
ATOM 2697 N N . VAL A 1 347 ? 33.837 -12.227 -51.589 1.00 68.94 347 VAL A N 1
ATOM 2698 C CA . VAL A 1 347 ? 33.896 -13.685 -51.774 1.00 68.94 347 VAL A CA 1
ATOM 2699 C C . VAL A 1 347 ? 33.009 -14.132 -52.935 1.00 68.94 347 VAL A C 1
ATOM 2701 O O . VAL A 1 347 ? 33.407 -15.013 -53.686 1.00 68.94 347 VAL A O 1
ATOM 2704 N N . ASN A 1 348 ? 31.853 -13.501 -53.145 1.00 67.06 348 ASN A N 1
ATOM 2705 C CA . ASN A 1 348 ? 30.939 -13.838 -54.238 1.00 67.06 348 ASN A CA 1
ATOM 2706 C C . ASN A 1 348 ? 31.464 -13.447 -55.629 1.00 67.06 348 ASN A C 1
ATOM 2708 O O . ASN A 1 348 ? 30.988 -14.005 -56.612 1.00 67.06 348 ASN A O 1
ATOM 2712 N N . SER A 1 349 ? 32.436 -12.534 -55.735 1.00 71.75 349 SER A N 1
ATOM 2713 C CA . SER A 1 349 ? 33.083 -12.194 -57.014 1.00 71.75 349 SER A CA 1
ATOM 2714 C C . SER A 1 349 ? 34.261 -13.107 -57.377 1.00 71.75 349 SER A C 1
ATOM 2716 O O . SER A 1 349 ? 34.654 -13.165 -58.540 1.00 71.75 349 SER A O 1
ATOM 2718 N N . LEU A 1 350 ? 34.821 -13.845 -56.410 1.00 70.25 350 LEU A N 1
ATOM 2719 C CA . LEU A 1 350 ? 35.961 -14.746 -56.634 1.00 70.25 350 LEU A CA 1
ATOM 2720 C C . LEU A 1 350 ? 35.662 -15.936 -57.571 1.00 70.25 350 LEU A C 1
ATOM 2722 O O . LEU A 1 350 ? 36.550 -16.277 -58.349 1.00 70.25 350 LEU A O 1
ATOM 2726 N N . PRO A 1 351 ? 34.479 -16.587 -57.551 1.00 66.06 351 PRO A N 1
ATOM 2727 C CA . PRO A 1 351 ? 34.173 -17.698 -58.452 1.00 66.06 351 PRO A CA 1
ATOM 2728 C C . PRO A 1 351 ? 34.267 -17.332 -59.936 1.00 66.06 351 PRO A C 1
ATOM 2730 O O . PRO A 1 351 ? 34.851 -18.094 -60.701 1.00 66.06 351 PRO A O 1
ATOM 2733 N N . ASP A 1 352 ? 33.767 -16.160 -60.336 1.00 70.19 352 ASP A N 1
ATOM 2734 C CA . ASP A 1 352 ? 33.816 -15.691 -61.730 1.00 70.19 352 ASP A CA 1
ATOM 2735 C C . ASP A 1 352 ? 35.253 -15.364 -62.173 1.00 70.19 352 ASP A C 1
ATOM 2737 O O . ASP A 1 352 ? 35.669 -15.671 -63.300 1.00 70.19 352 ASP A O 1
ATOM 2741 N N . GLU A 1 353 ? 36.053 -14.778 -61.276 1.00 73.06 353 GLU A N 1
ATOM 2742 C CA . GLU A 1 353 ? 37.479 -14.538 -61.516 1.00 73.06 353 GLU A CA 1
ATOM 2743 C C . GLU A 1 353 ? 38.263 -15.854 -61.623 1.00 73.06 353 GLU A C 1
ATOM 2745 O O . GLU A 1 353 ? 39.089 -16.013 -62.529 1.00 73.06 353 GLU A O 1
ATOM 2750 N N . LEU A 1 354 ? 37.965 -16.826 -60.754 1.00 69.25 354 LEU A N 1
ATOM 2751 C CA . LEU A 1 354 ? 38.549 -18.167 -60.776 1.00 69.25 354 LEU A CA 1
ATOM 2752 C C . LEU A 1 354 ? 38.142 -18.949 -62.031 1.00 69.25 354 LEU A C 1
ATOM 2754 O O . LEU A 1 354 ? 38.997 -19.614 -62.615 1.00 69.25 354 LEU A O 1
ATOM 2758 N N . ASP A 1 355 ? 36.897 -18.838 -62.501 1.00 68.81 355 ASP A N 1
ATOM 2759 C CA . ASP A 1 355 ? 36.440 -19.457 -63.752 1.00 68.81 355 ASP A CA 1
ATOM 2760 C C . ASP A 1 355 ? 37.156 -18.841 -64.961 1.00 68.81 355 ASP A C 1
ATOM 2762 O O . ASP A 1 355 ? 37.646 -19.559 -65.839 1.00 68.81 355 ASP A O 1
ATOM 2766 N N . THR A 1 356 ? 37.323 -17.517 -64.970 1.00 76.31 356 THR A N 1
ATOM 2767 C CA . THR A 1 356 ? 38.091 -16.813 -66.005 1.00 76.31 356 THR A CA 1
ATOM 2768 C C . THR A 1 356 ? 39.561 -17.239 -66.000 1.00 76.31 356 THR A C 1
ATOM 2770 O O . THR A 1 356 ? 40.153 -17.469 -67.061 1.00 76.31 356 THR A O 1
ATOM 2773 N N . MET A 1 357 ? 40.166 -17.365 -64.817 1.00 71.75 357 MET A N 1
ATOM 2774 C CA . MET A 1 357 ? 41.559 -17.779 -64.659 1.00 71.75 357 MET A CA 1
ATOM 2775 C C . MET A 1 357 ? 41.758 -19.247 -65.044 1.00 71.75 357 MET A C 1
ATOM 2777 O O . MET A 1 357 ? 42.675 -19.551 -65.803 1.00 71.75 357 MET A O 1
ATOM 2781 N N . SER A 1 358 ? 40.872 -20.139 -64.598 1.00 70.44 358 SER A N 1
ATOM 2782 C CA . SER A 1 358 ? 40.862 -21.564 -64.943 1.00 70.44 358 SER A CA 1
ATOM 2783 C C . SER A 1 358 ? 40.704 -21.767 -66.451 1.00 70.44 358 SER A C 1
ATOM 2785 O O . SER A 1 358 ? 41.471 -22.512 -67.065 1.00 70.44 358 SER A O 1
ATOM 2787 N N . PHE A 1 359 ? 39.793 -21.028 -67.093 1.00 72.81 359 PHE A N 1
ATOM 2788 C CA . PHE A 1 359 ? 39.617 -21.058 -68.543 1.00 72.81 359 PHE A CA 1
ATOM 2789 C C . PHE A 1 359 ? 40.878 -20.592 -69.290 1.00 72.81 359 PHE A C 1
ATOM 2791 O O . PHE A 1 359 ? 41.362 -21.296 -70.181 1.00 72.81 359 PHE A O 1
ATOM 2798 N N . LYS A 1 360 ? 41.464 -19.451 -68.893 1.00 75.75 360 LYS A N 1
ATOM 2799 C CA . LYS A 1 360 ? 42.709 -18.921 -69.483 1.00 75.75 360 LYS A CA 1
ATOM 2800 C C . LYS A 1 360 ? 43.915 -19.830 -69.244 1.00 75.75 360 LYS A C 1
ATOM 2802 O O . LYS A 1 360 ? 44.746 -19.969 -70.143 1.00 75.75 360 LYS A O 1
ATOM 2807 N N . LEU A 1 361 ? 44.013 -20.468 -68.078 1.00 70.62 361 LEU A N 1
ATOM 2808 C CA . LEU A 1 361 ? 45.056 -21.446 -67.753 1.00 70.62 361 LEU A CA 1
ATOM 2809 C C . LEU A 1 361 ? 44.890 -22.722 -68.570 1.00 70.62 361 LEU A C 1
ATOM 2811 O O . LEU A 1 361 ? 45.870 -23.217 -69.112 1.00 70.62 361 LEU A O 1
ATOM 2815 N N . LYS A 1 362 ? 43.664 -23.222 -68.741 1.00 70.19 362 LYS A N 1
ATOM 2816 C CA . LYS A 1 362 ? 43.376 -24.394 -69.578 1.00 70.19 362 LYS A CA 1
ATOM 2817 C C . LYS A 1 362 ? 43.673 -24.121 -71.053 1.00 70.19 362 LYS A C 1
ATOM 2819 O O . LYS A 1 362 ? 44.220 -24.980 -71.743 1.00 70.19 362 LYS A O 1
ATOM 2824 N N . GLN A 1 363 ? 43.350 -22.923 -71.536 1.00 73.62 363 GLN A N 1
ATOM 2825 C CA . GLN A 1 363 ? 43.678 -22.485 -72.891 1.00 73.62 363 GLN A CA 1
ATOM 2826 C C . GLN A 1 363 ? 45.194 -22.319 -73.072 1.00 73.62 363 GLN A C 1
ATOM 2828 O O . GLN A 1 363 ? 45.757 -22.866 -74.018 1.00 73.62 363 GLN A O 1
ATOM 2833 N N . SER A 1 364 ? 45.866 -21.641 -72.139 1.00 70.06 364 SER A N 1
ATOM 2834 C CA . SER A 1 364 ? 47.327 -21.501 -72.133 1.00 70.06 364 SER A CA 1
ATOM 2835 C C . SER A 1 364 ? 48.025 -22.855 -72.043 1.00 70.06 364 SER A C 1
ATOM 2837 O O . SER A 1 364 ? 48.958 -23.092 -72.795 1.00 70.06 364 SER A O 1
ATOM 2839 N N . SER A 1 365 ? 47.537 -23.777 -71.211 1.00 64.19 365 SER A N 1
ATOM 2840 C CA . SER A 1 365 ? 48.036 -25.152 -71.109 1.00 64.19 365 SER A CA 1
ATOM 2841 C C . SER A 1 365 ? 47.893 -25.897 -72.431 1.00 64.19 365 SER A C 1
ATOM 2843 O O . SER A 1 365 ? 48.856 -26.504 -72.880 1.00 64.19 365 SER A O 1
ATOM 2845 N N . LYS A 1 366 ? 46.758 -25.778 -73.134 1.00 68.56 366 LYS A N 1
ATOM 2846 C CA . LYS A 1 366 ? 46.613 -26.340 -74.487 1.00 68.56 366 LYS A CA 1
ATOM 2847 C C . LYS A 1 366 ? 47.595 -25.724 -75.483 1.00 68.56 366 LYS A C 1
ATOM 2849 O O . LYS A 1 366 ? 48.183 -26.458 -76.269 1.00 68.56 366 LYS A O 1
ATOM 2854 N N . HIS A 1 367 ? 47.792 -24.406 -75.452 1.00 69.62 367 HIS A N 1
ATOM 2855 C CA . HIS A 1 367 ? 48.740 -23.728 -76.339 1.00 69.62 367 HIS A CA 1
ATOM 2856 C C . HIS A 1 367 ? 50.189 -24.128 -76.047 1.00 69.62 367 HIS A C 1
ATOM 2858 O O . HIS A 1 367 ? 50.902 -24.509 -76.970 1.00 69.62 367 HIS A O 1
ATOM 2864 N N . VAL A 1 368 ? 50.596 -24.126 -74.778 1.00 65.56 368 VAL A N 1
ATOM 2865 C CA . VAL A 1 368 ? 51.904 -24.590 -74.298 1.00 65.56 368 VAL A CA 1
ATOM 2866 C C . VAL A 1 368 ? 52.086 -26.060 -74.656 1.00 65.56 368 VAL A C 1
ATOM 2868 O O . VAL A 1 368 ? 53.044 -26.389 -75.335 1.00 65.56 368 VAL A O 1
ATOM 2871 N N . SER A 1 369 ? 51.137 -26.934 -74.326 1.00 62.06 369 SER A N 1
ATOM 2872 C CA . SER A 1 369 ? 51.167 -28.349 -74.704 1.00 62.06 369 SER A CA 1
ATOM 2873 C C . SER A 1 369 ? 51.310 -28.524 -76.213 1.00 62.06 369 SER A C 1
ATOM 2875 O O . SER A 1 369 ? 52.175 -29.280 -76.618 1.00 62.06 369 SER A O 1
ATOM 2877 N N . SER A 1 370 ? 50.578 -27.784 -77.053 1.00 65.38 370 SER A N 1
ATOM 2878 C CA . SER A 1 370 ? 50.705 -27.876 -78.517 1.00 65.38 370 SER A CA 1
ATOM 2879 C C . SER A 1 370 ? 52.043 -27.351 -79.059 1.00 65.38 370 SER A C 1
ATOM 2881 O O . SER A 1 370 ? 52.643 -27.979 -79.929 1.00 65.38 370 SER A O 1
ATOM 2883 N N . ALA A 1 371 ? 52.551 -26.239 -78.515 1.00 63.84 371 ALA A N 1
ATOM 2884 C CA . ALA A 1 371 ? 53.839 -25.657 -78.888 1.00 63.84 371 ALA A CA 1
ATOM 2885 C C . ALA A 1 371 ? 55.006 -26.540 -78.432 1.00 63.84 371 ALA A C 1
ATOM 2887 O O . ALA A 1 371 ? 55.985 -26.708 -79.152 1.00 63.84 371 ALA A O 1
ATOM 2888 N N . PHE A 1 372 ? 54.879 -27.152 -77.255 1.00 58.97 372 PHE A N 1
ATOM 2889 C CA . PHE A 1 372 ? 55.849 -28.091 -76.726 1.00 58.97 372 PHE A CA 1
ATOM 2890 C C . PHE A 1 372 ? 55.680 -29.500 -77.289 1.00 58.97 372 PHE A C 1
ATOM 2892 O O . PHE A 1 372 ? 56.674 -30.198 -77.312 1.00 58.97 372 PHE A O 1
ATOM 2899 N N . GLN A 1 373 ? 54.525 -29.919 -77.817 1.00 59.62 373 GLN A N 1
ATOM 2900 C CA . GLN A 1 373 ? 54.382 -31.178 -78.567 1.00 59.62 373 GLN A CA 1
ATOM 2901 C C . GLN A 1 373 ? 55.257 -31.139 -79.828 1.00 59.62 373 GLN A C 1
ATOM 2903 O O . GLN A 1 373 ? 55.904 -32.124 -80.156 1.00 59.62 373 GLN A O 1
ATOM 2908 N N . ALA A 1 374 ? 55.349 -29.970 -80.472 1.00 59.22 374 ALA A N 1
ATOM 2909 C CA . ALA A 1 374 ? 56.247 -29.723 -81.600 1.00 59.22 374 ALA A CA 1
ATOM 2910 C C . ALA A 1 374 ? 57.744 -29.670 -81.211 1.00 59.22 374 ALA A C 1
ATOM 2912 O O . ALA A 1 374 ? 58.605 -29.771 -82.080 1.00 59.22 374 ALA A O 1
ATOM 2913 N N . ILE A 1 375 ? 58.066 -29.513 -79.919 1.00 53.66 375 ILE A N 1
ATOM 2914 C CA . ILE A 1 375 ? 59.438 -29.493 -79.364 1.00 53.66 375 ILE A CA 1
ATOM 2915 C C . ILE A 1 375 ? 59.780 -30.828 -78.654 1.00 53.66 375 ILE A C 1
ATOM 2917 O O . ILE A 1 375 ? 60.950 -31.198 -78.528 1.00 53.66 375 ILE A O 1
ATOM 2921 N N . ALA A 1 376 ? 58.770 -31.575 -78.199 1.00 48.19 376 ALA A N 1
ATOM 2922 C CA . ALA A 1 376 ? 58.860 -32.798 -77.401 1.00 48.19 376 ALA A CA 1
ATOM 2923 C C . ALA A 1 376 ? 59.327 -34.013 -78.202 1.00 48.19 376 ALA A C 1
ATOM 2925 O O . ALA A 1 376 ? 59.778 -34.979 -77.591 1.00 48.19 376 ALA A O 1
ATOM 2926 N N . ASP A 1 377 ? 59.361 -33.921 -79.534 1.00 53.75 377 ASP A N 1
ATOM 2927 C CA . ASP A 1 377 ? 60.136 -34.856 -80.353 1.00 53.75 377 ASP A CA 1
ATOM 2928 C C . ASP A 1 377 ? 61.642 -34.827 -79.994 1.00 53.75 377 ASP A C 1
ATOM 2930 O O . ASP A 1 377 ? 62.379 -35.702 -80.438 1.00 53.75 377 ASP A O 1
ATOM 2934 N N . ASN A 1 378 ? 62.117 -33.884 -79.151 1.00 52.47 378 ASN A N 1
ATOM 2935 C CA . ASN A 1 378 ? 63.505 -33.865 -78.667 1.00 52.47 378 ASN A CA 1
ATOM 2936 C C . ASN A 1 378 ? 63.779 -33.514 -77.183 1.00 52.47 378 ASN A C 1
ATOM 2938 O O . ASN A 1 378 ? 64.936 -33.619 -76.784 1.00 52.47 378 ASN A O 1
ATOM 2942 N N . THR A 1 379 ? 62.818 -33.142 -76.318 1.00 56.88 379 THR A N 1
ATOM 2943 C CA . THR A 1 379 ? 63.093 -32.975 -74.858 1.00 56.88 379 THR A CA 1
ATOM 2944 C C . THR A 1 379 ? 61.867 -33.210 -73.952 1.00 56.88 379 THR A C 1
ATOM 2946 O O . THR A 1 379 ? 60.774 -32.721 -74.218 1.00 56.88 379 THR A O 1
ATOM 2949 N N . GLY A 1 380 ? 62.049 -33.921 -72.827 1.00 58.75 380 GLY A N 1
ATOM 2950 C CA . GLY A 1 380 ? 60.971 -34.357 -71.915 1.00 58.75 380 GLY A CA 1
ATOM 2951 C C . GLY A 1 380 ? 60.350 -33.291 -70.990 1.00 58.75 380 GLY A C 1
ATOM 2952 O O . GLY A 1 380 ? 59.424 -33.597 -70.240 1.00 58.75 380 GLY A O 1
ATOM 2953 N N . SER A 1 381 ? 60.822 -32.042 -71.020 1.00 58.91 381 SER A N 1
ATOM 2954 C CA . SER A 1 381 ? 60.386 -30.987 -70.086 1.00 58.91 381 SER A CA 1
ATOM 2955 C C . SER A 1 381 ? 59.000 -30.400 -70.401 1.00 58.91 381 SER A C 1
ATOM 2957 O O . SER A 1 381 ? 58.317 -29.928 -69.495 1.00 58.91 381 SER A O 1
ATOM 2959 N N . GLY A 1 382 ? 58.550 -30.452 -71.660 1.00 61.12 382 GLY A N 1
ATOM 2960 C CA . GLY A 1 382 ? 57.263 -29.882 -72.086 1.00 61.12 382 GLY A CA 1
ATOM 2961 C C . GLY A 1 382 ? 56.035 -30.638 -71.566 1.00 61.12 382 GLY A C 1
ATOM 2962 O O . GLY A 1 382 ? 55.046 -30.022 -71.172 1.00 61.12 382 GLY A O 1
ATOM 2963 N N . ALA A 1 383 ? 56.121 -31.970 -71.487 1.00 63.75 383 ALA A N 1
ATOM 2964 C CA . ALA A 1 383 ? 55.058 -32.808 -70.928 1.00 63.75 383 ALA A CA 1
ATOM 2965 C C . ALA A 1 383 ? 54.851 -32.547 -69.426 1.00 63.75 383 ALA A C 1
ATOM 2967 O O . ALA A 1 383 ? 53.717 -32.527 -68.951 1.00 63.75 383 ALA A O 1
ATOM 2968 N N . LYS A 1 384 ? 55.941 -32.280 -68.693 1.00 66.12 384 LYS A N 1
ATOM 2969 C CA . LYS A 1 384 ? 55.898 -31.970 -67.260 1.00 66.12 384 LYS A CA 1
ATOM 2970 C C . LYS A 1 384 ? 55.205 -30.631 -66.980 1.00 66.12 384 LYS A C 1
ATOM 2972 O O . LYS A 1 384 ? 54.343 -30.575 -66.118 1.00 66.12 384 LYS A O 1
ATOM 2977 N N . ILE A 1 385 ? 55.494 -29.593 -67.770 1.00 66.81 385 ILE A N 1
ATOM 2978 C CA . ILE A 1 385 ? 54.834 -28.278 -67.646 1.00 66.81 385 ILE A CA 1
ATOM 2979 C C . ILE A 1 385 ? 53.326 -28.379 -67.937 1.00 66.81 385 ILE A C 1
ATOM 2981 O O . ILE A 1 385 ? 52.521 -27.745 -67.258 1.00 66.81 385 ILE A O 1
ATOM 2985 N N . GLY A 1 386 ? 52.927 -29.182 -68.929 1.00 67.50 386 GLY A N 1
ATOM 2986 C CA . GLY A 1 386 ? 51.511 -29.437 -69.212 1.00 67.50 386 GLY A CA 1
ATOM 2987 C C . GLY A 1 386 ? 50.786 -30.130 -68.053 1.00 67.50 386 GLY A C 1
ATOM 2988 O O . GLY A 1 386 ? 49.674 -29.727 -67.711 1.00 67.50 386 GLY A O 1
ATOM 2989 N N . ALA A 1 387 ? 51.434 -31.118 -67.425 1.00 69.81 387 ALA A N 1
ATOM 2990 C CA . ALA A 1 387 ? 50.917 -31.808 -66.244 1.00 69.81 387 ALA A CA 1
ATOM 2991 C C . ALA A 1 387 ? 50.798 -30.865 -65.032 1.00 69.81 387 ALA A C 1
ATOM 2993 O O . ALA A 1 387 ? 49.720 -30.774 -64.452 1.00 69.81 387 ALA A O 1
ATOM 2994 N N . ASP A 1 388 ? 51.837 -30.078 -64.730 1.00 73.50 388 ASP A N 1
ATOM 2995 C CA . ASP A 1 388 ? 51.823 -29.114 -63.619 1.00 73.50 388 ASP A CA 1
ATOM 2996 C C . ASP A 1 388 ? 50.707 -28.059 -63.797 1.00 73.50 388 ASP A C 1
ATOM 2998 O O . ASP A 1 388 ? 50.011 -27.700 -62.849 1.00 73.50 388 ASP A O 1
ATOM 3002 N N . LEU A 1 389 ? 50.468 -27.584 -65.027 1.00 69.12 389 LEU A N 1
ATOM 3003 C CA . LEU A 1 389 ? 49.358 -26.666 -65.324 1.00 69.12 389 LEU A CA 1
ATOM 3004 C C . LEU A 1 389 ? 47.979 -27.319 -65.155 1.00 69.12 389 LEU A C 1
ATOM 3006 O O . LEU A 1 389 ? 47.006 -26.631 -64.835 1.00 69.12 389 LEU A O 1
ATOM 3010 N N . GLN A 1 390 ? 47.878 -28.627 -65.381 1.00 69.12 390 GLN A N 1
ATOM 3011 C CA . GLN A 1 390 ? 46.645 -29.378 -65.180 1.00 69.12 390 GLN A CA 1
ATOM 3012 C C . GLN A 1 390 ? 46.376 -29.635 -63.692 1.00 69.12 390 GLN A C 1
ATOM 3014 O O . GLN A 1 390 ? 45.232 -29.487 -63.259 1.00 69.12 390 GLN A O 1
ATOM 3019 N N . ASP A 1 391 ? 47.420 -29.892 -62.902 1.00 76.00 391 ASP A N 1
ATOM 3020 C CA . ASP A 1 391 ? 47.338 -29.971 -61.441 1.00 76.00 391 ASP A CA 1
ATOM 3021 C C . ASP A 1 391 ? 46.941 -28.617 -60.830 1.00 76.00 391 ASP A C 1
ATOM 3023 O O . ASP A 1 391 ? 46.071 -28.561 -59.959 1.00 76.00 391 ASP A O 1
ATOM 3027 N N . ILE A 1 392 ? 47.476 -27.501 -61.346 1.00 71.81 392 ILE A N 1
ATOM 3028 C CA . ILE A 1 392 ? 47.062 -26.143 -60.945 1.00 71.81 392 ILE A CA 1
ATOM 3029 C C . ILE A 1 392 ? 45.586 -25.890 -61.292 1.00 71.81 392 ILE A C 1
ATOM 3031 O O . ILE A 1 392 ? 44.843 -25.354 -60.469 1.00 71.81 392 ILE A O 1
ATOM 3035 N N . ALA A 1 393 ? 45.123 -26.296 -62.477 1.00 67.44 393 ALA A N 1
ATOM 3036 C CA . ALA A 1 393 ? 43.713 -26.164 -62.853 1.00 67.44 393 ALA A CA 1
ATOM 3037 C C . ALA A 1 393 ? 42.787 -27.007 -61.952 1.00 67.44 393 ALA A C 1
ATOM 3039 O O . ALA A 1 393 ? 41.692 -26.563 -61.588 1.00 67.44 393 ALA A O 1
ATOM 3040 N N . HIS A 1 394 ? 43.231 -28.199 -61.544 1.00 73.12 394 HIS A N 1
ATOM 3041 C CA . HIS A 1 394 ? 42.505 -29.032 -60.587 1.00 73.12 394 HIS A CA 1
ATOM 3042 C C . HIS A 1 394 ? 42.481 -28.398 -59.184 1.00 73.12 394 HIS A C 1
ATOM 3044 O O . HIS A 1 394 ? 41.433 -28.361 -58.540 1.00 73.12 394 HIS A O 1
ATOM 3050 N N . ALA A 1 395 ? 43.599 -27.835 -58.719 1.00 71.31 395 ALA A N 1
ATOM 3051 C CA . ALA A 1 395 ? 43.679 -27.129 -57.438 1.00 71.31 395 ALA A CA 1
ATOM 3052 C C . ALA A 1 395 ? 42.784 -25.874 -57.396 1.00 71.31 395 ALA A C 1
ATOM 3054 O O . ALA A 1 395 ? 42.131 -25.608 -56.385 1.00 71.31 395 ALA A O 1
ATOM 3055 N N . LEU A 1 396 ? 42.681 -25.135 -58.506 1.00 68.25 396 LEU A N 1
ATOM 3056 C CA . LEU A 1 396 ? 41.753 -24.006 -58.648 1.00 68.25 396 LEU A CA 1
ATOM 3057 C C . LEU A 1 396 ? 40.283 -24.448 -58.605 1.00 68.25 396 LEU A C 1
ATOM 3059 O O . LEU A 1 396 ? 39.453 -23.744 -58.036 1.00 68.25 396 LEU A O 1
ATOM 3063 N N . THR A 1 397 ? 39.965 -25.633 -59.133 1.00 68.00 397 THR A N 1
ATOM 3064 C CA . THR A 1 397 ? 38.606 -26.203 -59.063 1.00 68.00 397 THR A CA 1
ATOM 3065 C C . THR A 1 397 ? 38.222 -26.561 -57.619 1.00 68.00 397 THR A C 1
ATOM 3067 O O . THR A 1 397 ? 37.131 -26.220 -57.173 1.00 68.00 397 THR A O 1
ATOM 3070 N N . ASN A 1 398 ? 39.142 -27.140 -56.840 1.00 71.00 398 ASN A N 1
ATOM 3071 C CA . ASN A 1 398 ? 38.921 -27.405 -55.409 1.00 71.00 398 ASN A CA 1
ATOM 3072 C C . ASN A 1 398 ? 38.834 -26.102 -54.581 1.00 71.00 398 ASN A C 1
ATOM 3074 O O . ASN A 1 398 ? 38.085 -26.008 -53.606 1.00 71.00 398 ASN A O 1
ATOM 3078 N N . THR A 1 399 ? 39.583 -25.068 -54.981 1.00 67.62 399 THR A N 1
ATOM 3079 C CA . THR A 1 399 ? 39.509 -23.730 -54.370 1.00 67.62 399 THR A CA 1
ATOM 3080 C C . THR A 1 399 ? 38.139 -23.093 -54.621 1.00 67.62 399 THR A C 1
ATOM 3082 O O . THR A 1 399 ? 37.569 -22.507 -53.705 1.00 67.62 399 THR A O 1
ATOM 3085 N N . LYS A 1 400 ? 37.560 -23.272 -55.816 1.00 67.88 400 LYS A N 1
ATOM 3086 C CA . LYS A 1 400 ? 36.194 -22.832 -56.145 1.00 67.88 400 LYS A CA 1
ATOM 3087 C C . LYS A 1 400 ? 35.147 -23.469 -55.233 1.00 67.88 400 LYS A C 1
ATOM 3089 O O . LYS A 1 400 ? 34.337 -22.744 -54.668 1.00 67.88 400 LYS A O 1
ATOM 3094 N N . GLU A 1 401 ? 35.193 -24.787 -55.046 1.00 67.94 401 GLU A N 1
ATOM 3095 C CA . GLU A 1 401 ? 34.263 -25.492 -54.149 1.00 67.94 401 GLU A CA 1
ATOM 3096 C C . GLU A 1 401 ? 34.351 -24.951 -52.711 1.00 67.94 401 GLU A C 1
ATOM 3098 O O . GLU A 1 401 ? 33.338 -24.719 -52.054 1.00 67.94 401 GLU A O 1
ATOM 3103 N N . THR A 1 402 ? 35.566 -24.645 -52.250 1.00 65.75 402 THR A N 1
ATOM 3104 C CA . THR A 1 402 ? 35.787 -24.029 -50.933 1.00 65.75 402 THR A CA 1
ATOM 3105 C C . THR A 1 402 ? 35.205 -22.608 -50.857 1.00 65.75 402 THR A C 1
ATOM 3107 O O . THR A 1 402 ? 34.569 -22.250 -49.867 1.00 65.75 402 THR A O 1
ATOM 3110 N N . VAL A 1 403 ? 35.369 -21.792 -51.904 1.00 63.84 403 VAL A N 1
ATOM 3111 C CA . VAL A 1 403 ? 34.789 -20.436 -51.999 1.00 63.84 403 VAL A CA 1
ATOM 3112 C C . VAL A 1 403 ? 33.256 -20.482 -52.034 1.00 63.84 403 VAL A C 1
ATOM 3114 O O . VAL A 1 403 ? 32.603 -19.671 -51.378 1.00 63.84 403 VAL A O 1
ATOM 3117 N N . GLU A 1 404 ? 32.669 -21.458 -52.725 1.00 63.56 404 GLU A N 1
ATOM 3118 C CA . GLU A 1 404 ? 31.219 -21.674 -52.786 1.00 63.56 404 GLU A CA 1
ATOM 3119 C C . GLU A 1 404 ? 30.648 -22.110 -51.424 1.00 63.56 404 GLU A C 1
ATOM 3121 O O . GLU A 1 404 ? 29.603 -21.620 -50.989 1.00 63.56 404 GLU A O 1
ATOM 3126 N N . GLN A 1 405 ? 31.373 -22.949 -50.677 1.00 65.88 405 GLN A N 1
ATOM 3127 C CA . GLN A 1 405 ? 31.024 -23.288 -49.293 1.00 65.88 405 GLN A CA 1
ATOM 3128 C C . GLN A 1 405 ? 31.100 -22.070 -48.354 1.00 65.88 405 GLN A C 1
ATOM 3130 O O . GLN A 1 405 ? 30.199 -21.879 -47.533 1.00 65.88 405 GLN A O 1
ATOM 3135 N N . ILE A 1 406 ? 32.119 -21.212 -48.490 1.00 61.69 406 ILE A N 1
ATOM 3136 C CA . ILE A 1 406 ? 32.244 -19.964 -47.711 1.00 61.69 406 ILE A CA 1
ATOM 3137 C C . ILE A 1 406 ? 31.116 -18.981 -48.066 1.00 61.69 406 ILE A C 1
ATOM 3139 O O . ILE A 1 406 ? 30.564 -18.339 -47.172 1.00 61.69 406 ILE A O 1
ATOM 3143 N N . SER A 1 407 ? 30.724 -18.893 -49.338 1.00 61.53 407 SER A N 1
ATOM 3144 C CA . SER A 1 407 ? 29.580 -18.090 -49.791 1.00 61.53 407 SER A CA 1
ATOM 3145 C C . SER A 1 407 ? 28.255 -18.576 -49.182 1.00 61.53 407 SER A C 1
ATOM 3147 O O . SER A 1 407 ? 27.504 -17.783 -48.605 1.00 61.53 407 SER A O 1
ATOM 3149 N N . ASN A 1 408 ? 28.001 -19.890 -49.203 1.00 61.00 408 ASN A N 1
ATOM 3150 C CA . ASN A 1 408 ? 26.823 -20.499 -48.576 1.00 61.00 408 ASN A CA 1
ATOM 3151 C C . ASN A 1 408 ? 26.790 -20.280 -47.054 1.00 61.00 408 ASN A C 1
ATOM 3153 O O . ASN A 1 408 ? 25.741 -19.952 -46.492 1.00 61.00 408 ASN A O 1
ATOM 3157 N N . PHE A 1 409 ? 27.939 -20.394 -46.383 1.00 61.12 409 PHE A N 1
ATOM 3158 C CA . PHE A 1 409 ? 28.075 -20.017 -44.976 1.00 61.12 409 PHE A CA 1
ATOM 3159 C C . PHE A 1 409 ? 27.770 -18.524 -44.762 1.00 61.12 409 PHE A C 1
ATOM 3161 O O . PHE A 1 409 ? 27.042 -18.168 -43.834 1.00 61.12 409 PHE A O 1
ATOM 3168 N N . GLY A 1 410 ? 28.235 -17.662 -45.670 1.00 52.62 410 GLY A N 1
ATOM 3169 C CA . GLY A 1 410 ? 27.926 -16.236 -45.716 1.00 52.62 410 GLY A CA 1
ATOM 3170 C C . GLY A 1 410 ? 26.428 -15.941 -45.718 1.00 52.62 410 GLY A C 1
ATOM 3171 O O . GLY A 1 410 ? 25.941 -15.203 -44.862 1.00 52.62 410 GLY A O 1
ATOM 3172 N N . MET A 1 411 ? 25.670 -16.593 -46.603 1.00 58.91 411 MET A N 1
ATOM 3173 C CA . MET A 1 411 ? 24.207 -16.473 -46.638 1.00 58.91 411 MET A CA 1
ATOM 3174 C C . MET A 1 411 ? 23.546 -16.898 -45.317 1.00 58.91 411 MET A C 1
ATOM 3176 O O . MET A 1 411 ? 22.583 -16.269 -44.865 1.00 58.91 411 MET A O 1
ATOM 3180 N N . HIS A 1 412 ? 24.067 -17.939 -44.663 1.00 55.78 412 HIS A N 1
ATOM 3181 C CA . HIS A 1 412 ? 23.531 -18.431 -43.393 1.00 55.78 412 HIS A CA 1
ATOM 3182 C C . HIS A 1 412 ? 23.826 -17.483 -42.216 1.00 55.78 412 HIS A C 1
ATOM 3184 O O . HIS A 1 412 ? 22.987 -17.312 -41.324 1.00 55.78 412 HIS A O 1
ATOM 3190 N N . VAL A 1 413 ? 24.986 -16.825 -42.216 1.00 54.78 413 VAL A N 1
ATOM 3191 C CA . VAL A 1 413 ? 25.335 -15.781 -41.240 1.00 54.78 413 VAL A CA 1
ATOM 3192 C C . VAL A 1 413 ? 24.463 -14.542 -41.457 1.00 54.78 413 VAL A C 1
ATOM 3194 O O . VAL A 1 413 ? 23.845 -14.069 -40.503 1.00 54.78 413 VAL A O 1
ATOM 3197 N N . THR A 1 414 ? 24.287 -14.083 -42.702 1.00 52.81 414 THR A N 1
ATOM 3198 C CA . THR A 1 414 ? 23.385 -12.965 -43.036 1.00 52.81 414 THR A CA 1
ATOM 3199 C C . THR A 1 414 ? 21.939 -13.238 -42.596 1.00 52.81 414 THR A C 1
ATOM 3201 O O . THR A 1 414 ? 21.294 -12.360 -42.024 1.00 52.81 414 THR A O 1
ATOM 3204 N N . SER A 1 415 ? 21.422 -14.462 -42.777 1.00 53.56 415 SER A N 1
ATOM 3205 C CA . SER A 1 415 ? 20.071 -14.823 -42.306 1.00 53.56 415 SER A CA 1
ATOM 3206 C C . SER A 1 415 ? 19.948 -14.837 -40.775 1.00 53.56 415 SER A C 1
ATOM 3208 O O . SER A 1 415 ? 18.883 -14.560 -40.222 1.00 53.56 415 SER A O 1
ATOM 3210 N N . THR A 1 416 ? 21.034 -15.155 -40.069 1.00 50.59 416 THR A N 1
ATOM 3211 C CA . THR A 1 416 ? 21.080 -15.174 -38.601 1.00 50.59 416 THR A CA 1
ATOM 3212 C C . THR A 1 416 ? 21.097 -13.754 -38.041 1.00 50.59 416 THR A C 1
ATOM 3214 O O . THR A 1 416 ? 20.331 -13.455 -37.130 1.00 50.59 416 THR A O 1
ATOM 3217 N N . PHE A 1 417 ? 21.859 -12.847 -38.651 1.00 52.09 417 PHE A N 1
ATOM 3218 C CA . PHE A 1 417 ? 21.822 -11.427 -38.297 1.00 52.09 417 PHE A CA 1
ATOM 3219 C C . PHE A 1 417 ? 20.469 -10.774 -38.601 1.00 52.09 417 PHE A C 1
ATOM 3221 O O . PHE A 1 417 ? 19.983 -10.004 -37.783 1.00 52.09 417 PHE A O 1
ATOM 3228 N N . LYS A 1 418 ? 19.801 -11.135 -39.705 1.00 54.22 418 LYS A N 1
ATOM 3229 C CA . LYS A 1 418 ? 18.442 -10.644 -39.998 1.00 54.22 418 LYS A CA 1
ATOM 3230 C C . LYS A 1 418 ? 17.416 -11.093 -38.947 1.00 54.22 418 LYS A C 1
ATOM 3232 O O . LYS A 1 418 ? 16.503 -10.351 -38.593 1.00 54.22 418 LYS A O 1
ATOM 3237 N N . ARG A 1 419 ? 17.581 -12.304 -38.400 1.00 52.59 419 ARG A N 1
ATOM 3238 C CA . ARG A 1 419 ? 16.787 -12.778 -37.253 1.00 52.59 419 ARG A CA 1
ATOM 3239 C C . ARG A 1 419 ? 17.102 -12.009 -35.969 1.00 52.59 419 ARG A C 1
ATOM 3241 O O . ARG A 1 419 ? 16.180 -11.735 -35.213 1.00 52.59 419 ARG A O 1
ATOM 3248 N N . LEU A 1 420 ? 18.361 -11.632 -35.747 1.00 51.19 420 LEU A N 1
ATOM 3249 C CA . LEU A 1 420 ? 18.769 -10.803 -34.608 1.00 51.19 420 LEU A CA 1
ATOM 3250 C C . LEU A 1 420 ? 18.198 -9.377 -34.700 1.00 51.19 420 LEU A C 1
ATOM 3252 O O . LEU A 1 420 ? 17.716 -8.849 -33.709 1.00 51.19 420 LEU A O 1
ATOM 3256 N N . GLU A 1 421 ? 18.177 -8.791 -35.897 1.00 51.19 421 GLU A N 1
ATOM 3257 C CA . GLU A 1 421 ? 17.528 -7.503 -36.177 1.00 51.19 421 GLU A CA 1
ATOM 3258 C C . GLU A 1 421 ? 16.021 -7.562 -35.887 1.00 51.19 421 GLU A C 1
ATOM 3260 O O . GLU A 1 421 ? 15.490 -6.687 -35.208 1.00 51.19 421 GLU A O 1
ATOM 3265 N N . THR A 1 422 ? 15.358 -8.646 -36.312 1.00 53.88 422 THR A N 1
ATOM 3266 C CA . THR A 1 422 ? 13.934 -8.899 -36.016 1.00 53.88 422 THR A CA 1
ATOM 3267 C C . THR A 1 422 ? 13.688 -9.065 -34.511 1.00 53.88 422 THR A C 1
ATOM 3269 O O . THR A 1 422 ? 12.683 -8.596 -33.986 1.00 53.88 422 THR A O 1
ATOM 3272 N N . PHE A 1 423 ? 14.604 -9.728 -33.798 1.00 51.19 423 PHE A N 1
ATOM 3273 C CA . PHE A 1 423 ? 14.549 -9.855 -32.340 1.00 51.19 423 PHE A CA 1
ATOM 3274 C C . PHE A 1 423 ? 14.710 -8.495 -31.647 1.00 51.19 423 PHE A C 1
ATOM 3276 O O . PHE A 1 423 ? 13.988 -8.223 -30.693 1.00 51.19 423 PHE A O 1
ATOM 3283 N N . ASN A 1 424 ? 15.591 -7.627 -32.152 1.00 49.38 424 ASN A N 1
ATOM 3284 C CA . ASN A 1 424 ? 15.787 -6.285 -31.605 1.00 49.38 424 ASN A CA 1
ATOM 3285 C C . ASN A 1 424 ? 14.520 -5.426 -31.743 1.00 49.38 424 ASN A C 1
ATOM 3287 O O . ASN A 1 424 ? 14.092 -4.811 -30.774 1.00 49.38 424 ASN A O 1
ATOM 3291 N N . THR A 1 425 ? 13.851 -5.480 -32.901 1.00 52.75 425 THR A N 1
ATOM 3292 C CA . THR A 1 425 ? 12.560 -4.791 -33.112 1.00 52.75 425 THR A CA 1
ATOM 3293 C C . THR A 1 425 ? 11.468 -5.315 -32.175 1.00 52.75 425 THR A C 1
ATOM 3295 O O . THR A 1 425 ? 10.629 -4.555 -31.697 1.00 52.75 425 THR A O 1
ATOM 3298 N N . LEU A 1 426 ? 11.477 -6.622 -31.891 1.00 50.31 426 LEU A N 1
ATOM 3299 C CA . LEU A 1 426 ? 10.528 -7.240 -30.964 1.00 50.31 426 LEU A CA 1
ATOM 3300 C C . LEU A 1 426 ? 10.788 -6.823 -29.507 1.00 50.31 426 LEU A C 1
ATOM 3302 O O . LEU A 1 426 ? 9.841 -6.614 -28.752 1.00 50.31 426 LEU A O 1
ATOM 3306 N N . MET A 1 427 ? 12.060 -6.697 -29.117 1.00 49.38 427 MET A N 1
ATOM 3307 C CA . MET A 1 427 ? 12.462 -6.191 -27.802 1.00 49.38 427 MET A CA 1
ATOM 3308 C C . MET A 1 427 ? 12.064 -4.727 -27.623 1.00 49.38 427 MET A C 1
ATOM 3310 O O . MET A 1 427 ? 11.526 -4.383 -26.580 1.00 49.38 427 MET A O 1
ATOM 3314 N N . GLU A 1 428 ? 12.234 -3.898 -28.649 1.00 51.59 428 GLU A N 1
ATOM 3315 C CA . GLU A 1 428 ? 11.809 -2.494 -28.654 1.00 51.59 428 GLU A CA 1
ATOM 3316 C C . GLU A 1 428 ? 10.282 -2.365 -28.485 1.00 51.59 428 GLU A C 1
ATOM 3318 O O . GLU A 1 428 ? 9.804 -1.602 -27.646 1.00 51.59 428 GLU A O 1
ATOM 3323 N N . GLN A 1 429 ? 9.500 -3.215 -29.167 1.00 51.81 429 GLN A N 1
ATOM 3324 C CA . GLN A 1 429 ? 8.056 -3.339 -28.922 1.00 51.81 429 GLN A CA 1
ATOM 3325 C C . GLN A 1 429 ? 7.726 -3.773 -27.488 1.00 51.81 429 GLN A C 1
ATOM 3327 O O . GLN A 1 429 ? 6.764 -3.275 -26.907 1.00 51.81 429 GLN A O 1
ATOM 3332 N N . HIS A 1 430 ? 8.484 -4.707 -26.912 1.00 47.50 430 HIS A N 1
ATOM 3333 C CA . HIS A 1 430 ? 8.264 -5.168 -25.541 1.00 47.50 430 HIS A CA 1
ATOM 3334 C C . HIS A 1 430 ? 8.622 -4.087 -24.507 1.00 47.50 430 HIS A C 1
ATOM 3336 O O . HIS A 1 430 ? 7.935 -3.967 -23.493 1.00 47.50 430 HIS A O 1
ATOM 3342 N N . THR A 1 431 ? 9.648 -3.272 -24.767 1.00 48.25 431 THR A N 1
ATOM 3343 C CA . THR A 1 431 ? 9.990 -2.082 -23.972 1.00 48.25 431 THR A CA 1
ATOM 3344 C C . THR A 1 431 ? 8.863 -1.050 -24.033 1.00 48.25 431 THR A C 1
ATOM 3346 O O . THR A 1 431 ? 8.417 -0.574 -22.991 1.00 48.25 431 THR A O 1
ATOM 3349 N N . GLN A 1 432 ? 8.299 -0.799 -25.220 1.00 48.62 432 GLN A N 1
ATOM 3350 C CA . GLN A 1 432 ? 7.129 0.072 -25.389 1.00 48.62 432 GLN A CA 1
ATOM 3351 C C . GLN A 1 432 ? 5.912 -0.436 -24.595 1.00 48.62 432 GLN A C 1
ATOM 3353 O O . GLN A 1 432 ? 5.217 0.333 -23.940 1.00 48.62 432 GLN A O 1
ATOM 3358 N N . LEU A 1 433 ? 5.676 -1.750 -24.606 1.00 48.72 433 LEU A N 1
ATOM 3359 C CA . LEU A 1 433 ? 4.559 -2.377 -23.897 1.00 48.72 433 LEU A CA 1
ATOM 3360 C C . LEU A 1 433 ? 4.745 -2.339 -22.367 1.00 48.72 433 LEU A C 1
ATOM 3362 O O . LEU A 1 433 ? 3.774 -2.199 -21.627 1.00 48.72 433 LEU A O 1
ATOM 3366 N N . MET A 1 434 ? 5.991 -2.414 -21.884 1.00 44.72 434 MET A N 1
ATOM 3367 C CA . MET A 1 434 ? 6.339 -2.168 -20.477 1.00 44.72 434 MET A CA 1
ATOM 3368 C C . MET A 1 434 ? 6.129 -0.695 -20.087 1.00 44.72 434 MET A C 1
ATOM 3370 O O . MET A 1 434 ? 5.659 -0.426 -18.982 1.00 44.72 434 MET A O 1
ATOM 3374 N N . ALA A 1 435 ? 6.402 0.253 -20.989 1.00 48.12 435 ALA A N 1
ATOM 3375 C CA . ALA A 1 435 ? 6.099 1.669 -20.778 1.00 48.12 435 ALA A CA 1
ATOM 3376 C C . ALA A 1 435 ? 4.580 1.926 -20.694 1.00 48.12 435 ALA A C 1
ATOM 3378 O O . ALA A 1 435 ? 4.120 2.603 -19.772 1.00 48.12 435 ALA A O 1
ATOM 3379 N N . ASP A 1 436 ? 3.785 1.302 -21.569 1.00 49.06 436 ASP A N 1
ATOM 3380 C CA . ASP A 1 436 ? 2.315 1.346 -21.512 1.00 49.06 436 ASP A CA 1
ATOM 3381 C C . ASP A 1 436 ? 1.768 0.721 -20.212 1.00 49.06 436 ASP A C 1
ATOM 3383 O O . ASP A 1 436 ? 0.801 1.214 -19.626 1.00 49.06 436 ASP A O 1
ATOM 3387 N N . MET A 1 437 ? 2.417 -0.330 -19.701 1.00 41.47 437 MET A N 1
ATOM 3388 C CA . MET A 1 437 ? 2.097 -0.949 -18.410 1.00 41.47 437 MET A CA 1
ATOM 3389 C C . MET A 1 437 ? 2.441 -0.033 -17.217 1.00 41.47 437 MET A C 1
ATOM 3391 O O . MET A 1 437 ? 1.728 -0.039 -16.213 1.00 41.47 437 MET A O 1
ATOM 3395 N N . GLY A 1 438 ? 3.454 0.830 -17.346 1.00 45.41 438 GLY A N 1
ATOM 3396 C CA . GLY A 1 438 ? 3.687 1.960 -16.437 1.00 45.41 438 GLY A CA 1
ATOM 3397 C C . GLY A 1 438 ? 2.547 2.989 -16.461 1.00 45.41 438 GLY A C 1
ATOM 3398 O O . GLY A 1 438 ? 2.160 3.507 -15.415 1.00 45.41 438 GLY A O 1
ATOM 3399 N N . GLY A 1 439 ? 1.927 3.211 -17.624 1.00 46.31 439 GLY A N 1
ATOM 3400 C CA . GLY A 1 439 ? 0.694 3.995 -17.752 1.00 46.31 439 GLY A CA 1
ATOM 3401 C C . GLY A 1 439 ? -0.497 3.375 -17.008 1.00 46.31 439 GLY A C 1
ATOM 3402 O O . GLY A 1 439 ? -1.255 4.090 -16.356 1.00 46.31 439 GLY A O 1
ATOM 3403 N N . VAL A 1 440 ? -0.631 2.044 -17.024 1.00 44.22 440 VAL A N 1
ATOM 3404 C CA . VAL A 1 440 ? -1.635 1.317 -16.219 1.00 44.22 440 VAL A CA 1
ATOM 3405 C C . VAL A 1 440 ? -1.353 1.450 -14.719 1.00 44.22 440 VAL A C 1
ATOM 3407 O O . VAL A 1 440 ? -2.279 1.683 -13.947 1.00 44.22 440 VAL A O 1
ATOM 3410 N N . ALA A 1 441 ? -0.085 1.395 -14.299 1.00 40.53 441 ALA A N 1
ATOM 3411 C CA . ALA A 1 441 ? 0.293 1.645 -12.907 1.00 40.53 441 ALA A CA 1
ATOM 3412 C C . ALA A 1 441 ? -0.056 3.078 -12.458 1.00 40.53 441 ALA A C 1
ATOM 3414 O O . ALA A 1 441 ? -0.484 3.274 -11.323 1.00 40.53 441 ALA A O 1
ATOM 3415 N N . GLN A 1 442 ? 0.054 4.070 -13.347 1.00 40.38 442 GLN A N 1
ATOM 3416 C CA . GLN A 1 442 ? -0.383 5.442 -13.077 1.00 40.38 442 GLN A CA 1
ATOM 3417 C C . GLN A 1 442 ? -1.907 5.536 -12.908 1.00 40.38 442 GLN A C 1
ATOM 3419 O O . GLN A 1 442 ? -2.378 6.195 -11.983 1.00 40.38 442 GLN A O 1
ATOM 3424 N N . VAL A 1 443 ? -2.675 4.828 -13.747 1.00 49.53 443 VAL A N 1
ATOM 3425 C CA . VAL A 1 443 ? -4.137 4.719 -13.613 1.00 49.53 443 VAL A CA 1
ATOM 3426 C C . VAL A 1 443 ? -4.517 4.068 -12.283 1.00 49.53 443 VAL A C 1
ATOM 3428 O O . VAL A 1 443 ? -5.406 4.582 -11.613 1.00 49.53 443 VAL A O 1
ATOM 3431 N N . ASP A 1 444 ? -3.829 3.007 -11.854 1.00 41.09 444 ASP A N 1
ATOM 3432 C CA . ASP A 1 444 ? -4.063 2.361 -10.554 1.00 41.09 444 ASP A CA 1
ATOM 3433 C C . ASP A 1 444 ? -3.652 3.251 -9.367 1.00 41.09 444 ASP A C 1
ATOM 3435 O O . ASP A 1 444 ? -4.343 3.273 -8.346 1.00 41.09 444 ASP A O 1
ATOM 3439 N N . ILE A 1 445 ? -2.573 4.034 -9.487 1.00 46.06 445 ILE A N 1
ATOM 3440 C CA . ILE A 1 445 ? -2.168 5.038 -8.486 1.00 46.06 445 ILE A CA 1
ATOM 3441 C C . ILE A 1 445 ? -3.213 6.159 -8.383 1.00 46.06 445 ILE A C 1
ATOM 3443 O O . ILE A 1 445 ? -3.540 6.596 -7.274 1.00 46.06 445 ILE A O 1
ATOM 3447 N N . ASP A 1 446 ? -3.763 6.614 -9.507 1.00 51.00 446 ASP A N 1
ATOM 3448 C CA . ASP A 1 446 ? -4.829 7.615 -9.533 1.00 51.00 446 ASP A CA 1
ATOM 3449 C C . ASP A 1 446 ? -6.152 7.041 -9.005 1.00 51.00 446 ASP A C 1
ATOM 3451 O O . ASP A 1 446 ? -6.831 7.704 -8.216 1.00 51.00 446 ASP A O 1
ATOM 3455 N N . LEU A 1 447 ? -6.467 5.775 -9.308 1.00 50.09 447 LEU A N 1
ATOM 3456 C CA . LEU A 1 447 ? -7.594 5.049 -8.716 1.00 50.09 447 LEU A CA 1
ATOM 3457 C C . LEU A 1 447 ? -7.429 4.903 -7.196 1.00 50.09 447 LEU A C 1
ATOM 3459 O O . LEU A 1 447 ? -8.388 5.063 -6.441 1.00 50.09 447 LEU A O 1
ATOM 3463 N N . ALA A 1 448 ? -6.212 4.624 -6.722 1.00 41.12 448 ALA A N 1
ATOM 3464 C CA . ALA A 1 448 ? -5.899 4.517 -5.300 1.00 41.12 448 ALA A CA 1
ATOM 3465 C C . ALA A 1 448 ? -6.026 5.872 -4.585 1.00 41.12 448 ALA A C 1
ATOM 3467 O O . ALA A 1 448 ? -6.600 5.936 -3.495 1.00 41.12 448 ALA A O 1
ATOM 3468 N N . LYS A 1 449 ? -5.568 6.970 -5.203 1.00 49.41 449 LYS A N 1
ATOM 3469 C CA . LYS A 1 449 ? -5.794 8.339 -4.698 1.00 49.41 449 LYS A CA 1
ATOM 3470 C C . LYS A 1 449 ? -7.280 8.694 -4.658 1.00 49.41 449 LYS A C 1
ATOM 3472 O O . LYS A 1 449 ? -7.730 9.290 -3.678 1.00 49.41 449 LYS A O 1
ATOM 3477 N N . GLN A 1 450 ? -8.042 8.310 -5.682 1.00 53.81 450 GLN A N 1
ATOM 3478 C CA . GLN A 1 450 ? -9.487 8.524 -5.738 1.00 53.81 450 GLN A CA 1
ATOM 3479 C C . GLN A 1 450 ? -10.209 7.753 -4.622 1.00 53.81 450 GLN A C 1
ATOM 3481 O O . GLN A 1 450 ? -10.988 8.347 -3.876 1.00 53.81 450 GLN A O 1
ATOM 3486 N N . HIS A 1 451 ? -9.886 6.471 -4.422 1.00 47.78 451 HIS A N 1
ATOM 3487 C CA . HIS A 1 451 ? -10.418 5.688 -3.303 1.00 47.78 451 HIS A CA 1
ATOM 3488 C C . HIS A 1 451 ? -10.035 6.283 -1.942 1.00 47.78 451 HIS A C 1
ATOM 3490 O O . HIS A 1 451 ? -10.850 6.284 -1.020 1.00 47.78 451 HIS A O 1
ATOM 3496 N N . GLN A 1 452 ? -8.825 6.830 -1.796 1.00 42.88 452 GLN A N 1
ATOM 3497 C CA . GLN A 1 452 ? -8.407 7.490 -0.559 1.00 42.88 452 GLN A CA 1
ATOM 3498 C C . GLN A 1 452 ? -9.242 8.753 -0.273 1.00 42.88 452 GLN A C 1
ATOM 3500 O O . GLN A 1 452 ? -9.599 9.005 0.881 1.00 42.88 452 GLN A O 1
ATOM 3505 N N . GLN A 1 453 ? -9.599 9.525 -1.306 1.00 54.16 453 GLN A N 1
ATOM 3506 C CA . GLN A 1 453 ? -10.492 10.683 -1.185 1.00 54.16 453 GLN A CA 1
ATOM 3507 C C . GLN A 1 453 ? -11.937 10.284 -0.862 1.00 54.16 453 GLN A C 1
ATOM 3509 O O . GLN A 1 453 ? -12.547 10.892 0.019 1.00 54.16 453 GLN A O 1
ATOM 3514 N N . GLU A 1 454 ? -12.479 9.249 -1.507 1.00 53.62 454 GLU A N 1
ATOM 3515 C CA . GLU A 1 454 ? -13.814 8.729 -1.183 1.00 53.62 454 GLU A CA 1
ATOM 3516 C C . GLU A 1 454 ? -13.883 8.210 0.255 1.00 53.62 454 GLU A C 1
ATOM 3518 O O . GLU A 1 454 ? -14.812 8.533 0.996 1.00 53.62 454 GLU A O 1
ATOM 3523 N N . MET A 1 455 ? -12.865 7.470 0.695 1.00 41.12 455 MET A N 1
ATOM 3524 C CA . MET A 1 455 ? -12.798 6.931 2.051 1.00 41.12 455 MET A CA 1
ATOM 3525 C C . MET A 1 455 ? -12.672 8.044 3.102 1.00 41.12 455 MET A C 1
ATOM 3527 O O . MET A 1 455 ? -13.298 7.964 4.160 1.00 41.12 455 MET A O 1
ATOM 3531 N N . ALA A 1 456 ? -11.946 9.125 2.795 1.00 49.34 456 ALA A N 1
ATOM 3532 C CA . ALA A 1 456 ? -11.927 10.331 3.621 1.00 49.34 456 ALA A CA 1
ATOM 3533 C C . ALA A 1 456 ? -13.313 11.002 3.697 1.00 49.34 456 ALA A C 1
ATOM 3535 O O . ALA A 1 456 ? -13.732 11.404 4.784 1.00 49.34 456 ALA A O 1
ATOM 3536 N N . GLY A 1 457 ? -14.052 11.062 2.584 1.00 53.66 457 GLY A N 1
ATOM 3537 C CA . GLY A 1 457 ? -15.431 11.558 2.542 1.00 53.66 457 GLY A CA 1
ATOM 3538 C C . GLY A 1 457 ? -16.396 10.723 3.391 1.00 53.66 457 GLY A C 1
ATOM 3539 O O . GLY A 1 457 ? -17.158 11.273 4.185 1.00 53.66 457 GLY A O 1
ATOM 3540 N N . ILE A 1 458 ? -16.307 9.393 3.311 1.00 49.38 458 ILE A N 1
ATOM 3541 C CA . ILE A 1 458 ? -17.121 8.469 4.119 1.00 49.38 458 ILE A CA 1
ATOM 3542 C C . ILE A 1 458 ? -16.800 8.615 5.614 1.00 49.38 458 ILE A C 1
ATOM 3544 O O . ILE A 1 458 ? -17.708 8.654 6.447 1.00 49.38 458 ILE A O 1
ATOM 3548 N N . LEU A 1 459 ? -15.520 8.738 5.981 1.00 44.00 459 LEU A N 1
ATOM 3549 C CA . LEU A 1 459 ? -15.102 8.951 7.372 1.00 44.00 459 LEU A CA 1
ATOM 3550 C C . LEU A 1 459 ? -15.573 10.305 7.921 1.00 44.00 459 LEU A C 1
ATOM 3552 O O . LEU A 1 459 ? -15.985 10.387 9.080 1.00 44.00 459 LEU A O 1
ATOM 3556 N N . GLN A 1 460 ? -15.546 11.354 7.098 1.00 51.94 460 GLN A N 1
ATOM 3557 C CA . GLN A 1 460 ? -16.087 12.671 7.432 1.00 51.94 460 GLN A CA 1
ATOM 3558 C C . GLN A 1 460 ? -17.600 12.591 7.684 1.00 51.94 460 GLN A C 1
ATOM 3560 O O . GLN A 1 460 ? -18.076 13.033 8.728 1.00 51.94 460 GLN A O 1
ATOM 3565 N N . GLN A 1 461 ? -18.342 11.957 6.775 1.00 52.31 461 GLN A N 1
ATOM 3566 C CA . GLN A 1 461 ? -19.790 11.788 6.882 1.00 52.31 461 GLN A CA 1
ATOM 3567 C C . GLN A 1 461 ? -20.180 10.937 8.102 1.00 52.31 461 GLN A C 1
ATOM 3569 O O . GLN A 1 461 ? -21.129 11.256 8.816 1.00 52.31 461 GLN A O 1
ATOM 3574 N N . SER A 1 462 ? -19.406 9.890 8.397 1.00 41.00 462 SER A N 1
ATOM 3575 C CA . SER A 1 462 ? -19.569 9.074 9.603 1.00 41.00 462 SER A CA 1
ATOM 3576 C C . SER A 1 462 ? -19.335 9.890 10.883 1.00 41.00 462 SER A C 1
ATOM 3578 O O . SER A 1 462 ? -20.139 9.822 11.814 1.00 41.00 462 SER A O 1
ATOM 3580 N N . ARG A 1 463 ? -18.298 10.744 10.920 1.00 46.59 463 ARG A N 1
ATOM 3581 C CA . ARG A 1 463 ? -18.050 11.671 12.042 1.00 46.59 463 ARG A CA 1
ATOM 3582 C C . ARG A 1 463 ? -19.180 12.678 12.233 1.00 46.59 463 ARG A C 1
ATOM 3584 O O . ARG A 1 463 ? -19.577 12.921 13.370 1.00 46.59 463 ARG A O 1
ATOM 3591 N N . GLU A 1 464 ? -19.706 13.250 11.155 1.00 58.06 464 GLU A N 1
ATOM 3592 C CA . GLU A 1 464 ? -20.849 14.165 11.227 1.00 58.06 464 GLU A CA 1
ATOM 3593 C C . GLU A 1 464 ? -22.097 13.451 11.751 1.00 58.06 464 GLU A C 1
ATOM 3595 O O . GLU A 1 464 ? -22.751 13.949 12.668 1.00 58.06 464 GLU A O 1
ATOM 3600 N N . SER A 1 465 ? -22.382 12.247 11.252 1.00 50.75 465 SER A N 1
ATOM 3601 C CA . SER A 1 465 ? -23.519 11.440 11.701 1.00 50.75 465 SER A CA 1
ATOM 3602 C C . SER A 1 465 ? -23.404 11.031 13.176 1.00 50.75 465 SER A C 1
ATOM 3604 O O . SER A 1 465 ? -24.399 11.067 13.901 1.00 50.75 465 SER A O 1
ATOM 3606 N N . LEU A 1 466 ? -22.199 10.697 13.652 1.00 45.44 466 LEU A N 1
ATOM 3607 C CA . LEU A 1 466 ? -21.924 10.462 15.075 1.00 45.44 466 LEU A CA 1
ATOM 3608 C C . LEU A 1 466 ? -22.103 11.739 15.906 1.00 45.44 466 LEU A C 1
ATOM 3610 O O . LEU A 1 466 ? -22.668 11.682 16.996 1.00 45.44 466 LEU A O 1
ATOM 3614 N N . GLY A 1 467 ? -21.693 12.895 15.381 1.00 51.31 467 GLY A N 1
ATOM 3615 C CA . GLY A 1 467 ? -21.917 14.195 16.013 1.00 51.31 467 GLY A CA 1
ATOM 3616 C C . GLY A 1 467 ? -23.403 14.548 16.153 1.00 51.31 467 GLY A C 1
ATOM 3617 O O . GLY A 1 467 ? -23.812 15.075 17.191 1.00 51.31 467 GLY A O 1
ATOM 3618 N N . PHE A 1 468 ? -24.227 14.218 15.153 1.00 60.78 468 PHE A N 1
ATOM 3619 C CA . PHE A 1 468 ? -25.685 14.352 15.238 1.00 60.78 468 PHE A CA 1
ATOM 3620 C C . PHE A 1 468 ? -26.279 13.416 16.291 1.00 60.78 468 PHE A C 1
ATOM 3622 O O . PHE A 1 468 ? -27.013 13.886 17.155 1.00 60.78 468 PHE A O 1
ATOM 3629 N N . MET A 1 469 ? -25.896 12.135 16.293 1.00 43.62 469 MET A N 1
ATOM 3630 C CA . MET A 1 469 ? -26.330 11.170 17.313 1.00 43.62 469 MET A CA 1
ATOM 3631 C C . MET A 1 469 ? -25.948 11.609 18.730 1.00 43.62 469 MET A C 1
ATOM 3633 O O . MET A 1 469 ? -26.757 11.508 19.647 1.00 43.62 469 MET A O 1
ATOM 3637 N N . GLN A 1 470 ? -24.734 12.132 18.917 1.00 42.59 470 GLN A N 1
ATOM 3638 C CA . GLN A 1 470 ? -24.268 12.627 20.209 1.00 42.59 470 GLN A CA 1
ATOM 3639 C C . GLN A 1 470 ? -25.067 13.855 20.665 1.00 42.59 470 GLN A C 1
ATOM 3641 O O . GLN A 1 470 ? -25.430 13.946 21.838 1.00 42.59 470 GLN A O 1
ATOM 3646 N N . ARG A 1 471 ? -25.381 14.790 19.756 1.00 61.50 471 ARG A N 1
ATOM 3647 C CA . ARG A 1 471 ? -26.268 15.922 20.065 1.00 61.50 471 ARG A CA 1
ATOM 3648 C C . ARG A 1 471 ? -27.672 15.464 20.421 1.00 61.50 471 ARG A C 1
ATOM 3650 O O . ARG A 1 471 ? -28.214 15.968 21.399 1.00 61.50 471 ARG A O 1
ATOM 3657 N N . ASP A 1 472 ? -28.235 14.517 19.686 1.00 56.09 472 ASP A N 1
ATOM 3658 C CA . ASP A 1 472 ? -29.572 13.985 19.962 1.00 56.09 472 ASP A CA 1
ATOM 3659 C C . ASP A 1 472 ? -29.628 13.261 21.310 1.00 56.09 472 ASP A C 1
ATOM 3661 O O . ASP A 1 472 ? -30.562 13.466 22.085 1.00 56.09 472 ASP A O 1
ATOM 3665 N N . LEU A 1 473 ? -28.586 12.498 21.651 1.00 44.34 473 LEU A N 1
ATOM 3666 C CA . LEU A 1 473 ? -28.426 11.870 22.964 1.00 44.34 473 LEU A CA 1
ATOM 3667 C C . LEU A 1 473 ? -28.345 12.907 24.083 1.00 44.34 473 LEU A C 1
ATOM 3669 O O . LEU A 1 473 ? -29.069 12.800 25.068 1.00 44.34 473 LEU A O 1
ATOM 3673 N N . ILE A 1 474 ? -27.508 13.937 23.930 1.00 57.34 474 ILE A N 1
ATOM 3674 C CA . ILE A 1 474 ? -27.384 15.015 24.921 1.00 57.34 474 ILE A CA 1
ATOM 3675 C C . ILE A 1 474 ? -28.717 15.753 25.081 1.00 57.34 474 ILE A C 1
ATOM 3677 O O . ILE A 1 474 ? -29.127 16.042 26.203 1.00 57.34 474 ILE A O 1
ATOM 3681 N N . THR A 1 475 ? -29.413 16.029 23.979 1.00 68.12 475 THR A N 1
ATOM 3682 C CA . THR A 1 475 ? -30.702 16.733 23.989 1.00 68.12 475 THR A CA 1
ATOM 3683 C C . THR A 1 475 ? -31.789 15.877 24.640 1.00 68.12 475 THR A C 1
ATOM 3685 O O . THR A 1 475 ? -32.542 16.381 25.469 1.00 68.12 475 THR A O 1
ATOM 3688 N N . SER A 1 476 ? -31.803 14.570 24.368 1.00 53.25 476 SER A N 1
ATOM 3689 C CA . SER A 1 476 ? -32.725 13.606 24.981 1.00 53.25 476 SER A CA 1
ATOM 3690 C C . SER A 1 476 ? -32.465 13.417 26.476 1.00 53.25 476 SER A C 1
ATOM 3692 O O . SER A 1 476 ? -33.406 13.384 27.265 1.00 53.25 476 SER A O 1
ATOM 3694 N N . ILE A 1 477 ? -31.197 13.347 26.897 1.00 53.12 477 ILE A N 1
ATOM 3695 C CA . ILE A 1 477 ? -30.808 13.289 28.317 1.00 53.12 477 ILE A CA 1
ATOM 3696 C C . ILE A 1 477 ? -31.235 14.571 29.034 1.00 53.12 477 ILE A C 1
ATOM 3698 O O . ILE A 1 477 ? -31.758 14.513 30.144 1.00 53.12 477 ILE A O 1
ATOM 3702 N N . LYS A 1 478 ? -31.055 15.730 28.394 1.00 63.78 478 LYS A N 1
ATOM 3703 C CA . LYS A 1 478 ? -31.437 17.025 28.959 1.00 63.78 478 LYS A CA 1
ATOM 3704 C C . LYS A 1 478 ? -32.957 17.161 29.095 1.00 63.78 478 LYS A C 1
ATOM 3706 O O . LYS A 1 478 ? -33.424 17.528 30.166 1.00 63.78 478 LYS A O 1
ATOM 3711 N N . GLN A 1 479 ? -33.719 16.762 28.075 1.00 65.81 479 GLN A N 1
ATOM 3712 C CA . GLN A 1 479 ? -35.185 16.719 28.126 1.00 65.81 479 GLN A CA 1
ATOM 3713 C C . GLN A 1 479 ? -35.720 15.719 29.160 1.00 65.81 479 GLN A C 1
ATOM 3715 O O . GLN A 1 479 ? -36.717 16.003 29.818 1.00 65.81 479 GLN A O 1
ATOM 3720 N N . ASN A 1 480 ? -35.075 14.560 29.335 1.00 52.66 480 ASN A N 1
ATOM 3721 C CA . ASN A 1 480 ? -35.460 13.610 30.382 1.00 52.66 480 ASN A CA 1
ATOM 3722 C C . ASN A 1 480 ? -35.132 14.126 31.787 1.00 52.66 480 ASN A C 1
ATOM 3724 O O . ASN A 1 480 ? -35.926 13.915 32.695 1.00 52.66 480 ASN A O 1
ATOM 3728 N N . ASN A 1 481 ? -34.006 14.819 31.973 1.00 54.34 481 ASN A N 1
ATOM 3729 C CA . ASN A 1 481 ? -33.681 15.450 33.254 1.00 54.34 481 ASN A CA 1
ATOM 3730 C C . ASN A 1 481 ? -34.635 16.599 33.596 1.00 54.34 481 ASN A C 1
ATOM 3732 O O . ASN A 1 481 ? -35.010 16.737 34.753 1.00 54.34 481 ASN A O 1
ATOM 3736 N N . GLU A 1 482 ? -35.050 17.399 32.612 1.00 65.88 482 GLU A N 1
ATOM 3737 C CA . GLU A 1 482 ? -36.063 18.445 32.811 1.00 65.88 482 GLU A CA 1
ATOM 3738 C C . GLU A 1 482 ? -37.431 17.835 33.168 1.00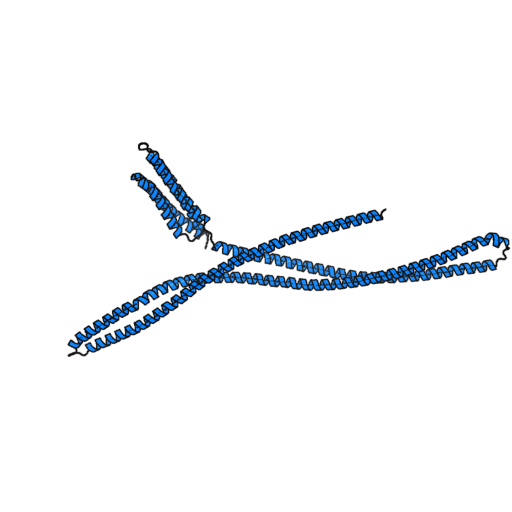 65.88 482 GLU A C 1
ATOM 3740 O O . GLU A 1 482 ? -38.087 18.312 34.083 1.00 65.88 482 GLU A O 1
ATOM 3745 N N . ARG A 1 483 ? -37.812 16.706 32.554 1.00 58.28 483 ARG A N 1
ATOM 3746 C CA . ARG A 1 483 ? -39.035 15.950 32.896 1.00 58.28 483 ARG A CA 1
ATOM 3747 C C . ARG A 1 483 ? -39.008 15.209 34.236 1.00 58.28 483 ARG A C 1
ATOM 3749 O O . ARG A 1 483 ? -40.058 14.763 34.676 1.00 58.28 483 ARG A O 1
ATOM 3756 N N . LEU A 1 484 ? -37.833 14.999 34.826 1.00 51.34 484 LEU A N 1
ATOM 3757 C CA . LEU A 1 484 ? -37.665 14.383 36.151 1.00 51.34 484 LEU A CA 1
ATOM 3758 C C . LEU A 1 484 ? -37.583 15.430 37.275 1.00 51.34 484 LEU A C 1
ATOM 3760 O O . LEU A 1 484 ? -37.584 15.057 38.447 1.00 51.34 484 LEU A O 1
ATOM 3764 N N . ALA A 1 485 ? -37.440 16.711 36.919 1.00 53.28 485 ALA A N 1
ATOM 3765 C CA . ALA A 1 485 ? -37.390 17.837 37.849 1.00 53.28 485 ALA A CA 1
ATOM 3766 C C . ALA A 1 485 ? -38.761 18.513 38.060 1.00 53.28 485 ALA A C 1
ATOM 3768 O O . ALA A 1 485 ? -38.925 19.208 39.064 1.00 53.28 485 ALA A O 1
ATOM 3769 N N . ASP A 1 486 ? -39.709 18.282 37.145 1.00 45.44 486 ASP A N 1
ATOM 3770 C CA . ASP A 1 486 ? -41.154 18.505 37.314 1.00 45.44 486 ASP A CA 1
ATOM 3771 C C . ASP A 1 486 ? -41.823 17.262 37.928 1.00 45.44 486 ASP A C 1
ATOM 3773 O O . ASP A 1 486 ? -42.770 17.435 38.734 1.00 45.44 486 ASP A O 1
#

Radius of gyration: 58.47 Å; chains: 1; bounding box: 131×93×174 Å

pLDDT: mean 70.63, std 13.61, range [40.38, 92.25]

Foldseek 3Di:
DDPVVVVVVLVVVLVVLLVVLLVQLLCQLQVCVVVVNLVSNQVRSLVSLVVSLVVQVVVDPDLVSLLVNLVSSLVSLVVSLVSNLVNLVVVVVPDDDDVVSSVVSNVSSVVSNVVSVVSNCCSPVPPPPVVVVVVVLLVVVVVVLVVVLVVLVVCLVVCVVVLVVVLVVLVVVLVCLLVVLVVVLVVLLVVLVVVLVVLVVVLVVVVVVVVVVVVVVVVVVVPDPDDPCCCVPPPVVVVVVVVVVVVVVVVVSVVVNVVSVVSNVVSVVSSVVSVVVNVVSVVVSVVSVVVVVVVVVVSVVSVVVSVVSVVVSVVVVVVVVVVVVLVVVLVVLVVVLVVLVVVLVVLVVVLVVLVVVLVVLLVVLVVLLVVCVVVVVPDDVSVVVSVVSVVVSVVSVVVSVVSVVVNVVSVVVNVVSVVSVVVVVVVVVVVVVVVVVSVVVVVVVVVVVVVVVVVVVVVVVVVVVVVVVVVVVVVVVVVVVVVVVD